Protein AF-A0A258AIJ5-F1 (afdb_monomer_lite)

Structure (mmCIF, N/CA/C/O backbone):
data_AF-A0A258AIJ5-F1
#
_entry.id   AF-A0A258AIJ5-F1
#
loop_
_atom_site.group_PDB
_atom_site.id
_atom_site.type_symbol
_atom_site.label_atom_id
_atom_site.label_alt_id
_atom_site.label_comp_id
_atom_site.label_asym_id
_atom_site.label_entity_id
_atom_site.label_seq_id
_atom_site.pdbx_PDB_ins_code
_atom_site.Cartn_x
_atom_site.Cartn_y
_atom_site.Cartn_z
_atom_site.occupancy
_atom_site.B_iso_or_equiv
_atom_site.auth_seq_id
_atom_site.auth_comp_id
_atom_site.auth_asym_id
_atom_site.auth_atom_id
_atom_site.pdbx_PDB_model_num
ATOM 1 N N . MET A 1 1 ? -6.447 20.912 21.311 1.00 70.38 1 MET A N 1
ATOM 2 C CA . MET A 1 1 ? -4.985 20.746 21.508 1.00 70.38 1 MET A CA 1
ATOM 3 C C . MET A 1 1 ? -4.518 19.282 21.491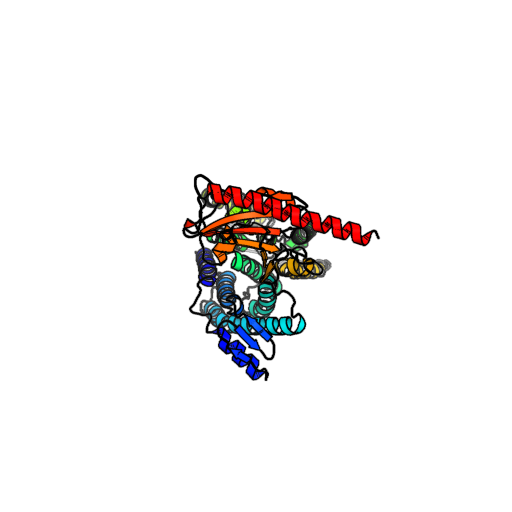 1.00 70.38 1 MET A C 1
ATOM 5 O O . MET A 1 1 ? -3.775 18.937 20.586 1.00 70.38 1 MET A O 1
ATOM 9 N N . ARG A 1 2 ? -4.960 18.394 22.406 1.00 75.81 2 ARG A N 1
ATOM 10 C CA . ARG A 1 2 ? -4.467 16.991 22.482 1.00 75.81 2 ARG A CA 1
ATOM 11 C C . ARG A 1 2 ? -4.627 16.176 21.191 1.00 75.81 2 ARG A C 1
ATOM 13 O O . ARG A 1 2 ? -3.703 15.473 20.807 1.00 75.81 2 ARG A O 1
ATOM 20 N N . THR A 1 3 ? -5.760 16.304 20.497 1.00 76.25 3 THR A N 1
ATOM 21 C CA . THR A 1 3 ? -5.981 15.642 19.196 1.00 76.25 3 THR A CA 1
ATOM 22 C C . THR A 1 3 ? -4.990 16.116 18.132 1.00 76.25 3 THR A C 1
ATOM 24 O O . THR A 1 3 ? -4.473 15.296 17.387 1.00 76.25 3 THR A O 1
ATOM 27 N N . GLY A 1 4 ? -4.679 17.417 18.101 1.00 76.25 4 GLY A N 1
ATOM 28 C CA . GLY A 1 4 ? -3.689 17.978 17.177 1.00 76.25 4 GLY A CA 1
ATOM 29 C C . GLY A 1 4 ? -2.274 17.479 17.469 1.00 76.25 4 GLY A C 1
ATOM 30 O O . GLY A 1 4 ? -1.567 17.090 16.549 1.00 76.25 4 GLY A O 1
ATOM 31 N N . LEU A 1 5 ? -1.891 17.390 18.750 1.00 79.44 5 LEU A N 1
ATOM 32 C CA . LEU A 1 5 ? -0.610 16.798 19.148 1.00 79.44 5 LEU A CA 1
ATOM 33 C C . LEU A 1 5 ? -0.526 15.319 18.747 1.00 79.44 5 LEU A C 1
ATOM 35 O O . LEU A 1 5 ? 0.474 14.898 18.180 1.00 79.44 5 LEU A O 1
ATOM 39 N N . ALA A 1 6 ? -1.582 14.541 19.000 1.00 79.31 6 ALA A N 1
ATOM 40 C CA . ALA A 1 6 ? -1.630 13.139 18.597 1.00 79.31 6 ALA A CA 1
ATOM 41 C C . ALA A 1 6 ? -1.503 12.984 17.074 1.00 79.31 6 ALA A C 1
ATOM 43 O O . ALA A 1 6 ? -0.745 12.138 16.614 1.00 79.31 6 ALA A O 1
ATOM 44 N N . ALA A 1 7 ? -2.180 13.836 16.298 1.00 78.56 7 ALA A N 1
ATOM 45 C CA . ALA A 1 7 ? -2.064 13.852 14.843 1.00 78.56 7 ALA A CA 1
ATOM 46 C C . ALA A 1 7 ? -0.638 14.171 14.372 1.00 78.56 7 ALA A C 1
ATOM 48 O O . ALA A 1 7 ? -0.116 13.478 13.502 1.00 78.56 7 ALA A O 1
ATOM 49 N N . ALA A 1 8 ? 0.015 15.163 14.985 1.00 81.88 8 ALA A N 1
ATOM 50 C CA . ALA A 1 8 ? 1.401 15.508 14.681 1.00 81.88 8 ALA A CA 1
ATOM 51 C C . ALA A 1 8 ? 2.367 14.358 15.013 1.00 81.88 8 ALA A C 1
ATOM 53 O O . ALA A 1 8 ? 3.262 14.067 14.224 1.00 81.88 8 ALA A O 1
ATOM 54 N N . VAL A 1 9 ? 2.159 13.662 16.137 1.00 84.62 9 VAL A N 1
ATOM 55 C CA . VAL A 1 9 ? 2.956 12.481 16.503 1.00 84.62 9 VAL A CA 1
ATOM 56 C C . VAL A 1 9 ? 2.736 11.340 15.514 1.00 84.62 9 VAL A C 1
ATOM 58 O O . VAL A 1 9 ? 3.710 10.722 15.104 1.00 84.62 9 VAL A O 1
ATOM 61 N N . VAL A 1 10 ? 1.495 11.076 15.094 1.00 81.19 10 VAL A N 1
ATOM 62 C CA . VAL A 1 10 ? 1.198 10.051 14.078 1.00 81.19 10 VAL A CA 1
ATOM 63 C C . VAL A 1 10 ? 1.893 10.397 12.760 1.00 81.19 10 VAL A C 1
ATOM 65 O O . VAL A 1 10 ? 2.607 9.558 12.221 1.00 81.19 10 VAL A O 1
ATOM 68 N N . ALA A 1 11 ? 1.759 11.634 12.277 1.00 81.88 11 ALA A N 1
ATOM 69 C CA . ALA A 1 11 ? 2.411 12.083 11.047 1.00 81.88 11 ALA A CA 1
ATOM 70 C C . ALA A 1 11 ? 3.943 11.991 11.138 1.00 81.88 11 ALA A C 1
ATOM 72 O O . ALA A 1 11 ? 4.588 11.450 10.240 1.00 81.88 11 ALA A O 1
ATOM 73 N N . GLY A 1 12 ? 4.525 12.448 12.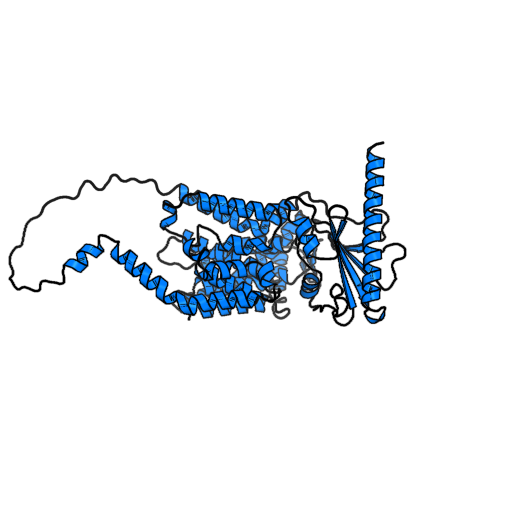249 1.00 83.00 12 GLY A N 1
ATOM 74 C CA . GLY A 1 12 ? 5.960 12.353 12.501 1.00 83.00 12 GLY A CA 1
ATOM 75 C C . GLY A 1 12 ? 6.447 10.907 12.581 1.00 83.00 12 GLY A C 1
ATOM 76 O O . GLY A 1 12 ? 7.449 10.570 11.965 1.00 83.00 12 GLY A O 1
ATOM 77 N N . ALA A 1 13 ? 5.721 10.030 13.275 1.00 83.19 13 ALA A N 1
ATOM 78 C CA . ALA A 1 13 ? 6.058 8.613 13.402 1.00 83.19 13 ALA A CA 1
ATOM 79 C C . ALA A 1 13 ? 5.975 7.877 12.056 1.00 83.19 13 ALA A C 1
ATOM 81 O O . ALA A 1 13 ? 6.846 7.068 11.750 1.00 83.19 13 ALA A O 1
ATOM 82 N N . VAL A 1 14 ? 4.970 8.185 11.231 1.00 78.06 14 VAL A N 1
ATOM 83 C CA . VAL A 1 14 ? 4.819 7.629 9.877 1.00 78.06 14 VAL A CA 1
ATOM 84 C C . VAL A 1 14 ? 5.963 8.085 8.960 1.00 78.06 14 VAL A C 1
ATOM 86 O O . VAL A 1 14 ? 6.507 7.268 8.220 1.00 78.06 14 VAL A O 1
ATOM 89 N N . HIS A 1 15 ? 6.400 9.344 9.057 1.00 79.88 15 HIS A N 1
ATOM 90 C CA . HIS A 1 15 ? 7.586 9.819 8.336 1.00 79.88 15 HIS A CA 1
ATOM 91 C C . HIS A 1 15 ? 8.891 9.212 8.872 1.00 79.88 15 HIS A C 1
ATOM 93 O O . HIS A 1 15 ? 9.742 8.800 8.087 1.00 79.88 15 HIS A O 1
ATOM 99 N N . LEU A 1 16 ? 9.053 9.097 10.192 1.00 81.06 16 LEU A N 1
ATOM 100 C CA . LEU A 1 16 ? 10.234 8.487 10.815 1.00 81.06 16 LEU A CA 1
ATOM 101 C C . LEU A 1 16 ? 10.335 6.990 10.544 1.00 81.06 16 LEU A C 1
ATOM 103 O O . LEU A 1 16 ? 11.439 6.475 10.422 1.00 81.06 16 LEU A O 1
ATOM 107 N N . ALA A 1 17 ? 9.210 6.298 10.369 1.00 73.75 17 ALA A N 1
ATOM 108 C CA . ALA A 1 17 ? 9.209 4.923 9.892 1.00 73.75 17 ALA A CA 1
ATOM 109 C C . ALA A 1 17 ? 9.946 4.786 8.545 1.00 73.75 17 ALA A C 1
ATOM 111 O O . ALA A 1 17 ? 10.399 3.692 8.215 1.00 73.75 17 ALA A O 1
ATOM 112 N N . GLN A 1 18 ? 10.109 5.881 7.785 1.00 72.12 18 GLN A N 1
ATOM 113 C CA . GLN A 1 18 ? 10.882 5.933 6.547 1.00 72.12 18 GLN A CA 1
ATOM 114 C C . GLN A 1 18 ? 12.380 6.193 6.673 1.00 72.12 18 GLN A C 1
ATOM 116 O O . GLN A 1 18 ? 13.096 5.906 5.709 1.00 72.12 18 GLN A O 1
ATOM 121 N N . SER A 1 19 ? 12.879 6.660 7.818 1.00 70.31 19 SER A N 1
ATOM 122 C CA . SER A 1 19 ? 14.313 6.909 7.980 1.00 70.31 19 SER A CA 1
ATOM 123 C C . SER A 1 19 ? 15.094 5.592 8.119 1.00 70.31 19 SER A C 1
ATOM 125 O O . SER A 1 19 ? 14.645 4.632 8.746 1.00 70.31 19 SER A O 1
ATOM 127 N N . ARG A 1 20 ? 16.228 5.512 7.412 1.00 59.94 20 ARG A N 1
ATOM 128 C CA . ARG A 1 20 ? 16.735 4.268 6.811 1.00 59.94 20 ARG A CA 1
ATOM 129 C C . ARG A 1 20 ? 17.603 3.394 7.734 1.00 59.94 20 ARG A C 1
ATOM 131 O O . ARG A 1 20 ? 17.556 2.180 7.583 1.00 59.94 20 ARG A O 1
ATOM 138 N N . ASP A 1 21 ? 18.319 3.958 8.714 1.00 63.62 21 ASP A N 1
ATOM 139 C CA . ASP A 1 21 ? 19.578 3.297 9.117 1.00 63.62 21 ASP A CA 1
ATOM 140 C C . ASP A 1 21 ? 19.757 2.945 10.603 1.00 63.62 21 ASP A C 1
ATOM 142 O O . ASP A 1 21 ? 20.417 1.963 10.912 1.00 63.62 21 ASP A O 1
ATOM 146 N N . VAL A 1 22 ? 19.169 3.666 11.562 1.00 62.38 22 VAL A N 1
ATOM 147 C CA . VAL A 1 22 ? 19.655 3.550 12.960 1.00 62.38 22 VAL A CA 1
ATOM 148 C C . VAL A 1 22 ? 19.101 2.335 13.726 1.00 62.38 22 VAL A C 1
ATOM 150 O O . VAL A 1 22 ? 19.689 1.905 14.712 1.00 62.38 22 VAL A O 1
ATOM 153 N N . VAL A 1 23 ? 17.966 1.763 13.307 1.00 64.44 23 VAL A N 1
ATOM 154 C CA . VAL A 1 23 ? 17.244 0.750 14.115 1.00 64.44 23 VAL A CA 1
ATOM 155 C C . VAL A 1 23 ? 17.152 -0.619 13.421 1.00 64.44 23 VAL A C 1
ATOM 157 O O . VAL A 1 23 ? 16.699 -1.591 14.028 1.00 64.44 23 VAL A O 1
ATOM 160 N N . VAL A 1 24 ? 17.619 -0.739 12.170 1.00 67.50 24 VAL A N 1
ATOM 161 C CA . VAL A 1 24 ? 17.608 -2.014 11.422 1.00 67.50 24 VAL A CA 1
ATOM 162 C C . VAL A 1 24 ? 18.420 -3.088 12.152 1.00 67.50 24 VAL A C 1
ATOM 164 O O . VAL A 1 24 ? 18.034 -4.260 12.168 1.00 67.50 24 VAL A O 1
ATOM 167 N N . ASP A 1 25 ? 19.462 -2.661 12.860 1.00 75.44 25 ASP A N 1
ATOM 168 C CA . ASP A 1 25 ? 20.383 -3.527 13.589 1.00 75.44 25 ASP A CA 1
ATOM 169 C C . ASP A 1 25 ? 19.830 -4.047 14.923 1.00 75.44 25 ASP A C 1
ATOM 171 O O . ASP A 1 25 ? 20.403 -4.962 15.511 1.00 75.44 25 ASP A O 1
ATOM 175 N N . PHE A 1 26 ? 18.704 -3.520 15.418 1.00 82.06 26 PHE A N 1
ATOM 176 C CA . PHE A 1 26 ? 18.185 -3.920 16.730 1.00 82.06 26 PHE A CA 1
ATOM 177 C C . PHE A 1 26 ? 17.389 -5.232 16.699 1.00 82.06 26 PHE A C 1
ATOM 179 O O . PHE A 1 26 ? 17.519 -6.076 17.586 1.00 82.06 26 PHE A O 1
ATOM 186 N N . THR A 1 27 ? 16.534 -5.432 15.694 1.00 85.81 27 THR A N 1
ATOM 187 C CA . THR A 1 27 ? 15.609 -6.582 15.675 1.00 85.81 27 THR A CA 1
ATOM 188 C C . THR A 1 27 ? 16.224 -7.845 15.097 1.00 85.81 27 THR A C 1
ATOM 190 O O . THR A 1 27 ? 15.813 -8.949 15.461 1.00 85.81 27 THR A O 1
ATOM 193 N N . ARG A 1 28 ? 17.240 -7.709 14.241 1.00 89.88 28 ARG A N 1
ATOM 194 C CA . ARG A 1 28 ? 17.923 -8.851 13.635 1.00 89.88 28 ARG A CA 1
ATOM 195 C C . ARG A 1 28 ? 18.594 -9.764 14.677 1.00 89.88 28 ARG A C 1
ATOM 197 O O . ARG A 1 28 ? 18.324 -10.968 14.631 1.00 89.88 28 ARG A O 1
ATOM 204 N N . PRO A 1 29 ? 19.373 -9.260 15.658 1.00 92.31 29 PRO A N 1
ATOM 205 C CA . PRO A 1 29 ? 19.933 -10.094 16.723 1.00 92.31 29 PRO A CA 1
ATOM 206 C C . PRO A 1 29 ? 18.866 -10.828 17.541 1.00 92.31 29 PRO A C 1
ATOM 208 O O . PRO A 1 29 ? 19.071 -11.983 17.908 1.00 92.31 29 PRO A O 1
ATOM 211 N N . LEU A 1 30 ? 17.711 -10.198 17.788 1.00 92.06 30 LEU A N 1
ATOM 212 C CA . LEU A 1 30 ? 16.603 -10.822 18.520 1.00 92.06 30 LEU A CA 1
ATOM 213 C C . LEU A 1 30 ? 16.005 -12.002 17.747 1.00 92.06 30 LEU A C 1
ATOM 215 O O . LEU A 1 30 ? 15.791 -13.070 18.325 1.00 92.06 30 LEU A O 1
ATOM 219 N N . VAL A 1 31 ? 15.772 -11.842 16.441 1.00 92.94 31 VAL A N 1
ATOM 220 C CA . VAL A 1 31 ? 15.271 -12.929 15.583 1.00 92.94 31 VAL A CA 1
ATOM 221 C C . VAL A 1 31 ? 16.291 -14.065 15.496 1.00 92.94 31 VAL A C 1
ATOM 223 O O . VAL A 1 31 ? 15.925 -15.221 15.698 1.00 92.94 31 VAL A O 1
ATOM 226 N N . LEU A 1 32 ? 17.569 -13.749 15.270 1.00 94.44 32 LEU A N 1
ATOM 227 C CA . LEU A 1 32 ? 18.661 -14.730 15.252 1.00 94.44 32 LEU A CA 1
ATOM 228 C C . LEU A 1 32 ? 18.763 -15.504 16.569 1.00 94.44 32 LEU A C 1
ATOM 230 O O . LEU A 1 32 ? 18.835 -16.733 16.558 1.00 94.44 32 LEU A O 1
ATOM 234 N N . GLY A 1 33 ? 18.745 -14.796 17.699 1.00 95.19 33 GLY A N 1
ATOM 235 C CA . GLY A 1 33 ? 18.779 -15.399 19.029 1.00 95.19 33 GLY A CA 1
ATOM 236 C C . GLY A 1 33 ? 17.584 -16.318 19.267 1.00 95.19 33 GLY A C 1
ATOM 237 O O . GLY A 1 33 ? 17.760 -17.435 19.746 1.00 95.19 33 GLY A O 1
ATOM 238 N N . THR A 1 34 ? 16.389 -15.895 18.850 1.00 94.81 34 THR A N 1
ATOM 239 C CA . THR A 1 34 ? 15.164 -16.696 18.979 1.00 94.81 34 THR A CA 1
ATOM 240 C C . THR A 1 34 ? 15.216 -17.956 18.109 1.00 94.81 34 THR A C 1
ATOM 242 O O . THR A 1 34 ? 14.905 -19.045 18.582 1.00 94.81 34 THR A O 1
ATOM 245 N N . LEU A 1 35 ? 15.668 -17.856 16.855 1.00 94.81 35 LEU A N 1
ATOM 246 C CA . LEU A 1 35 ? 15.826 -19.017 15.970 1.00 94.81 35 LEU A CA 1
ATOM 247 C C . LEU A 1 35 ? 16.831 -20.033 16.524 1.00 94.81 35 LEU A C 1
ATOM 249 O O . LEU A 1 35 ? 16.544 -21.233 16.529 1.00 94.81 35 LEU A O 1
ATOM 253 N N . ARG A 1 36 ? 17.974 -19.548 17.028 1.00 95.50 36 ARG A N 1
ATOM 254 C CA . ARG A 1 36 ? 19.002 -20.382 17.668 1.00 95.50 36 ARG A CA 1
ATOM 255 C C . ARG A 1 36 ? 18.486 -21.040 18.941 1.00 95.50 36 ARG A C 1
ATOM 257 O O . ARG A 1 36 ? 18.774 -22.210 19.164 1.00 95.50 36 ARG A O 1
ATOM 264 N N . TRP A 1 37 ? 17.687 -20.327 19.737 1.00 96.62 37 TRP A N 1
ATOM 265 C CA . TRP A 1 37 ? 17.011 -20.894 20.907 1.00 96.62 37 TRP A CA 1
ATOM 266 C C . TRP A 1 37 ? 16.125 -22.081 20.514 1.00 96.62 37 TRP A C 1
ATOM 268 O O . TRP A 1 37 ? 16.136 -23.109 21.183 1.00 96.62 37 TRP A O 1
ATOM 278 N N . PHE A 1 38 ? 15.395 -21.976 19.401 1.00 95.25 38 PHE A N 1
ATOM 279 C CA . PHE A 1 38 ? 14.591 -23.075 18.856 1.00 95.25 38 PHE A CA 1
ATOM 280 C C . PHE A 1 38 ? 15.413 -24.166 18.142 1.00 95.25 38 PHE A C 1
ATOM 282 O O . PHE A 1 38 ? 14.830 -25.049 17.517 1.00 95.25 38 PHE A O 1
ATOM 289 N N . GLY A 1 39 ? 16.748 -24.125 18.212 1.00 95.06 39 GLY A N 1
ATOM 290 C CA . GLY A 1 39 ? 17.631 -25.131 17.616 1.00 95.06 39 GLY A CA 1
ATOM 291 C C . GLY A 1 39 ? 17.822 -25.002 16.103 1.00 95.06 39 GLY A C 1
ATOM 292 O O . GLY A 1 39 ? 18.311 -25.935 15.474 1.00 95.06 39 GLY A O 1
ATOM 293 N N . ASN A 1 40 ? 17.447 -23.869 15.500 1.00 95.00 40 ASN A N 1
ATOM 294 C CA . ASN A 1 40 ? 17.654 -23.638 14.071 1.00 95.00 40 ASN A CA 1
ATOM 295 C C . ASN A 1 40 ? 19.048 -23.057 13.811 1.00 95.00 40 ASN A C 1
ATOM 297 O O . ASN A 1 40 ? 19.480 -22.113 14.479 1.00 95.00 40 ASN A O 1
ATOM 301 N N . GLU A 1 41 ? 19.722 -23.560 12.777 1.00 94.56 41 GLU A N 1
ATOM 302 C CA . GLU A 1 41 ? 20.959 -22.967 12.269 1.00 94.56 41 GLU A CA 1
ATOM 303 C C . GLU A 1 41 ? 20.647 -21.632 11.584 1.00 94.56 41 GLU A C 1
ATOM 305 O O . GLU A 1 41 ? 20.229 -21.593 10.427 1.00 94.56 41 GLU A O 1
ATOM 310 N N . ALA A 1 42 ? 20.821 -20.531 12.318 1.00 95.19 42 ALA A N 1
ATOM 311 C CA . ALA A 1 42 ? 20.595 -19.181 11.817 1.00 95.19 42 ALA A CA 1
ATOM 312 C C . ALA A 1 42 ? 21.895 -18.358 11.819 1.00 95.19 42 ALA A C 1
ATOM 314 O O . ALA A 1 42 ? 22.530 -18.153 12.867 1.00 95.19 42 ALA A O 1
ATOM 315 N N . VAL A 1 43 ? 22.285 -17.882 10.635 1.00 95.69 43 VAL A N 1
ATOM 316 C CA . VAL A 1 43 ? 23.525 -17.136 10.386 1.00 95.69 43 VAL A CA 1
ATOM 317 C C . VAL A 1 43 ? 23.195 -15.815 9.699 1.00 95.69 43 VAL A C 1
ATOM 319 O O . VAL A 1 43 ? 22.465 -15.784 8.708 1.00 95.69 43 VAL A O 1
ATOM 322 N N . ASP A 1 44 ? 23.748 -14.726 10.228 1.00 93.62 44 ASP A N 1
ATOM 323 C CA . ASP A 1 44 ? 23.710 -13.421 9.572 1.00 93.62 44 ASP A CA 1
ATOM 324 C C . ASP A 1 44 ? 24.706 -13.408 8.406 1.00 93.62 44 ASP A C 1
ATOM 326 O O . ASP A 1 44 ? 25.885 -13.712 8.591 1.00 93.62 44 ASP A O 1
ATOM 330 N N . CYS A 1 45 ? 24.229 -13.102 7.204 1.00 92.31 45 CYS A N 1
ATOM 331 C CA . CYS A 1 45 ? 25.028 -12.976 5.986 1.00 92.31 45 CYS A CA 1
ATOM 332 C C . CYS A 1 45 ? 24.982 -11.535 5.437 1.00 92.31 45 CYS A C 1
ATOM 334 O O . CYS A 1 45 ? 25.057 -11.338 4.223 1.00 92.31 45 CYS A O 1
ATOM 336 N N . GLY A 1 46 ? 24.819 -10.529 6.302 1.00 89.00 46 GLY A N 1
ATOM 337 C CA . GLY A 1 46 ? 24.797 -9.117 5.918 1.00 89.00 46 GLY A CA 1
ATOM 338 C C . GLY A 1 46 ? 23.422 -8.698 5.406 1.00 89.00 46 GLY A C 1
ATOM 339 O O . GLY A 1 46 ? 22.533 -8.387 6.192 1.00 89.00 46 GLY A O 1
ATOM 340 N N . GLU A 1 47 ? 23.215 -8.690 4.094 1.00 85.19 47 GLU A N 1
ATOM 341 C CA . GLU A 1 47 ? 21.907 -8.360 3.495 1.00 85.19 47 GLU A CA 1
ATOM 342 C C . GLU A 1 47 ? 20.924 -9.535 3.519 1.00 85.19 47 GLU A C 1
ATOM 344 O O . GLU A 1 47 ? 19.737 -9.378 3.238 1.00 85.19 47 GLU A O 1
ATOM 349 N N . ASN A 1 48 ? 21.405 -10.728 3.865 1.00 88.75 48 ASN A N 1
ATOM 350 C CA . ASN A 1 48 ? 20.607 -11.942 3.904 1.00 88.75 48 ASN A CA 1
ATOM 351 C C . ASN A 1 48 ? 20.706 -12.615 5.272 1.00 88.75 48 ASN A C 1
ATOM 353 O O . ASN A 1 48 ? 21.752 -12.622 5.914 1.00 88.75 48 ASN A O 1
ATOM 357 N N . LEU A 1 49 ? 19.617 -13.251 5.677 1.00 91.00 49 LEU A N 1
ATOM 358 C CA . LEU A 1 49 ? 19.540 -14.159 6.804 1.00 91.00 49 LEU A CA 1
ATOM 359 C C . LEU A 1 49 ? 19.504 -15.593 6.266 1.00 91.00 49 LEU A C 1
ATOM 361 O O . LEU A 1 49 ? 18.589 -15.957 5.522 1.00 91.00 49 LEU A O 1
ATOM 365 N N . ARG A 1 50 ? 20.485 -16.419 6.637 1.00 93.25 50 ARG A N 1
ATOM 366 C CA . ARG A 1 50 ? 20.467 -17.852 6.324 1.00 93.25 50 ARG A CA 1
ATOM 367 C C . ARG A 1 50 ? 19.838 -18.614 7.483 1.00 93.25 50 ARG A C 1
ATOM 369 O O . ARG A 1 50 ? 20.345 -18.526 8.597 1.00 93.25 50 ARG A O 1
ATOM 376 N N . VAL A 1 51 ? 18.769 -19.364 7.221 1.00 93.31 51 VAL A N 1
ATOM 377 C CA . VAL A 1 51 ? 18.083 -20.226 8.199 1.00 93.31 51 VAL A CA 1
ATOM 378 C C . VAL A 1 51 ? 18.011 -21.643 7.632 1.00 93.31 51 VAL A C 1
ATOM 380 O O . VAL A 1 51 ? 17.194 -21.939 6.757 1.00 93.31 51 VAL A O 1
ATOM 383 N N . GLY A 1 52 ? 18.921 -22.514 8.070 1.00 91.44 52 GLY A N 1
ATOM 384 C CA . GLY A 1 52 ? 19.148 -23.820 7.451 1.00 91.44 52 GLY A CA 1
ATOM 385 C C . GLY A 1 52 ? 19.485 -23.678 5.961 1.00 91.44 52 GLY A C 1
ATOM 386 O O . GLY A 1 52 ? 20.491 -23.073 5.592 1.00 91.44 52 GLY A O 1
ATOM 387 N N . LYS A 1 53 ? 18.618 -24.209 5.090 1.00 88.88 53 LYS A N 1
ATOM 388 C CA . LYS A 1 53 ? 18.764 -24.124 3.622 1.00 88.88 53 LYS A CA 1
ATOM 389 C C . LYS A 1 53 ? 18.162 -22.856 3.008 1.00 88.88 53 LYS A C 1
ATOM 391 O O . LYS A 1 53 ? 18.370 -22.603 1.825 1.00 88.88 53 LYS A O 1
ATOM 396 N N . LEU A 1 54 ? 17.401 -22.077 3.775 1.00 88.56 54 LEU A N 1
ATOM 397 C CA . LEU A 1 54 ? 16.735 -20.882 3.268 1.00 88.56 54 LEU A CA 1
ATOM 398 C C . LEU A 1 54 ? 17.663 -19.680 3.346 1.00 88.56 54 LEU A C 1
ATOM 400 O O . LEU A 1 54 ? 18.183 -19.356 4.412 1.00 88.56 54 LEU A O 1
ATOM 404 N N . LEU A 1 55 ? 17.811 -18.992 2.218 1.00 87.69 55 LEU A N 1
ATOM 405 C CA . LEU A 1 55 ? 18.395 -17.662 2.155 1.00 87.69 55 LEU A CA 1
ATOM 406 C C . LEU A 1 55 ? 17.256 -16.645 2.046 1.00 87.69 55 LEU A C 1
ATOM 408 O O . LEU A 1 55 ? 16.473 -16.666 1.089 1.00 87.69 55 LEU A O 1
ATOM 412 N N . VAL A 1 56 ? 17.127 -15.800 3.063 1.00 86.06 56 VAL A N 1
ATOM 413 C CA . VAL A 1 56 ? 16.037 -14.831 3.180 1.00 86.06 56 VAL A CA 1
ATOM 414 C C . VAL A 1 56 ? 16.628 -13.428 3.137 1.00 86.06 56 VAL A C 1
ATOM 416 O O . VAL A 1 56 ? 17.424 -13.102 4.016 1.00 86.06 56 VAL A O 1
ATOM 419 N N . PRO A 1 57 ? 16.269 -12.587 2.155 1.00 84.00 57 PRO A N 1
ATOM 420 C CA . PRO A 1 57 ? 16.735 -11.209 2.135 1.00 84.00 57 PRO A CA 1
ATOM 421 C C . PRO A 1 57 ? 16.203 -10.474 3.368 1.00 84.00 57 PRO A C 1
ATOM 423 O O . PRO A 1 57 ? 15.007 -10.510 3.666 1.00 84.00 57 PRO A O 1
ATOM 426 N N . TRP A 1 58 ? 17.095 -9.822 4.107 1.00 84.75 58 TRP A N 1
ATOM 427 C CA . TRP A 1 58 ? 16.732 -9.020 5.267 1.00 84.75 58 TRP A CA 1
ATOM 428 C C . TRP A 1 58 ? 16.447 -7.594 4.815 1.00 84.75 58 TRP A C 1
ATOM 430 O O . TRP A 1 58 ? 17.325 -6.733 4.797 1.00 84.75 58 TRP A O 1
ATOM 440 N N . THR A 1 59 ? 15.204 -7.351 4.421 1.00 78.31 59 THR A N 1
ATOM 441 C CA . THR A 1 59 ? 14.769 -6.028 3.978 1.00 78.31 59 THR A CA 1
ATOM 442 C C . THR A 1 59 ? 14.408 -5.134 5.166 1.00 78.31 59 THR A C 1
ATOM 444 O O . THR A 1 59 ? 14.246 -5.587 6.304 1.00 78.31 59 THR A O 1
ATOM 447 N N . ARG A 1 60 ? 14.222 -3.837 4.894 1.00 73.12 60 ARG A N 1
ATOM 448 C CA . ARG A 1 60 ? 13.698 -2.861 5.863 1.00 73.12 60 ARG A CA 1
ATOM 449 C C . ARG A 1 60 ? 12.380 -3.312 6.492 1.00 73.12 60 ARG A C 1
ATOM 451 O O . ARG A 1 60 ? 12.150 -3.069 7.676 1.00 73.12 60 ARG A O 1
ATOM 458 N N . ASP A 1 61 ? 11.542 -4.003 5.728 1.00 71.12 61 ASP A N 1
ATOM 459 C CA . ASP A 1 61 ? 10.269 -4.488 6.237 1.00 71.12 61 ASP A CA 1
ATOM 460 C C . ASP A 1 61 ? 10.462 -5.521 7.340 1.00 71.12 61 ASP A C 1
ATOM 462 O O . ASP A 1 61 ? 9.654 -5.513 8.257 1.00 71.12 61 ASP A O 1
ATOM 466 N N . CYS A 1 62 ? 11.550 -6.303 7.357 1.00 77.31 62 CYS A N 1
ATOM 467 C CA . CYS A 1 62 ? 11.875 -7.261 8.426 1.00 77.31 62 CYS A CA 1
ATOM 468 C C . CYS A 1 62 ? 12.366 -6.590 9.724 1.00 77.31 62 CYS A C 1
ATOM 470 O O . CYS A 1 62 ? 12.228 -7.160 10.810 1.00 77.31 62 CYS A O 1
ATOM 472 N N . ALA A 1 63 ? 12.879 -5.356 9.644 1.00 78.62 63 ALA A N 1
ATOM 473 C CA . ALA A 1 63 ? 13.433 -4.642 10.792 1.00 78.62 63 ALA A CA 1
ATOM 474 C C . ALA A 1 63 ? 12.385 -4.265 11.855 1.00 78.62 63 ALA A C 1
ATOM 476 O O . ALA A 1 63 ? 12.746 -3.995 12.996 1.00 78.62 63 ALA A O 1
ATOM 477 N N . GLY A 1 64 ? 11.092 -4.227 11.517 1.00 73.25 64 GLY A N 1
ATOM 478 C CA . GLY A 1 64 ? 10.015 -4.019 12.498 1.00 73.25 64 GLY A CA 1
ATOM 479 C C . GLY A 1 64 ? 9.863 -2.607 13.054 1.00 73.25 64 GLY A C 1
ATOM 480 O O . GLY A 1 64 ? 8.973 -2.369 13.865 1.00 73.25 64 GLY A O 1
ATOM 481 N N . ILE A 1 65 ? 10.683 -1.661 12.604 1.00 78.88 65 ILE A N 1
ATOM 482 C CA . ILE A 1 65 ? 10.658 -0.257 13.038 1.00 78.88 65 ILE A CA 1
ATOM 483 C C . ILE A 1 65 ? 9.306 0.384 12.732 1.00 78.88 65 ILE A C 1
ATOM 485 O O . ILE A 1 65 ? 8.723 1.057 13.582 1.00 78.88 65 ILE A O 1
ATOM 489 N N . ASN A 1 66 ? 8.770 0.102 11.541 1.00 77.44 66 ASN A N 1
ATOM 490 C CA . ASN A 1 66 ? 7.436 0.543 11.147 1.00 77.44 66 ASN A CA 1
ATOM 491 C C . ASN A 1 66 ? 6.404 0.099 12.192 1.00 77.44 66 ASN A C 1
ATOM 493 O O . ASN A 1 66 ? 5.571 0.894 12.605 1.00 77.44 66 ASN A O 1
ATOM 497 N N . LEU A 1 67 ? 6.506 -1.136 12.693 1.00 80.62 67 LEU A N 1
ATOM 498 C CA . LEU A 1 67 ? 5.582 -1.679 13.686 1.00 80.62 67 LEU A CA 1
ATOM 499 C C . LEU A 1 67 ? 5.645 -0.925 15.019 1.00 80.62 67 LEU A C 1
ATOM 501 O O . LEU A 1 67 ? 4.605 -0.643 15.612 1.00 80.62 67 LEU A O 1
ATOM 505 N N . LEU A 1 68 ? 6.852 -0.564 15.463 1.00 84.50 68 LEU A N 1
ATOM 506 C CA . LEU A 1 68 ? 7.065 0.240 16.667 1.00 84.50 68 LEU A CA 1
ATOM 507 C C . LEU A 1 68 ? 6.433 1.624 16.532 1.00 84.50 68 LEU A C 1
ATOM 509 O O . LEU A 1 68 ? 5.648 2.025 17.391 1.00 84.50 68 LEU A O 1
ATOM 513 N N . PHE A 1 69 ? 6.737 2.343 15.453 1.00 83.94 69 PHE A N 1
ATOM 514 C CA . PHE A 1 69 ? 6.184 3.677 15.234 1.00 83.94 69 PHE A CA 1
ATOM 515 C C . PHE A 1 69 ? 4.666 3.653 15.066 1.00 83.94 69 PHE A C 1
ATOM 517 O O . PHE A 1 69 ? 3.987 4.503 15.638 1.00 83.94 69 PHE A O 1
ATOM 524 N N . ILE A 1 70 ? 4.126 2.651 14.368 1.00 80.56 70 ILE A N 1
ATOM 525 C CA . ILE A 1 70 ? 2.681 2.437 14.233 1.00 80.56 70 ILE A CA 1
ATOM 526 C C . ILE A 1 70 ? 2.039 2.204 15.605 1.00 80.56 70 ILE A C 1
ATOM 528 O O . ILE A 1 70 ? 1.037 2.845 15.917 1.00 80.56 70 ILE A O 1
ATOM 532 N N . LEU A 1 71 ? 2.612 1.340 16.450 1.00 84.44 71 LEU A N 1
ATOM 533 C CA . LEU A 1 71 ? 2.083 1.071 17.792 1.00 84.44 71 LEU A CA 1
ATOM 534 C C . LEU A 1 71 ? 2.154 2.290 18.709 1.00 84.44 71 LEU A C 1
ATOM 536 O O . LEU A 1 71 ? 1.198 2.555 19.433 1.00 84.44 71 LEU A O 1
ATOM 540 N N . LEU A 1 72 ? 3.249 3.049 18.669 1.00 87.69 72 LEU A N 1
ATOM 541 C CA . LEU A 1 72 ? 3.384 4.283 19.444 1.00 87.69 72 LEU A CA 1
ATOM 542 C C . LEU A 1 72 ? 2.384 5.343 18.970 1.00 87.69 72 LEU A C 1
ATOM 544 O O . LEU A 1 72 ? 1.681 5.930 19.790 1.00 87.69 72 LEU A O 1
ATOM 548 N N . ALA A 1 73 ? 2.265 5.548 17.658 1.00 85.50 73 ALA A N 1
ATOM 549 C CA . ALA A 1 73 ? 1.294 6.458 17.059 1.00 85.50 73 ALA A CA 1
ATOM 550 C C . ALA A 1 73 ? -0.143 6.077 17.447 1.00 85.50 73 ALA A C 1
ATOM 552 O O . ALA A 1 73 ? -0.926 6.925 17.883 1.00 85.50 73 ALA A O 1
ATOM 553 N N . LEU A 1 74 ? -0.468 4.785 17.364 1.00 86.19 74 LEU A N 1
ATOM 554 C CA . LEU A 1 74 ? -1.764 4.245 17.753 1.00 86.19 74 LEU A CA 1
ATOM 555 C C . LEU A 1 74 ? -2.016 4.409 19.257 1.00 86.19 74 LEU A C 1
ATOM 557 O O . LEU A 1 74 ? -3.095 4.848 19.642 1.00 86.19 74 LEU A O 1
ATOM 561 N N . ALA A 1 75 ? -1.030 4.126 20.109 1.00 88.25 75 ALA A N 1
ATOM 562 C CA . ALA A 1 75 ? -1.147 4.287 21.556 1.00 88.25 75 ALA A CA 1
ATOM 563 C C . ALA A 1 75 ? -1.414 5.747 21.943 1.00 88.25 75 ALA A C 1
ATOM 565 O O . ALA A 1 75 ? -2.332 6.002 22.729 1.00 88.25 75 ALA A O 1
ATOM 566 N N . VAL A 1 76 ? -0.686 6.698 21.344 1.00 88.50 76 VAL A N 1
ATOM 567 C CA . VAL A 1 76 ? -0.916 8.141 21.528 1.00 88.50 76 VAL A CA 1
ATOM 568 C C . VAL A 1 76 ? -2.316 8.529 21.065 1.00 88.50 76 VAL A C 1
ATOM 570 O O . VAL A 1 76 ? -3.034 9.230 21.782 1.00 88.50 76 VAL A O 1
ATOM 573 N N . TRP A 1 77 ? -2.729 8.057 19.888 1.00 88.38 77 TRP A N 1
ATOM 574 C CA . TRP A 1 77 ? -4.039 8.361 19.322 1.00 88.38 77 TRP A CA 1
ATOM 575 C C . TRP A 1 77 ? -5.183 7.871 20.209 1.00 88.38 77 TRP A C 1
ATOM 577 O O . TRP A 1 77 ? -6.104 8.623 20.542 1.00 88.38 77 TRP A O 1
ATOM 587 N N . VAL A 1 78 ? -5.117 6.606 20.598 1.00 88.44 78 VAL A N 1
ATOM 588 C CA . VAL A 1 78 ? -6.169 5.890 21.315 1.00 88.44 78 VAL A CA 1
ATOM 589 C C . VAL A 1 78 ? -6.270 6.379 22.763 1.00 88.44 78 VAL A C 1
ATOM 591 O O . VAL A 1 78 ? -7.372 6.578 23.272 1.00 88.44 78 VAL A O 1
ATOM 594 N N . ASN A 1 79 ? -5.139 6.715 23.392 1.00 88.50 79 ASN A N 1
ATOM 595 C CA . ASN A 1 79 ? -5.091 7.220 24.767 1.00 88.50 79 ASN A CA 1
ATOM 596 C C . ASN A 1 79 ? -5.113 8.757 24.869 1.00 88.50 79 ASN A C 1
ATOM 598 O O . ASN A 1 79 ? -4.917 9.303 25.954 1.00 88.50 79 ASN A O 1
ATOM 602 N N . ARG A 1 80 ? -5.423 9.493 23.788 1.00 88.50 80 ARG A N 1
ATOM 603 C CA . ARG A 1 80 ? -5.439 10.976 23.780 1.00 88.50 80 ARG A CA 1
ATOM 604 C C . ARG A 1 80 ? -6.388 11.614 24.809 1.00 88.50 80 ARG A C 1
ATOM 606 O O . ARG A 1 80 ? -6.204 12.772 25.194 1.00 88.50 80 ARG A O 1
ATOM 613 N N . LYS A 1 81 ? -7.421 10.875 25.232 1.00 87.44 81 LYS A N 1
ATOM 614 C CA . LYS A 1 81 ? -8.417 11.295 26.234 1.00 87.44 81 LYS A CA 1
ATOM 615 C C . LYS A 1 81 ? -8.125 10.768 27.649 1.00 87.44 81 LYS A C 1
ATOM 617 O O . LYS A 1 81 ? -8.877 11.099 28.560 1.00 87.44 81 LYS A O 1
ATOM 622 N N . GLU A 1 82 ? -7.059 9.991 27.860 1.00 87.94 82 GLU A N 1
ATOM 623 C CA . GLU A 1 82 ? -6.689 9.508 29.198 1.00 87.94 82 GLU A CA 1
ATOM 624 C C . GLU A 1 82 ? -6.341 10.703 30.104 1.00 87.94 82 GLU A C 1
ATOM 626 O O . GLU A 1 82 ? -5.604 11.625 29.728 1.00 87.94 82 GLU A O 1
ATOM 631 N N . SER A 1 83 ? -6.936 10.728 31.294 1.00 87.75 83 SER A N 1
ATOM 632 C CA . SER A 1 83 ? -6.731 11.797 32.274 1.00 87.75 83 SER A CA 1
ATOM 633 C C . SER A 1 83 ? -5.546 11.493 33.186 1.00 87.75 83 SER A C 1
ATOM 635 O O . SER A 1 83 ? -4.897 12.414 33.683 1.00 87.75 83 SER A O 1
ATOM 637 N N . ARG A 1 84 ? -5.220 10.209 33.376 1.00 91.06 84 ARG A N 1
ATOM 638 C CA . ARG A 1 84 ? -4.139 9.754 34.254 1.00 91.06 84 ARG A CA 1
ATOM 639 C C . ARG A 1 84 ? -2.826 9.640 33.484 1.00 91.06 84 ARG A C 1
ATOM 641 O O . ARG A 1 84 ? -2.560 8.627 32.839 1.00 91.06 84 ARG A O 1
ATOM 648 N N . ALA A 1 85 ? -1.964 10.644 33.637 1.00 89.06 85 ALA A N 1
ATOM 649 C CA . ALA A 1 85 ? -0.664 10.710 32.963 1.00 89.06 85 ALA A CA 1
ATOM 650 C C . ALA A 1 85 ? 0.196 9.441 33.138 1.00 89.06 85 ALA A C 1
ATOM 652 O O . ALA A 1 85 ? 0.810 8.983 32.181 1.00 89.06 85 ALA A O 1
ATOM 653 N N . TRP A 1 86 ? 0.210 8.823 34.326 1.00 92.12 86 TRP A N 1
ATOM 654 C CA . TRP A 1 86 ? 1.017 7.618 34.562 1.00 92.12 86 TRP A CA 1
ATOM 655 C C . TRP A 1 86 ? 0.558 6.414 33.728 1.00 92.12 86 TRP A C 1
ATOM 657 O O . TRP A 1 86 ? 1.394 5.652 33.255 1.00 92.12 86 TRP A O 1
ATOM 667 N N . ARG A 1 87 ? -0.757 6.245 33.512 1.00 90.12 87 ARG A N 1
ATOM 668 C CA . ARG A 1 87 ? -1.295 5.149 32.688 1.00 90.12 87 ARG A CA 1
ATOM 669 C C . ARG A 1 87 ? -0.915 5.336 31.235 1.00 90.12 87 ARG A C 1
ATOM 671 O O . ARG A 1 87 ? -0.502 4.378 30.592 1.00 90.12 87 ARG A O 1
ATOM 678 N N . PHE A 1 88 ? -1.020 6.574 30.757 1.00 89.81 88 PHE A N 1
ATOM 679 C CA . PHE A 1 88 ? -0.580 6.952 29.423 1.00 89.81 88 PHE A CA 1
ATOM 680 C C . PHE A 1 88 ? 0.897 6.590 29.217 1.00 89.81 88 PHE A C 1
ATOM 682 O O . PHE A 1 88 ? 1.216 5.839 28.300 1.00 89.81 88 PHE A O 1
ATOM 689 N N . TRP A 1 89 ? 1.786 7.032 30.112 1.00 91.12 89 TRP A N 1
ATOM 690 C CA . TRP A 1 89 ? 3.216 6.729 30.006 1.00 91.12 89 TRP A CA 1
ATOM 691 C C . TRP A 1 89 ? 3.531 5.238 30.143 1.00 91.12 89 TRP A C 1
ATOM 693 O O . TRP A 1 89 ? 4.364 4.736 29.395 1.00 91.12 89 TRP A O 1
ATOM 703 N N . LEU A 1 90 ? 2.844 4.509 31.027 1.00 91.12 90 LEU A N 1
ATOM 704 C CA . LEU A 1 90 ? 3.015 3.059 31.141 1.00 91.12 90 LEU A CA 1
ATOM 705 C C . LEU A 1 90 ? 2.608 2.346 29.846 1.00 91.12 90 LEU A C 1
ATOM 707 O O . LEU A 1 90 ? 3.335 1.465 29.394 1.00 91.12 90 LEU A O 1
ATOM 711 N N . CYS A 1 91 ? 1.500 2.754 29.216 1.00 90.38 91 CYS A N 1
ATOM 712 C CA . CYS A 1 91 ? 1.105 2.226 27.909 1.00 90.38 91 CYS A CA 1
ATOM 713 C C . CYS A 1 91 ? 2.177 2.518 26.853 1.00 90.38 91 CYS A C 1
ATOM 715 O O . CYS A 1 91 ? 2.575 1.608 26.133 1.00 90.38 91 CYS A O 1
ATOM 717 N N . MET A 1 92 ? 2.693 3.751 26.801 1.00 90.00 92 MET A N 1
ATOM 718 C CA . MET A 1 92 ? 3.743 4.149 25.855 1.00 90.00 92 MET A CA 1
ATOM 719 C C . MET A 1 92 ? 5.033 3.338 26.029 1.00 90.00 92 MET A C 1
ATOM 721 O O . MET A 1 92 ? 5.558 2.808 25.053 1.00 90.00 92 MET A O 1
ATOM 725 N N . VAL A 1 93 ? 5.521 3.189 27.263 1.00 91.12 93 VAL A N 1
ATOM 726 C CA . VAL A 1 93 ? 6.720 2.387 27.560 1.00 91.12 93 VAL A CA 1
ATOM 727 C C . VAL A 1 93 ? 6.473 0.912 27.248 1.00 91.12 93 VAL A C 1
ATOM 729 O O . VAL A 1 93 ? 7.327 0.264 26.649 1.00 91.12 93 VAL A O 1
ATOM 732 N N . GLY A 1 94 ? 5.289 0.391 27.582 1.00 91.50 94 GLY A N 1
ATOM 733 C CA . GLY A 1 94 ? 4.890 -0.983 27.282 1.00 91.50 94 GLY A CA 1
ATOM 734 C C . GLY A 1 94 ? 4.792 -1.294 25.784 1.00 91.50 94 GLY A C 1
ATOM 735 O O . GLY A 1 94 ? 4.918 -2.457 25.403 1.00 91.50 94 GLY A O 1
ATOM 736 N N . MET A 1 95 ? 4.626 -0.284 24.920 1.00 92.00 95 MET A N 1
ATOM 737 C CA . MET A 1 95 ? 4.575 -0.492 23.469 1.00 92.00 95 MET A CA 1
ATOM 738 C C . MET A 1 95 ? 5.914 -0.854 22.845 1.00 92.00 95 MET A C 1
ATOM 740 O O . MET A 1 95 ? 5.925 -1.535 21.824 1.00 92.00 95 MET A O 1
ATOM 744 N N . VAL A 1 96 ? 7.035 -0.472 23.456 1.00 90.25 96 VAL A N 1
ATOM 745 C CA . VAL A 1 96 ? 8.365 -0.830 22.946 1.00 90.25 96 VAL A CA 1
ATOM 746 C C . VAL A 1 96 ? 8.595 -2.351 22.971 1.00 90.25 96 VAL A C 1
ATOM 748 O 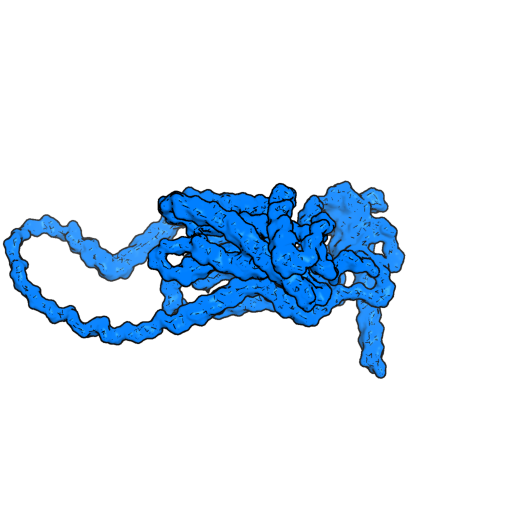O . VAL A 1 96 ? 8.829 -2.926 21.904 1.00 90.25 96 VAL A O 1
ATOM 751 N N . PRO A 1 97 ? 8.478 -3.053 24.121 1.00 92.44 97 PRO A N 1
ATOM 752 C CA . PRO A 1 97 ? 8.623 -4.506 24.147 1.00 92.44 97 PRO A CA 1
ATOM 753 C C . PRO A 1 97 ? 7.498 -5.219 23.387 1.00 92.44 97 PRO A C 1
ATOM 755 O O . PRO A 1 97 ? 7.758 -6.241 22.754 1.00 92.44 97 PRO A O 1
ATOM 758 N N . ALA A 1 98 ? 6.273 -4.678 23.386 1.00 91.88 98 ALA A N 1
ATOM 759 C CA . ALA A 1 98 ? 5.167 -5.229 22.601 1.00 91.88 98 ALA A CA 1
ATOM 760 C C . ALA A 1 98 ? 5.467 -5.209 21.094 1.00 91.88 98 ALA A C 1
ATOM 762 O O . ALA A 1 98 ? 5.294 -6.222 20.421 1.00 91.88 98 ALA A O 1
ATOM 763 N N . ALA A 1 99 ? 5.974 -4.090 20.570 1.00 90.44 99 ALA A N 1
ATOM 764 C CA . ALA A 1 99 ? 6.362 -3.963 19.171 1.00 90.44 99 ALA A CA 1
ATOM 765 C C . ALA A 1 99 ? 7.522 -4.892 18.804 1.00 90.44 99 ALA A C 1
ATOM 767 O O . ALA A 1 99 ? 7.481 -5.535 17.755 1.00 90.44 99 ALA A O 1
ATOM 768 N N . ALA A 1 100 ? 8.536 -4.992 19.669 1.00 90.06 100 ALA A N 1
ATOM 769 C CA . ALA A 1 100 ? 9.659 -5.899 19.459 1.00 90.06 100 ALA A CA 1
ATOM 770 C C . ALA A 1 100 ? 9.188 -7.361 19.392 1.00 90.06 100 ALA A C 1
ATOM 772 O O . ALA A 1 100 ? 9.538 -8.077 18.454 1.00 90.06 100 ALA A O 1
ATOM 773 N N . LEU A 1 101 ? 8.339 -7.784 20.334 1.00 93.06 101 LEU A N 1
ATOM 774 C CA . LEU A 1 101 ? 7.784 -9.136 20.361 1.00 93.06 101 LEU A CA 1
ATOM 775 C C . LEU A 1 101 ? 6.879 -9.407 19.151 1.00 93.06 101 LEU A C 1
ATOM 777 O O . LEU A 1 101 ? 7.054 -10.424 18.482 1.00 93.06 101 LEU A O 1
ATOM 781 N N . ALA A 1 102 ? 5.964 -8.489 18.827 1.00 92.38 102 ALA A N 1
ATOM 782 C CA . ALA A 1 102 ? 5.112 -8.586 17.642 1.00 92.38 102 ALA A CA 1
ATOM 783 C C . ALA A 1 102 ? 5.946 -8.711 16.359 1.00 92.38 102 ALA A C 1
ATOM 785 O O . ALA A 1 102 ? 5.628 -9.519 15.486 1.00 92.38 102 ALA A O 1
ATOM 786 N N . ASN A 1 103 ? 7.048 -7.960 16.262 1.00 91.50 103 ASN A N 1
ATOM 787 C CA . ASN A 1 103 ? 7.951 -8.045 15.126 1.00 91.50 103 ASN A CA 1
ATOM 788 C C . ASN A 1 103 ? 8.664 -9.398 15.040 1.00 91.50 103 ASN A C 1
ATOM 790 O O . ASN A 1 103 ? 8.708 -9.986 13.962 1.00 91.50 103 ASN A O 1
ATOM 794 N N . VAL A 1 104 ? 9.208 -9.898 16.152 1.00 92.50 104 VAL A N 1
ATOM 795 C CA . VAL A 1 104 ? 9.867 -11.213 16.181 1.00 92.50 104 VAL A CA 1
ATOM 796 C C . VAL A 1 104 ? 8.882 -12.295 15.742 1.00 92.50 104 VAL A C 1
ATOM 798 O O . VAL A 1 104 ? 9.188 -13.057 14.830 1.00 92.50 104 VAL A O 1
ATOM 801 N N . LEU A 1 105 ? 7.672 -12.316 16.307 1.00 94.50 105 LEU A N 1
ATOM 802 C CA . LEU A 1 105 ? 6.635 -13.288 15.948 1.00 94.50 105 LEU A CA 1
ATOM 803 C C . LEU A 1 105 ? 6.231 -13.187 14.470 1.00 94.50 105 LEU A C 1
ATOM 805 O O . LEU A 1 105 ? 6.104 -14.210 13.789 1.00 94.50 105 LEU A O 1
ATOM 809 N N . ARG A 1 106 ? 6.115 -11.963 13.944 1.00 93.12 106 ARG A N 1
ATOM 810 C CA . ARG A 1 106 ? 5.885 -11.710 12.518 1.00 93.12 106 ARG A CA 1
ATOM 811 C C . ARG A 1 106 ? 6.993 -12.296 11.648 1.00 93.12 106 ARG A C 1
ATOM 813 O O . ARG A 1 106 ? 6.681 -13.045 10.728 1.00 93.12 106 ARG A O 1
ATOM 820 N N . VAL A 1 107 ? 8.260 -11.994 11.934 1.00 91.81 107 VAL A N 1
ATOM 821 C CA . VAL A 1 107 ? 9.399 -12.490 11.142 1.00 91.81 107 VAL A CA 1
ATOM 822 C C . VAL A 1 107 ? 9.494 -14.012 11.215 1.00 91.81 107 VAL A C 1
ATOM 824 O O . VAL A 1 107 ? 9.658 -14.656 10.185 1.00 91.81 107 VAL A O 1
ATOM 827 N N . LEU A 1 108 ? 9.310 -14.614 12.392 1.00 93.69 108 LEU A N 1
ATOM 828 C CA . LEU A 1 108 ? 9.283 -16.074 12.531 1.00 93.69 108 LEU A CA 1
ATOM 829 C C . LEU A 1 108 ? 8.149 -16.709 11.715 1.00 93.69 108 LEU A C 1
ATOM 831 O O . LEU A 1 108 ? 8.350 -17.744 11.085 1.00 93.69 108 LEU A O 1
ATOM 835 N N . THR A 1 109 ? 6.979 -16.071 11.675 1.00 93.81 109 THR A N 1
ATOM 836 C CA . THR A 1 109 ? 5.846 -16.540 10.865 1.00 93.81 109 THR A CA 1
ATOM 837 C C . THR A 1 109 ? 6.124 -16.400 9.370 1.00 93.81 109 THR A C 1
ATOM 839 O O . THR A 1 109 ? 5.782 -17.301 8.614 1.00 93.81 109 THR A O 1
ATOM 842 N N . LEU A 1 110 ? 6.781 -15.318 8.938 1.00 89.62 110 LEU A N 1
ATOM 843 C CA . LEU A 1 110 ? 7.223 -15.143 7.549 1.00 89.62 110 LEU A CA 1
ATOM 844 C C . LEU A 1 110 ? 8.257 -16.202 7.152 1.00 89.62 110 LEU A C 1
ATOM 846 O O . LEU A 1 110 ? 8.150 -16.786 6.078 1.00 89.62 110 LEU A O 1
ATOM 850 N N . LEU A 1 111 ? 9.211 -16.513 8.035 1.00 90.69 111 LEU A N 1
ATOM 851 C CA . LEU A 1 111 ? 10.177 -17.590 7.818 1.00 90.69 111 LEU A CA 1
ATOM 852 C C . LEU A 1 111 ? 9.477 -18.945 7.699 1.00 90.69 111 LEU A C 1
ATOM 854 O O . LEU A 1 111 ? 9.733 -19.670 6.742 1.00 90.69 111 LEU A O 1
ATOM 858 N N . ALA A 1 112 ? 8.557 -19.265 8.612 1.00 91.31 112 ALA A N 1
ATOM 859 C CA . ALA A 1 112 ? 7.767 -20.491 8.546 1.00 91.31 112 ALA A CA 1
ATOM 860 C C . ALA A 1 112 ? 6.935 -20.556 7.255 1.00 91.31 112 ALA A C 1
ATOM 862 O O . ALA A 1 112 ? 6.984 -21.556 6.541 1.00 91.31 112 ALA A O 1
ATOM 863 N N . TYR A 1 113 ? 6.248 -19.470 6.893 1.00 89.25 113 TYR A N 1
ATOM 864 C CA . TYR A 1 113 ? 5.529 -19.360 5.626 1.00 89.25 113 TYR A CA 1
ATOM 865 C C . TYR A 1 113 ? 6.457 -19.637 4.439 1.00 89.25 113 TYR A C 1
ATOM 867 O O . TYR A 1 113 ? 6.144 -20.476 3.598 1.00 89.25 113 TYR A O 1
ATOM 875 N N . ARG A 1 114 ? 7.640 -19.015 4.411 1.00 86.19 114 ARG A N 1
ATOM 876 C CA . ARG A 1 114 ? 8.631 -19.203 3.349 1.00 86.19 114 ARG A CA 1
ATOM 877 C C . ARG A 1 114 ? 9.152 -20.636 3.297 1.00 86.19 114 ARG A C 1
ATOM 879 O O . ARG A 1 114 ? 9.342 -21.143 2.204 1.00 86.19 114 ARG A O 1
ATOM 886 N N . THR A 1 115 ? 9.322 -21.325 4.428 1.00 85.69 115 THR A N 1
ATOM 887 C CA . THR A 1 115 ? 9.737 -22.743 4.424 1.00 85.69 115 THR A CA 1
ATOM 888 C C . THR A 1 115 ? 8.734 -23.654 3.716 1.00 85.69 115 THR A C 1
ATOM 890 O O . THR A 1 115 ? 9.144 -24.609 3.063 1.00 85.69 115 THR A O 1
ATOM 893 N N . VAL A 1 116 ? 7.437 -23.348 3.822 1.00 86.06 116 VAL A N 1
ATOM 894 C CA . VAL A 1 116 ? 6.351 -24.164 3.262 1.00 86.06 116 VAL A CA 1
ATOM 895 C C . VAL A 1 116 ? 6.008 -23.741 1.836 1.00 86.06 116 VAL A C 1
ATOM 897 O O . VAL A 1 116 ? 5.699 -24.584 1.000 1.00 86.06 116 VAL A O 1
ATOM 900 N N . ALA A 1 117 ? 6.052 -22.438 1.556 1.00 80.31 117 ALA A N 1
ATOM 901 C CA . ALA A 1 117 ? 5.589 -21.868 0.298 1.00 80.31 117 ALA A CA 1
ATOM 902 C C . ALA A 1 117 ? 6.699 -21.658 -0.743 1.00 80.31 117 ALA A C 1
ATOM 904 O O . ALA A 1 117 ? 6.369 -21.302 -1.869 1.00 80.31 117 ALA A O 1
ATOM 905 N N . TYR A 1 118 ? 7.987 -21.845 -0.416 1.00 69.94 118 TYR A N 1
ATOM 906 C CA . TYR A 1 118 ? 9.099 -21.651 -1.363 1.00 69.94 118 TYR A CA 1
ATOM 907 C C . TYR A 1 118 ? 8.948 -22.530 -2.621 1.00 69.94 118 TYR A C 1
ATOM 909 O O . TYR A 1 118 ? 8.643 -23.715 -2.486 1.00 69.94 118 TYR A O 1
ATOM 917 N N . PRO A 1 119 ? 9.200 -22.008 -3.842 1.00 62.06 119 PRO A N 1
ATOM 918 C CA . PRO A 1 119 ? 9.734 -20.682 -4.202 1.00 62.06 119 PRO A CA 1
ATOM 919 C C . PRO A 1 119 ? 8.676 -19.570 -4.356 1.00 62.06 119 PRO A C 1
ATOM 921 O O . PRO A 1 119 ? 8.945 -18.547 -4.979 1.00 62.06 119 PRO A O 1
ATOM 924 N N . GLY A 1 120 ? 7.472 -19.763 -3.819 1.00 61.22 120 GLY A N 1
ATOM 925 C CA . GLY A 1 120 ? 6.339 -18.851 -3.940 1.00 61.22 120 GLY A CA 1
ATOM 926 C C . GLY A 1 120 ? 6.640 -17.404 -3.541 1.00 61.22 120 GLY A C 1
ATOM 927 O O . GLY A 1 120 ? 7.462 -17.119 -2.668 1.00 61.22 120 GLY A O 1
ATOM 928 N N . VAL A 1 121 ? 5.944 -16.483 -4.209 1.00 59.62 121 VAL A N 1
ATOM 929 C CA . VAL A 1 121 ? 6.168 -15.041 -4.090 1.00 59.62 121 VAL A CA 1
ATOM 930 C C . VAL A 1 121 ? 5.670 -14.531 -2.737 1.00 59.62 121 VAL A C 1
ATOM 932 O O . VAL A 1 121 ? 4.487 -14.597 -2.402 1.00 59.62 121 VAL A O 1
ATOM 935 N N . GLU A 1 122 ? 6.598 -13.986 -1.963 1.00 68.50 122 GLU A N 1
ATOM 936 C CA . GLU A 1 122 ? 6.326 -13.191 -0.774 1.00 68.50 122 GLU A CA 1
ATOM 937 C C . GLU A 1 122 ? 6.049 -11.747 -1.208 1.00 68.50 122 GLU A C 1
ATOM 939 O O . GLU A 1 122 ? 6.832 -11.163 -1.956 1.00 68.50 122 GLU A O 1
ATOM 944 N N . SER A 1 123 ? 4.924 -11.175 -0.778 1.00 70.88 123 SER A N 1
ATOM 945 C CA . SER A 1 123 ? 4.558 -9.797 -1.109 1.00 70.88 123 SER A CA 1
ATOM 946 C C . SER A 1 123 ? 4.669 -8.874 0.107 1.00 70.88 123 SER A C 1
ATOM 948 O O . SER A 1 123 ? 4.490 -9.334 1.243 1.00 70.88 123 SER A O 1
ATOM 950 N N . PRO A 1 124 ? 4.861 -7.560 -0.104 1.00 73.69 124 PRO A N 1
ATOM 951 C CA . PRO A 1 124 ? 4.761 -6.575 0.969 1.00 73.69 124 PRO A CA 1
ATOM 952 C C . PRO A 1 124 ? 3.428 -6.665 1.727 1.00 73.69 124 PRO A C 1
ATOM 954 O O . PRO A 1 124 ? 3.405 -6.615 2.954 1.00 73.69 124 PRO A O 1
ATOM 957 N N . GLN A 1 125 ? 2.302 -6.889 1.039 1.00 72.88 125 GLN A N 1
ATOM 958 C CA . GLN A 1 125 ? 0.992 -7.031 1.686 1.00 72.88 125 GLN A CA 1
ATOM 959 C C . GLN A 1 125 ? 0.946 -8.237 2.638 1.00 72.88 125 GLN A C 1
ATOM 961 O O . GLN A 1 125 ? 0.358 -8.129 3.711 1.00 72.88 125 GLN A O 1
ATOM 966 N N . THR A 1 126 ? 1.609 -9.354 2.311 1.00 81.00 126 THR A N 1
ATOM 967 C CA . THR A 1 126 ? 1.724 -10.509 3.218 1.00 81.00 126 THR A CA 1
ATOM 968 C C . THR A 1 126 ? 2.517 -10.151 4.480 1.00 81.00 126 THR A C 1
ATOM 970 O O . THR A 1 126 ? 2.125 -10.551 5.579 1.00 81.00 126 THR A O 1
ATOM 973 N N . HIS A 1 127 ? 3.574 -9.337 4.365 1.00 84.38 127 HIS A N 1
ATOM 974 C CA . HIS A 1 127 ? 4.305 -8.812 5.530 1.00 84.38 127 HIS A CA 1
ATOM 975 C C . HIS A 1 127 ? 3.409 -7.958 6.422 1.00 84.38 127 HIS A C 1
ATOM 977 O O . HIS A 1 127 ? 3.400 -8.143 7.643 1.00 84.38 127 HIS A O 1
ATOM 983 N N . TYR A 1 128 ? 2.652 -7.036 5.823 1.00 81.62 128 TYR A N 1
ATOM 984 C CA . TYR A 1 128 ? 1.716 -6.181 6.554 1.00 81.62 128 TYR A CA 1
ATOM 985 C C . TYR A 1 128 ? 0.568 -6.986 7.166 1.00 81.62 128 TYR A C 1
ATOM 987 O O . TYR A 1 128 ? 0.211 -6.728 8.312 1.00 81.62 128 TYR A O 1
ATOM 995 N N . PHE A 1 129 ? 0.047 -7.999 6.470 1.00 85.94 129 PHE A N 1
ATOM 996 C CA . PHE A 1 129 ? -0.999 -8.887 6.975 1.00 85.94 129 PHE A CA 1
ATOM 997 C C . PHE A 1 129 ? -0.542 -9.665 8.209 1.00 85.94 129 PHE A C 1
ATOM 999 O O . PHE A 1 129 ? -1.185 -9.617 9.258 1.00 85.94 129 PHE A O 1
ATOM 1006 N N . ILE A 1 130 ? 0.591 -10.365 8.097 1.00 89.25 130 ILE A N 1
ATOM 1007 C CA . ILE A 1 130 ? 1.144 -11.155 9.200 1.00 89.25 130 ILE A CA 1
ATOM 1008 C C . ILE A 1 130 ? 1.515 -10.220 10.353 1.00 89.25 130 ILE A C 1
ATOM 1010 O O . ILE A 1 130 ? 1.249 -10.533 11.512 1.00 89.25 130 ILE A O 1
ATOM 1014 N N . GLY A 1 131 ? 2.051 -9.033 10.055 1.00 88.75 131 GLY A N 1
ATOM 1015 C CA . GLY A 1 131 ? 2.280 -8.004 11.064 1.00 88.75 131 GLY A CA 1
ATOM 1016 C C . GLY A 1 131 ? 1.004 -7.557 11.764 1.00 88.75 131 GLY A C 1
ATOM 1017 O O . GLY A 1 131 ? 0.979 -7.510 12.989 1.00 88.75 131 GLY A O 1
ATOM 1018 N N . PHE A 1 132 ? -0.067 -7.302 11.015 1.00 87.19 132 PHE A N 1
ATOM 1019 C CA . PHE A 1 132 ? -1.367 -6.936 11.563 1.00 87.19 132 PHE A CA 1
ATOM 1020 C C . PHE A 1 132 ? -1.930 -8.028 12.477 1.00 87.19 132 PHE A C 1
ATOM 1022 O O . PHE A 1 132 ? -2.367 -7.709 13.581 1.00 87.19 132 PHE A O 1
ATOM 1029 N N . ILE A 1 133 ? -1.841 -9.308 12.092 1.00 89.81 133 ILE A N 1
ATOM 1030 C CA . ILE A 1 133 ? -2.238 -10.434 12.957 1.00 89.81 133 ILE A CA 1
ATOM 1031 C C . ILE A 1 133 ? -1.496 -10.377 14.294 1.00 89.81 133 ILE A C 1
ATOM 1033 O O . ILE A 1 133 ? -2.122 -10.451 15.353 1.00 89.81 133 ILE A O 1
ATOM 1037 N N . TRP A 1 134 ? -0.173 -10.205 14.260 1.00 91.75 134 TRP A N 1
ATOM 1038 C CA . TRP A 1 134 ? 0.640 -10.170 15.476 1.00 91.75 134 TRP A CA 1
ATOM 1039 C C . TRP A 1 134 ? 0.498 -8.880 16.282 1.00 91.75 134 TRP A C 1
ATOM 1041 O O . TRP A 1 134 ? 0.871 -8.871 17.451 1.00 91.75 134 TRP A O 1
ATOM 1051 N N . LEU A 1 135 ? -0.092 -7.821 15.722 1.00 88.75 135 LEU A N 1
ATOM 1052 C CA . LEU A 1 135 ? -0.481 -6.625 16.472 1.00 88.75 135 LEU A CA 1
ATOM 1053 C C . LEU A 1 135 ? -1.734 -6.840 17.324 1.00 88.75 135 LEU A C 1
ATOM 1055 O O . LEU A 1 135 ? -1.843 -6.232 18.391 1.00 88.75 135 LEU A O 1
ATOM 1059 N N . VAL A 1 136 ? -2.672 -7.691 16.890 1.00 89.19 136 VAL A N 1
ATOM 1060 C CA . VAL A 1 136 ? -3.978 -7.874 17.555 1.00 89.19 136 VAL A CA 1
ATOM 1061 C C . VAL A 1 136 ? -3.860 -8.167 19.060 1.00 89.19 136 VAL A C 1
ATOM 1063 O O . VAL A 1 136 ? -4.565 -7.508 19.831 1.00 89.19 136 VAL A O 1
ATOM 1066 N N . PRO A 1 137 ? -2.974 -9.068 19.537 1.00 89.75 137 PRO A N 1
ATOM 1067 C CA . PRO A 1 137 ? -2.843 -9.329 20.971 1.00 89.75 137 PRO A CA 1
ATOM 1068 C C . PRO A 1 137 ? -2.452 -8.080 21.772 1.00 89.75 137 PRO A C 1
ATOM 1070 O O . PRO A 1 137 ? -2.986 -7.841 22.855 1.00 89.75 137 PRO A O 1
ATOM 1073 N N . PHE A 1 138 ? -1.574 -7.241 21.220 1.00 90.12 138 PHE A N 1
ATOM 1074 C CA . PHE A 1 138 ? -1.071 -6.036 21.884 1.00 90.12 138 PHE A CA 1
ATOM 1075 C C . PHE A 1 138 ? -2.033 -4.851 21.785 1.00 90.12 138 PHE A C 1
ATOM 1077 O O . PHE A 1 138 ? -2.041 -3.992 22.667 1.00 90.12 138 PHE A O 1
ATOM 1084 N N . ILE A 1 139 ? -2.907 -4.831 20.776 1.00 87.94 139 ILE A N 1
ATOM 1085 C CA . ILE A 1 139 ? -3.979 -3.836 20.650 1.00 87.94 139 ILE A CA 1
ATOM 1086 C C . ILE A 1 139 ? -4.898 -3.856 21.880 1.00 87.94 139 ILE A C 1
ATOM 1088 O O . ILE A 1 139 ? -5.329 -2.802 22.357 1.00 87.94 139 ILE A O 1
ATOM 1092 N N . THR A 1 140 ? -5.144 -5.031 22.461 1.00 85.56 140 THR A N 1
ATOM 1093 C CA . THR A 1 140 ? -5.957 -5.139 23.682 1.00 85.56 140 THR A CA 1
ATOM 1094 C C . THR A 1 140 ? -5.340 -4.404 24.877 1.00 85.56 140 THR A C 1
ATOM 1096 O O . THR A 1 140 ? -6.076 -3.908 25.729 1.00 85.56 140 THR A O 1
ATOM 1099 N N . LEU A 1 141 ? -4.007 -4.277 24.920 1.00 87.62 141 LEU A N 1
ATOM 1100 C CA . LEU A 1 141 ? -3.273 -3.614 26.002 1.00 87.62 141 LEU A CA 1
ATOM 1101 C C . LEU A 1 141 ? -3.371 -2.086 25.932 1.00 87.62 141 LEU A C 1
ATOM 1103 O O . LEU A 1 141 ? -3.390 -1.437 26.973 1.00 87.62 141 LEU A O 1
ATOM 1107 N N . ILE A 1 142 ? -3.447 -1.518 24.724 1.00 89.69 142 ILE A N 1
ATOM 1108 C CA . ILE A 1 142 ? -3.565 -0.062 24.512 1.00 89.69 142 ILE A CA 1
ATOM 1109 C C . ILE A 1 142 ? -5.002 0.432 24.446 1.00 89.69 142 ILE A C 1
ATOM 1111 O O . ILE A 1 142 ? -5.227 1.642 24.497 1.00 89.69 142 ILE A O 1
ATOM 1115 N N . THR A 1 143 ? -5.959 -0.482 24.282 1.00 90.75 143 THR A N 1
ATOM 1116 C CA . THR A 1 143 ? -7.372 -0.132 24.176 1.00 90.75 143 THR A CA 1
ATOM 1117 C C . THR A 1 143 ? -7.819 0.523 25.487 1.00 90.75 143 THR A C 1
ATOM 1119 O O . THR A 1 143 ? -7.648 -0.082 26.553 1.00 90.75 143 THR A O 1
ATOM 1122 N N . PRO A 1 144 ? -8.398 1.738 25.465 1.00 86.62 144 PRO A N 1
ATOM 1123 C CA . PRO A 1 144 ? -8.716 2.464 26.677 1.00 86.62 144 PRO A CA 1
ATOM 1124 C C . PRO A 1 144 ? -9.823 1.723 27.412 1.00 86.62 144 PRO A C 1
ATOM 1126 O O . PRO A 1 144 ? -10.827 1.322 26.823 1.00 86.62 144 PRO A O 1
ATOM 1129 N N . ARG A 1 145 ? -9.659 1.570 28.724 1.00 85.62 145 ARG A N 1
ATOM 1130 C CA . ARG A 1 145 ? -10.728 1.081 29.598 1.00 85.62 145 ARG A CA 1
ATOM 1131 C C . ARG A 1 145 ? -11.601 2.259 30.000 1.00 85.62 145 ARG A C 1
ATOM 1133 O O . ARG A 1 145 ? -11.433 2.826 31.080 1.00 85.62 145 ARG A O 1
ATOM 1140 N N . ASP A 1 146 ? -12.478 2.662 29.093 1.00 85.00 146 ASP A N 1
ATOM 1141 C CA . ASP A 1 146 ? -13.539 3.613 29.398 1.00 85.00 146 ASP A CA 1
ATOM 1142 C C . ASP A 1 146 ? -14.775 2.887 29.975 1.00 85.00 146 ASP A C 1
ATOM 1144 O O . ASP A 1 146 ? -14.729 1.701 30.304 1.00 85.00 146 ASP A O 1
ATOM 1148 N N . LYS A 1 147 ? -15.876 3.616 30.188 1.00 87.19 147 LYS A N 1
ATOM 1149 C CA . LYS A 1 147 ? -17.133 3.032 30.690 1.00 87.19 147 LYS A CA 1
ATOM 1150 C C . LYS A 1 147 ? -17.886 2.224 29.617 1.00 87.19 147 LYS A C 1
ATOM 1152 O O . LYS A 1 147 ? -18.926 1.649 29.934 1.00 87.19 147 LYS A O 1
ATOM 1157 N N . ARG A 1 148 ? -17.420 2.211 28.361 1.00 87.12 148 ARG A N 1
ATOM 1158 C CA . ARG A 1 148 ? -18.088 1.534 27.243 1.00 87.12 148 ARG A CA 1
ATOM 1159 C C . ARG A 1 148 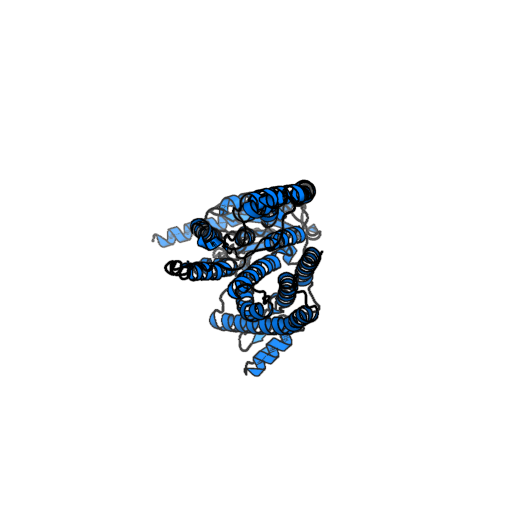? -17.698 0.048 27.213 1.00 87.12 148 ARG A C 1
ATOM 1161 O O . ARG A 1 148 ? -16.714 -0.361 27.833 1.00 87.12 148 ARG A O 1
ATOM 1168 N N . PRO A 1 149 ? -18.457 -0.802 26.499 1.00 88.75 149 PRO A N 1
ATOM 1169 C CA . PRO A 1 149 ? -18.088 -2.201 26.321 1.00 88.75 149 PRO A CA 1
ATOM 1170 C C . PRO A 1 149 ? -16.705 -2.345 25.670 1.00 88.75 149 PRO A C 1
ATOM 1172 O O . PRO A 1 149 ? -16.430 -1.714 24.649 1.00 88.75 149 PRO A O 1
ATOM 1175 N N . LEU A 1 150 ? -15.870 -3.247 26.200 1.00 88.69 150 LEU A N 1
ATOM 1176 C CA . LEU A 1 150 ? -14.517 -3.507 25.684 1.00 88.69 150 LEU A CA 1
ATOM 1177 C C . LEU A 1 150 ? -14.509 -3.820 24.178 1.00 88.69 150 LEU A C 1
ATOM 1179 O O . LEU A 1 150 ? -13.619 -3.375 23.463 1.00 88.69 150 LEU A O 1
ATOM 1183 N N . ALA A 1 151 ? -15.518 -4.547 23.689 1.00 89.50 151 ALA A N 1
ATOM 1184 C CA . ALA A 1 151 ? -15.653 -4.877 22.272 1.00 89.50 151 ALA A CA 1
ATOM 1185 C C . ALA A 1 151 ? -15.701 -3.623 21.381 1.00 89.50 151 ALA A C 1
ATOM 1187 O O . ALA A 1 151 ? -15.072 -3.606 20.328 1.00 89.50 151 ALA A O 1
ATOM 1188 N N . SER A 1 152 ? -16.385 -2.561 21.821 1.00 90.31 152 SER A N 1
ATOM 1189 C CA . SER A 1 152 ? -16.460 -1.302 21.076 1.00 90.31 152 SER A CA 1
ATOM 1190 C C . SER A 1 152 ? -15.096 -0.616 21.011 1.00 90.31 152 SER A C 1
ATOM 1192 O O . SER A 1 152 ? -14.642 -0.253 19.930 1.00 90.31 152 SER A O 1
ATOM 1194 N N . GLY A 1 153 ? -14.395 -0.518 22.146 1.00 91.31 153 GLY A N 1
ATOM 1195 C CA . GLY A 1 153 ? -13.036 0.034 22.183 1.00 91.31 153 GLY A CA 1
ATOM 1196 C C . GLY A 1 153 ? -12.051 -0.769 21.325 1.00 91.31 153 GLY A C 1
ATOM 1197 O O . GLY A 1 153 ? -11.225 -0.188 20.619 1.00 91.31 153 GLY A O 1
ATOM 1198 N N . LEU A 1 154 ? -12.171 -2.102 21.323 1.00 92.38 154 LEU A N 1
ATOM 1199 C CA . LEU A 1 154 ? -11.351 -2.977 20.484 1.00 92.38 154 LEU A CA 1
ATOM 1200 C C . LEU A 1 154 ? -11.635 -2.772 18.997 1.00 92.38 154 LEU A C 1
ATOM 1202 O O . LEU A 1 154 ? -10.692 -2.724 18.214 1.00 92.38 154 LEU A O 1
ATOM 1206 N N . MET A 1 155 ? -12.901 -2.628 18.595 1.00 92.94 155 MET A N 1
ATOM 1207 C CA . MET A 1 155 ? -13.255 -2.324 17.204 1.00 92.94 155 MET A CA 1
ATOM 1208 C C . MET A 1 155 ? -12.649 -0.996 16.743 1.00 92.94 155 MET A C 1
ATOM 1210 O O . MET A 1 155 ? -12.031 -0.961 15.682 1.00 92.94 155 MET A O 1
ATOM 1214 N N . GLU A 1 156 ? -12.779 0.071 17.540 1.00 93.38 156 GLU A N 1
ATOM 1215 C CA . GLU A 1 156 ? -12.190 1.385 17.229 1.00 93.38 156 GLU A CA 1
ATOM 1216 C C . GLU A 1 156 ? -10.665 1.295 17.106 1.00 93.38 156 GLU A C 1
ATOM 1218 O O . GLU A 1 156 ? -10.073 1.829 16.167 1.00 93.38 156 GLU A O 1
ATOM 1223 N N . THR A 1 157 ? -10.024 0.574 18.029 1.00 93.31 157 THR A N 1
ATOM 1224 C CA . THR A 1 157 ? -8.563 0.443 18.054 1.00 93.31 157 THR A CA 1
ATOM 1225 C C . THR A 1 157 ? -8.047 -0.414 16.897 1.00 93.31 157 THR A C 1
ATOM 1227 O O . THR A 1 157 ? -7.069 -0.039 16.255 1.00 93.31 157 THR A O 1
ATOM 1230 N N . LEU A 1 158 ? -8.718 -1.527 16.574 1.00 93.38 158 LEU A N 1
ATOM 1231 C CA . LEU A 1 158 ? -8.384 -2.376 15.423 1.00 93.38 158 LEU A CA 1
ATOM 1232 C C . LEU A 1 158 ? -8.616 -1.655 14.095 1.00 93.38 158 LEU A C 1
ATOM 1234 O O . LEU A 1 158 ? -7.810 -1.796 13.178 1.00 93.38 158 LEU A O 1
ATOM 1238 N N . HIS A 1 159 ? -9.678 -0.853 13.998 1.00 94.38 159 HIS A N 1
ATOM 1239 C CA . HIS A 1 159 ? -9.917 -0.007 12.836 1.00 94.38 159 HIS A CA 1
ATOM 1240 C C . HIS A 1 159 ? -8.782 0.997 12.626 1.00 94.38 159 HIS A C 1
ATOM 1242 O O . HIS A 1 159 ? -8.210 1.066 11.540 1.00 94.38 159 HIS A O 1
ATOM 1248 N N . ALA A 1 160 ? -8.423 1.735 13.680 1.00 92.81 160 ALA A N 1
ATOM 1249 C CA . ALA A 1 160 ? -7.326 2.692 13.630 1.00 92.81 160 ALA A CA 1
ATOM 1250 C C . ALA A 1 160 ? -5.992 2.002 13.297 1.00 92.81 160 ALA A C 1
ATOM 1252 O O . ALA A 1 160 ? -5.230 2.523 12.487 1.00 92.81 160 ALA A O 1
ATOM 1253 N N . ALA A 1 161 ? -5.737 0.808 13.840 1.00 91.56 161 ALA A N 1
ATOM 1254 C CA . ALA A 1 161 ? -4.561 0.012 13.495 1.00 91.56 161 ALA A CA 1
ATOM 1255 C C . ALA A 1 161 ? -4.530 -0.368 12.007 1.00 91.56 161 ALA A C 1
ATOM 1257 O O . ALA A 1 161 ? -3.492 -0.216 11.368 1.00 91.56 161 ALA A O 1
ATOM 1258 N N . ALA A 1 162 ? -5.657 -0.819 11.444 1.00 91.75 162 ALA A N 1
ATOM 1259 C CA . ALA A 1 162 ? -5.759 -1.170 10.028 1.00 91.75 162 ALA A CA 1
ATOM 1260 C C . ALA A 1 162 ? -5.532 0.052 9.123 1.00 91.75 162 ALA A C 1
ATOM 1262 O O . ALA A 1 162 ? -4.773 -0.027 8.160 1.00 91.75 162 ALA A O 1
ATOM 1263 N N . VAL A 1 163 ? -6.123 1.201 9.468 1.00 92.44 163 VAL A N 1
ATOM 1264 C CA . VAL A 1 163 ? -5.915 2.466 8.748 1.00 92.44 163 VAL A CA 1
ATOM 1265 C C . VAL A 1 163 ? -4.446 2.883 8.783 1.00 92.44 163 VAL A C 1
ATOM 1267 O O . VAL A 1 163 ? -3.861 3.147 7.738 1.00 92.44 163 VAL A O 1
ATOM 1270 N N . VAL A 1 164 ? -3.815 2.892 9.960 1.00 87.94 164 VAL A N 1
ATOM 1271 C CA . VAL A 1 164 ? -2.400 3.273 10.093 1.00 87.94 164 VAL A CA 1
ATOM 1272 C C . VAL A 1 164 ? -1.477 2.283 9.369 1.00 87.94 164 VAL A C 1
ATOM 1274 O O . VAL A 1 164 ? -0.496 2.703 8.756 1.00 87.94 164 VAL A O 1
ATOM 1277 N N . ALA A 1 165 ? -1.804 0.988 9.364 1.00 85.94 165 ALA A N 1
ATOM 1278 C CA . ALA A 1 165 ? -1.062 -0.012 8.599 1.00 85.94 165 ALA A CA 1
ATOM 1279 C C . ALA A 1 165 ? -1.123 0.245 7.081 1.00 85.94 165 ALA A C 1
ATOM 1281 O O . ALA A 1 165 ? -0.114 0.055 6.407 1.00 85.94 165 ALA A O 1
ATOM 1282 N N . LEU A 1 166 ? -2.255 0.731 6.552 1.00 87.00 166 LEU A N 1
ATOM 1283 C CA . LEU A 1 166 ? -2.364 1.153 5.148 1.00 87.00 166 LEU A CA 1
ATOM 1284 C C . LEU A 1 166 ? -1.669 2.490 4.855 1.00 87.00 166 LEU A C 1
ATOM 1286 O O . LEU A 1 166 ? -1.218 2.705 3.734 1.00 87.00 166 LEU A O 1
ATOM 1290 N N . LEU A 1 167 ? -1.550 3.383 5.841 1.00 86.88 167 LEU A N 1
ATOM 1291 C CA . LEU A 1 167 ? -0.826 4.651 5.684 1.00 86.88 167 LEU A CA 1
ATOM 1292 C C . LEU A 1 167 ? 0.687 4.457 5.550 1.00 86.88 167 LEU A C 1
ATOM 1294 O O . LEU A 1 167 ? 1.340 5.211 4.832 1.00 86.88 167 LEU A O 1
ATOM 1298 N N . ALA A 1 168 ? 1.251 3.456 6.228 1.00 82.25 168 ALA A N 1
ATOM 1299 C CA . ALA A 1 168 ? 2.693 3.215 6.256 1.00 82.25 168 ALA A CA 1
ATOM 1300 C C . ALA A 1 168 ? 3.349 3.094 4.859 1.00 82.25 168 ALA A C 1
ATOM 1302 O O . ALA A 1 168 ? 4.324 3.812 4.614 1.00 82.25 168 ALA A O 1
ATOM 1303 N N . PRO A 1 169 ? 2.847 2.269 3.914 1.00 76.94 169 PRO A N 1
ATOM 1304 C CA . PRO A 1 169 ? 3.410 2.211 2.561 1.00 76.94 169 PRO A CA 1
ATOM 1305 C C . PRO A 1 169 ? 3.179 3.500 1.753 1.00 76.94 169 PRO A C 1
ATOM 1307 O O . PRO A 1 169 ? 3.989 3.834 0.885 1.00 76.94 169 PRO A O 1
ATOM 1310 N N . LEU A 1 170 ? 2.121 4.258 2.067 1.00 82.50 170 LEU A N 1
ATOM 1311 C CA . LEU A 1 170 ? 1.772 5.514 1.394 1.00 82.50 170 LEU A CA 1
ATOM 1312 C C . LEU A 1 170 ? 2.617 6.705 1.866 1.00 82.50 170 LEU A C 1
ATOM 1314 O O . LEU A 1 170 ? 2.639 7.738 1.199 1.00 82.50 170 LEU A O 1
ATOM 1318 N N . ALA A 1 171 ? 3.361 6.566 2.965 1.00 79.75 171 ALA A N 1
ATOM 1319 C CA . ALA A 1 171 ? 4.179 7.630 3.543 1.00 79.75 171 ALA A CA 1
ATOM 1320 C C . ALA A 1 171 ? 5.262 8.191 2.596 1.00 79.75 171 ALA A C 1
ATOM 1322 O O . ALA A 1 171 ? 5.727 9.309 2.799 1.00 79.75 171 ALA A O 1
ATOM 1323 N N . GLY A 1 172 ? 5.653 7.426 1.567 1.00 75.44 172 GLY A N 1
ATOM 1324 C CA . GLY A 1 172 ? 6.662 7.828 0.574 1.00 75.44 172 GLY A CA 1
ATOM 1325 C C . GLY A 1 172 ? 6.083 8.531 -0.655 1.00 75.44 172 GLY A C 1
ATOM 1326 O O . GLY A 1 172 ? 6.831 9.004 -1.513 1.00 75.44 172 GLY A O 1
ATOM 1327 N N . THR A 1 173 ? 4.755 8.594 -0.762 1.00 76.62 173 THR A N 1
ATOM 1328 C CA . THR A 1 173 ? 4.080 9.219 -1.903 1.00 76.62 173 THR A CA 1
ATOM 1329 C C . THR A 1 173 ? 4.163 10.749 -1.825 1.00 76.62 173 THR A C 1
ATOM 1331 O O . THR A 1 173 ? 4.288 11.317 -0.732 1.00 76.62 173 THR A O 1
ATOM 1334 N N . PRO A 1 174 ? 4.118 11.464 -2.967 1.00 77.31 174 PRO A N 1
ATOM 1335 C CA . PRO A 1 174 ? 3.916 12.910 -2.958 1.00 77.31 174 PRO A CA 1
ATOM 1336 C C . PRO A 1 174 ? 2.700 13.274 -2.100 1.00 77.31 174 PRO A C 1
ATOM 1338 O O . PRO A 1 174 ? 1.685 12.585 -2.139 1.00 77.31 174 PRO A O 1
ATOM 1341 N N . ASN A 1 175 ? 2.804 14.343 -1.309 1.00 86.25 175 ASN A N 1
ATOM 1342 C CA . ASN A 1 175 ? 1.736 14.796 -0.410 1.00 86.25 175 ASN A CA 1
ATOM 1343 C C . ASN A 1 175 ? 1.284 13.754 0.642 1.00 86.25 175 ASN A C 1
ATOM 1345 O O . ASN A 1 175 ? 0.192 13.874 1.198 1.00 86.25 175 ASN A O 1
ATOM 1349 N N . ALA A 1 176 ? 2.131 12.781 1.000 1.00 86.56 176 ALA A N 1
ATOM 1350 C CA . ALA A 1 176 ? 1.841 11.803 2.054 1.00 86.56 176 ALA A CA 1
ATOM 1351 C C . ALA A 1 176 ? 1.412 12.429 3.396 1.00 86.56 176 ALA A C 1
ATOM 1353 O O . ALA A 1 176 ? 0.579 11.865 4.112 1.00 86.56 176 ALA A O 1
ATOM 1354 N N . LEU A 1 177 ? 1.940 13.614 3.728 1.00 87.81 177 LEU A N 1
ATOM 1355 C CA . LEU A 1 177 ? 1.522 14.374 4.906 1.00 87.81 177 LEU A CA 1
ATOM 1356 C C . LEU A 1 177 ? 0.033 14.739 4.840 1.00 87.81 177 LEU A C 1
ATOM 1358 O O . LEU A 1 177 ? -0.685 14.541 5.817 1.00 87.81 177 LEU A O 1
ATOM 1362 N N . LEU A 1 178 ? -0.440 15.232 3.692 1.00 91.00 178 LEU A N 1
ATOM 1363 C CA . LEU A 1 178 ? -1.845 15.579 3.489 1.00 91.00 178 LEU A CA 1
ATOM 1364 C C . LEU A 1 178 ? -2.737 14.343 3.645 1.00 91.00 178 LEU A C 1
ATOM 1366 O O . LEU A 1 178 ? -3.719 14.388 4.385 1.00 91.00 178 LEU A O 1
ATOM 1370 N N . LEU A 1 179 ? -2.357 13.236 3.007 1.00 92.25 179 LEU A N 1
ATOM 1371 C CA . LEU A 1 179 ? -3.066 11.959 3.102 1.00 92.25 179 LEU A CA 1
ATOM 1372 C C . LEU A 1 179 ? -3.162 11.479 4.557 1.00 92.25 179 LEU A C 1
ATOM 1374 O O . LEU A 1 179 ? -4.237 11.107 5.031 1.00 92.25 179 LEU A O 1
ATOM 1378 N N . THR A 1 180 ? -2.049 11.550 5.291 1.00 90.00 180 THR A N 1
ATOM 1379 C CA . THR A 1 180 ? -1.979 11.157 6.704 1.00 90.00 180 THR A CA 1
ATOM 1380 C C . THR A 1 180 ? -2.853 12.053 7.576 1.00 90.00 180 THR A C 1
ATOM 1382 O O . THR A 1 180 ? -3.624 11.552 8.393 1.00 90.00 180 THR A O 1
ATOM 1385 N N . LEU A 1 181 ? -2.791 13.374 7.389 1.00 88.25 181 LEU A N 1
ATOM 1386 C CA . LEU A 1 181 ? -3.628 14.322 8.126 1.00 88.25 181 LEU A CA 1
ATOM 1387 C C . LEU A 1 181 ? -5.116 14.091 7.844 1.00 88.25 181 LEU A C 1
ATOM 1389 O O . LEU A 1 181 ? -5.906 14.032 8.785 1.00 88.25 181 LEU A O 1
ATOM 1393 N N . ALA A 1 182 ? -5.496 13.899 6.580 1.00 92.44 182 ALA A N 1
ATOM 1394 C CA . ALA A 1 182 ? -6.872 13.616 6.188 1.00 92.44 182 ALA A CA 1
ATOM 1395 C C . ALA A 1 182 ? -7.392 12.313 6.821 1.00 92.44 182 ALA A C 1
ATOM 1397 O O . ALA A 1 182 ? -8.483 12.300 7.396 1.00 92.44 182 ALA A O 1
ATOM 1398 N N . ALA A 1 183 ? -6.585 11.248 6.807 1.00 93.69 183 ALA A N 1
ATOM 1399 C CA . ALA A 1 183 ? -6.926 9.980 7.447 1.00 93.69 183 ALA A CA 1
ATOM 1400 C C . ALA A 1 183 ? -7.054 10.108 8.972 1.00 93.69 183 ALA A C 1
ATOM 1402 O O . ALA A 1 183 ? -7.987 9.562 9.558 1.00 93.69 183 ALA A O 1
ATOM 1403 N N . VAL A 1 184 ? -6.171 10.866 9.628 1.00 89.00 184 VAL A N 1
ATOM 1404 C CA . VAL A 1 184 ? -6.249 11.112 11.076 1.00 89.00 184 VAL A CA 1
ATOM 1405 C C . VAL A 1 184 ? -7.489 11.934 11.442 1.00 89.00 184 VAL A C 1
ATOM 1407 O O . VAL A 1 184 ? -8.157 11.632 12.434 1.00 89.00 184 VAL A O 1
ATOM 1410 N N . VAL A 1 185 ? -7.837 12.947 10.643 1.00 89.44 185 VAL A N 1
ATOM 1411 C CA . VAL A 1 185 ? -9.071 13.724 10.837 1.00 89.44 185 VAL A CA 1
ATOM 1412 C C . VAL A 1 185 ? -10.301 12.831 10.665 1.00 89.44 185 VAL A C 1
ATOM 1414 O O . VAL A 1 185 ? -11.200 12.886 11.503 1.00 89.44 185 VAL A O 1
ATOM 1417 N N . ALA A 1 186 ? -10.323 11.960 9.655 1.00 92.62 186 ALA A N 1
ATOM 1418 C CA . ALA A 1 186 ? -11.404 10.996 9.460 1.00 92.62 186 ALA A CA 1
ATOM 1419 C C . ALA A 1 186 ? -11.502 9.982 10.616 1.00 92.62 186 ALA A C 1
ATOM 1421 O O . ALA A 1 186 ? -12.588 9.745 11.149 1.00 92.62 186 ALA A O 1
ATOM 1422 N N . LEU A 1 187 ? -10.369 9.458 11.097 1.00 92.19 187 LEU A N 1
ATOM 1423 C CA . LEU A 1 187 ? -10.314 8.601 12.286 1.00 92.19 187 LEU A CA 1
ATOM 1424 C C . LEU A 1 187 ? -10.841 9.303 13.543 1.00 92.19 187 LEU A C 1
ATOM 1426 O O . LEU A 1 187 ? -11.352 8.639 14.444 1.00 92.19 187 LEU A O 1
ATOM 1430 N N . ALA A 1 188 ? -10.733 10.634 13.639 1.00 89.38 188 ALA A N 1
ATOM 1431 C CA . ALA A 1 188 ? -11.257 11.389 14.780 1.00 89.38 188 ALA A CA 1
ATOM 1432 C C . ALA A 1 188 ? -12.786 11.316 14.879 1.00 89.38 188 ALA A C 1
ATOM 1434 O O . ALA A 1 188 ? -13.329 11.524 15.963 1.00 89.38 188 ALA A O 1
ATOM 1435 N N . GLN A 1 189 ? -13.442 11.025 13.756 1.00 92.75 189 GLN A N 1
ATOM 1436 C CA . GLN A 1 189 ? -14.892 10.938 13.596 1.00 92.75 189 GLN A CA 1
ATOM 1437 C C . GLN A 1 189 ? -15.390 9.487 13.623 1.00 92.75 189 GLN A C 1
ATOM 1439 O O . GLN A 1 189 ? -16.592 9.245 13.537 1.00 92.75 189 GLN A O 1
ATOM 1444 N N . CYS A 1 190 ? -14.472 8.524 13.747 1.00 92.12 190 CYS A N 1
ATOM 1445 C CA . CYS A 1 190 ? -14.774 7.104 13.820 1.00 92.12 190 CYS A CA 1
ATOM 1446 C C . CYS A 1 190 ? -15.004 6.682 15.277 1.00 92.12 190 CYS A C 1
ATOM 1448 O O . CYS A 1 190 ? -14.061 6.564 16.061 1.00 92.12 190 CYS A O 1
ATOM 1450 N N . HIS A 1 191 ? -16.260 6.421 15.623 1.00 91.69 191 HIS A N 1
ATOM 1451 C CA . HIS A 1 191 ? -16.693 5.921 16.922 1.00 91.69 191 HIS A CA 1
ATOM 1452 C C . HIS A 1 191 ? -17.774 4.855 16.749 1.00 91.69 191 HIS A C 1
ATOM 1454 O O . HIS A 1 191 ? -18.692 5.025 15.947 1.00 91.69 191 HIS A O 1
ATOM 1460 N N . VAL A 1 192 ? -17.690 3.756 17.505 1.00 90.06 192 VAL A N 1
ATOM 1461 C CA . VAL A 1 192 ? -18.720 2.707 17.449 1.00 90.06 192 VAL A CA 1
ATOM 1462 C C . VAL A 1 192 ? -20.066 3.320 17.805 1.00 90.06 192 VAL A C 1
ATOM 1464 O O . VAL A 1 192 ? -20.239 3.889 18.881 1.00 90.06 192 VAL A O 1
ATOM 1467 N N . ARG A 1 193 ? -21.011 3.213 16.874 1.00 83.12 193 ARG A N 1
ATOM 1468 C CA . ARG A 1 193 ? -22.328 3.833 16.998 1.00 83.12 193 ARG A CA 1
ATOM 1469 C C . ARG A 1 193 ? -23.243 2.982 17.874 1.00 83.12 193 ARG A C 1
ATOM 1471 O O . ARG A 1 193 ? -23.547 1.840 17.532 1.00 83.12 193 ARG A O 1
ATOM 1478 N N . ASP A 1 194 ? -23.744 3.551 18.964 1.00 75.25 194 ASP A N 1
ATOM 1479 C CA . ASP A 1 194 ? -24.708 2.858 19.828 1.00 75.25 194 ASP A CA 1
ATOM 1480 C C . ASP A 1 194 ? -26.082 2.688 19.144 1.00 75.25 194 ASP A C 1
ATOM 1482 O O . ASP A 1 194 ? -26.754 1.671 19.341 1.00 75.25 194 ASP A O 1
ATOM 1486 N N . ASP A 1 195 ? -26.425 3.590 18.215 1.00 68.75 195 ASP A N 1
ATOM 1487 C CA . ASP A 1 195 ? -27.683 3.597 17.445 1.00 68.75 195 ASP A CA 1
ATOM 1488 C C . ASP A 1 195 ? -27.795 2.494 16.381 1.00 68.75 195 ASP A C 1
ATOM 1490 O O . ASP A 1 195 ? -28.805 2.389 15.677 1.00 68.75 195 ASP A O 1
ATOM 1494 N N . LEU A 1 196 ? -26.775 1.640 16.243 1.00 62.38 196 LEU A N 1
ATOM 1495 C CA . LEU A 1 196 ? -26.765 0.538 15.273 1.00 62.38 196 LEU A CA 1
ATOM 1496 C C . LEU A 1 196 ? -27.931 -0.440 15.448 1.00 62.38 196 LEU A C 1
ATOM 1498 O O . LEU A 1 196 ? -28.237 -1.185 14.524 1.00 62.38 196 LEU A O 1
ATOM 1502 N N . VAL A 1 197 ? -28.609 -0.423 16.599 1.00 57.78 197 VAL A N 1
ATOM 1503 C CA . VAL A 1 197 ? -29.805 -1.240 16.852 1.00 57.78 197 VAL A CA 1
ATOM 1504 C C . VAL A 1 197 ? -30.964 -0.878 15.907 1.00 57.78 197 VAL A C 1
ATOM 1506 O O . VAL A 1 197 ? -31.771 -1.750 15.597 1.00 57.78 197 VAL A O 1
ATOM 1509 N N . ARG A 1 198 ? -31.033 0.364 15.399 1.00 62.91 198 ARG A N 1
ATOM 1510 C CA . ARG A 1 198 ? -32.067 0.806 14.436 1.00 62.91 198 ARG A CA 1
ATOM 1511 C C . ARG A 1 198 ? -31.560 0.986 13.008 1.00 62.91 198 ARG A C 1
ATOM 1513 O O . ARG A 1 198 ? -32.363 1.201 12.102 1.00 62.91 198 ARG A O 1
ATOM 1520 N N . ALA A 1 199 ? -30.248 0.941 12.790 1.00 62.88 199 ALA A N 1
ATOM 1521 C CA . ALA A 1 199 ? -29.695 1.123 11.458 1.00 62.88 199 ALA A CA 1
ATOM 1522 C C . ALA A 1 199 ? -30.073 -0.072 10.568 1.00 62.88 199 ALA A C 1
ATOM 1524 O O . ALA A 1 199 ? -29.810 -1.224 10.914 1.00 62.88 199 ALA A O 1
ATOM 1525 N N . SER A 1 200 ? -30.677 0.207 9.408 1.00 75.12 200 SER A N 1
ATOM 1526 C CA . SER A 1 200 ? -30.869 -0.786 8.345 1.00 75.12 200 SER A CA 1
ATOM 1527 C C . SER A 1 200 ? -29.547 -1.516 8.090 1.00 75.12 200 SER A C 1
ATOM 1529 O O . SER A 1 200 ? -28.503 -0.876 8.047 1.00 75.12 200 SER A O 1
ATOM 1531 N N . GLY A 1 201 ? -29.557 -2.841 7.914 1.00 86.50 201 GLY A N 1
ATOM 1532 C CA . GLY A 1 201 ? -28.344 -3.609 7.586 1.00 86.50 201 GLY A CA 1
ATOM 1533 C C . GLY A 1 201 ? -27.756 -3.274 6.207 1.00 86.50 201 GLY A C 1
ATOM 1534 O O . GLY A 1 201 ? -26.639 -3.686 5.892 1.00 86.50 201 GLY A O 1
ATOM 1535 N N . TRP A 1 202 ? -28.487 -2.506 5.392 1.00 90.50 202 TRP A N 1
ATOM 1536 C CA . TRP A 1 202 ? -28.120 -2.155 4.023 1.00 90.50 202 TRP A CA 1
ATOM 1537 C C . TRP A 1 202 ? -26.784 -1.409 3.880 1.00 90.50 202 TRP A C 1
ATOM 1539 O O . TRP A 1 202 ? -25.984 -1.840 3.055 1.00 90.50 202 TRP A O 1
ATOM 1549 N N . PRO A 1 203 ? -26.457 -0.357 4.660 1.00 91.56 203 PRO A N 1
ATOM 1550 C CA . PRO A 1 203 ? -25.181 0.338 4.524 1.00 91.56 203 PRO A CA 1
ATOM 1551 C C . PRO A 1 203 ? -23.993 -0.573 4.833 1.00 91.56 203 PRO A C 1
ATOM 1553 O O . PRO A 1 203 ? -22.973 -0.481 4.160 1.00 91.56 203 PRO A O 1
ATOM 1556 N N . LEU A 1 204 ? -24.124 -1.484 5.809 1.00 91.25 204 LEU A N 1
ATOM 1557 C CA . LEU A 1 204 ? -23.082 -2.472 6.094 1.00 91.25 204 LEU A CA 1
ATOM 1558 C C . LEU A 1 204 ? -22.921 -3.441 4.920 1.00 91.25 204 LEU A C 1
ATOM 1560 O O . LEU A 1 204 ? -21.799 -3.676 4.490 1.00 91.25 204 LEU A O 1
ATOM 1564 N N . ALA A 1 205 ? -24.022 -3.962 4.374 1.00 92.88 205 ALA A N 1
ATOM 1565 C CA . ALA A 1 205 ? -23.976 -4.839 3.206 1.00 92.88 205 ALA A CA 1
ATOM 1566 C C . ALA A 1 205 ? -23.354 -4.140 1.983 1.00 92.88 205 ALA A C 1
ATOM 1568 O O . ALA A 1 205 ? -22.481 -4.712 1.335 1.00 92.88 205 ALA A O 1
ATOM 1569 N N . ALA A 1 206 ? -23.739 -2.889 1.713 1.00 94.81 206 ALA A N 1
ATOM 1570 C CA . ALA A 1 206 ? -23.171 -2.071 0.645 1.00 94.81 206 ALA A CA 1
ATOM 1571 C C . ALA A 1 206 ? -21.673 -1.809 0.861 1.00 94.81 206 ALA A C 1
ATOM 1573 O O . ALA A 1 206 ? -20.893 -1.897 -0.083 1.00 94.81 206 ALA A O 1
ATOM 1574 N N . TRP A 1 207 ? -21.253 -1.553 2.103 1.00 95.88 207 TRP A N 1
ATOM 1575 C CA . TRP A 1 207 ? -19.844 -1.389 2.454 1.00 95.88 207 TRP A CA 1
ATOM 1576 C C . TRP A 1 207 ? -19.046 -2.681 2.230 1.00 95.88 207 TRP A C 1
ATOM 1578 O O . TRP A 1 207 ? -18.006 -2.643 1.577 1.00 95.88 207 TRP A O 1
ATOM 1588 N N . VAL A 1 208 ? -19.544 -3.837 2.680 1.00 95.38 208 VAL A N 1
ATOM 1589 C CA . VAL A 1 208 ? -18.901 -5.141 2.424 1.00 95.38 208 VAL A CA 1
ATOM 1590 C C . VAL A 1 208 ? -18.804 -5.418 0.919 1.00 95.38 208 VAL A C 1
ATOM 1592 O O . VAL A 1 208 ? -17.739 -5.793 0.431 1.00 95.38 208 VAL A O 1
ATOM 1595 N N . ALA A 1 209 ? -19.889 -5.187 0.173 1.00 95.56 209 ALA A N 1
ATOM 1596 C CA . ALA A 1 209 ? -19.923 -5.371 -1.276 1.00 95.56 209 ALA A CA 1
ATOM 1597 C C . ALA A 1 209 ? -18.932 -4.446 -2.001 1.00 95.56 209 ALA A C 1
ATOM 1599 O O . ALA A 1 209 ? -18.244 -4.894 -2.915 1.00 95.56 209 ALA A O 1
ATOM 1600 N N . ALA A 1 210 ? -18.800 -3.190 -1.563 1.00 95.38 210 ALA A N 1
ATOM 1601 C CA . ALA A 1 210 ? -17.802 -2.266 -2.093 1.00 95.38 210 ALA A CA 1
ATOM 1602 C C . ALA A 1 210 ? -16.372 -2.771 -1.842 1.00 95.38 210 ALA A C 1
ATOM 1604 O O . ALA A 1 210 ? -15.560 -2.750 -2.760 1.00 95.38 210 ALA A O 1
ATOM 1605 N N . GLY A 1 211 ? -16.078 -3.300 -0.649 1.00 94.38 211 GLY A N 1
ATOM 1606 C CA . GLY A 1 211 ? -14.773 -3.894 -0.333 1.00 94.38 211 GLY A CA 1
ATOM 1607 C C . GLY A 1 211 ? -14.447 -5.103 -1.213 1.00 94.38 211 GLY A C 1
ATOM 1608 O O . GLY A 1 211 ? -13.338 -5.219 -1.732 1.00 94.38 211 GLY A O 1
ATOM 1609 N N . ALA A 1 212 ? -15.430 -5.974 -1.449 1.00 92.31 212 ALA A N 1
ATOM 1610 C CA . ALA A 1 212 ? -15.289 -7.083 -2.391 1.00 92.31 212 ALA A CA 1
ATOM 1611 C C . ALA A 1 212 ? -15.082 -6.590 -3.836 1.00 92.31 212 ALA A C 1
ATOM 1613 O O . ALA A 1 212 ? -14.244 -7.132 -4.550 1.00 92.31 212 ALA A O 1
ATOM 1614 N N . GLY A 1 213 ? -15.788 -5.537 -4.256 1.00 90.94 213 GLY A N 1
ATOM 1615 C CA . GLY A 1 213 ? -15.589 -4.900 -5.559 1.00 90.94 213 GLY A CA 1
ATOM 1616 C C . GLY A 1 213 ? -14.176 -4.339 -5.727 1.00 90.94 213 GLY A C 1
ATOM 1617 O O . GLY A 1 213 ? -13.528 -4.622 -6.731 1.00 90.94 213 GLY A O 1
ATOM 1618 N N . ILE A 1 214 ? -13.664 -3.624 -4.717 1.00 90.31 214 ILE A N 1
ATOM 1619 C CA . ILE A 1 214 ? -12.287 -3.105 -4.693 1.00 90.31 214 ILE A CA 1
ATOM 1620 C C . ILE A 1 214 ? -11.281 -4.247 -4.843 1.00 90.31 214 ILE A C 1
ATOM 1622 O O . ILE A 1 214 ? -10.360 -4.138 -5.654 1.00 90.31 214 ILE A O 1
ATOM 1626 N N . ALA A 1 215 ? -11.483 -5.351 -4.112 1.00 87.75 215 ALA A N 1
ATOM 1627 C CA . ALA A 1 215 ? -10.660 -6.545 -4.256 1.00 87.75 215 ALA A CA 1
ATOM 1628 C C . ALA A 1 215 ? -10.675 -7.046 -5.703 1.00 87.75 215 ALA A C 1
ATOM 1630 O O . ALA A 1 215 ? -9.617 -7.125 -6.316 1.00 87.75 215 ALA A O 1
ATOM 1631 N N . VAL A 1 216 ? -11.855 -7.331 -6.262 1.00 85.31 216 VAL A N 1
ATOM 1632 C CA . VAL A 1 216 ? -12.008 -7.924 -7.604 1.00 85.31 216 VAL A CA 1
ATOM 1633 C C . VAL A 1 216 ? -11.395 -7.054 -8.707 1.00 85.31 216 VAL A C 1
ATOM 1635 O O . VAL A 1 216 ? -10.793 -7.588 -9.639 1.00 85.31 216 VAL A O 1
ATOM 1638 N N . VAL A 1 217 ? -11.519 -5.728 -8.611 1.00 82.38 217 VAL A N 1
ATOM 1639 C CA . VAL A 1 217 ? -10.896 -4.804 -9.576 1.00 82.38 217 VAL A CA 1
ATOM 1640 C C . VAL A 1 217 ? -9.391 -4.639 -9.304 1.00 82.38 217 VAL A C 1
ATOM 1642 O O . VAL A 1 217 ? -8.626 -4.324 -10.210 1.00 82.38 217 VAL A O 1
ATOM 1645 N N . GLY A 1 218 ? -8.932 -4.912 -8.081 1.00 78.12 218 GLY A N 1
ATOM 1646 C CA . GLY A 1 218 ? -7.530 -4.775 -7.687 1.00 78.12 218 GLY A CA 1
ATOM 1647 C C . GLY A 1 218 ? -7.105 -3.321 -7.479 1.00 78.12 218 GLY A C 1
ATOM 1648 O O . GLY A 1 218 ? -5.947 -2.988 -7.713 1.00 78.12 218 GLY A O 1
ATOM 1649 N N . MET A 1 219 ? -8.029 -2.447 -7.065 1.00 82.12 219 MET A N 1
ATOM 1650 C CA . MET A 1 219 ? -7.749 -1.016 -6.913 1.00 82.12 219 MET A CA 1
ATOM 1651 C C . MET A 1 219 ? -7.304 -0.660 -5.497 1.00 82.12 219 MET A C 1
ATOM 1653 O O . MET A 1 219 ? -8.107 -0.245 -4.657 1.00 82.12 219 MET A O 1
ATOM 1657 N N . GLU A 1 220 ? -6.006 -0.772 -5.226 1.00 82.38 220 GLU A N 1
ATOM 1658 C CA . GLU A 1 220 ? -5.490 -0.552 -3.871 1.00 82.38 220 GLU A CA 1
ATOM 1659 C C . GLU A 1 220 ? -5.735 0.874 -3.332 1.00 82.38 220 GLU A C 1
ATOM 1661 O O . GLU A 1 220 ? -5.889 1.063 -2.123 1.00 82.38 220 GLU A O 1
ATOM 1666 N N . SER A 1 221 ? -5.883 1.868 -4.220 1.00 85.88 221 SER A N 1
ATOM 1667 C CA . SER A 1 221 ? -6.161 3.271 -3.871 1.00 85.88 221 SER A CA 1
ATOM 1668 C C . SER A 1 221 ? -7.461 3.484 -3.091 1.00 85.88 221 SER A C 1
ATOM 1670 O O . SER A 1 221 ? -7.596 4.489 -2.388 1.00 85.88 221 SER A O 1
ATOM 1672 N N . PHE A 1 222 ? -8.417 2.557 -3.201 1.00 91.94 222 PHE A N 1
ATOM 1673 C CA . PHE A 1 222 ? -9.716 2.666 -2.542 1.00 91.94 222 PHE A CA 1
ATOM 1674 C C . PHE A 1 222 ? -9.758 2.047 -1.145 1.00 91.94 222 PHE A C 1
ATOM 1676 O O . PHE A 1 222 ? -10.710 2.312 -0.412 1.00 91.94 222 PHE A O 1
ATOM 1683 N N . TRP A 1 223 ? -8.755 1.265 -0.730 1.00 93.94 223 TRP A N 1
ATOM 1684 C CA . TRP A 1 223 ? -8.807 0.581 0.567 1.00 93.94 223 TRP A CA 1
ATOM 1685 C C . TRP A 1 223 ? -8.887 1.541 1.752 1.00 93.94 223 TRP A C 1
ATOM 1687 O O . TRP A 1 223 ? -9.677 1.323 2.671 1.00 93.94 223 TRP A O 1
ATOM 1697 N N . LEU A 1 224 ? -8.097 2.615 1.719 1.00 94.12 224 LEU A N 1
ATOM 1698 C CA . LEU A 1 224 ? -8.066 3.610 2.785 1.00 94.12 224 LEU A CA 1
ATOM 1699 C C . LEU A 1 224 ? -9.394 4.384 2.918 1.00 94.12 224 LEU A C 1
ATOM 1701 O O . LEU A 1 224 ? -9.974 4.339 4.008 1.00 94.12 224 LEU A O 1
ATOM 1705 N N . PRO A 1 225 ? -9.932 5.037 1.864 1.00 96.25 225 PRO A N 1
ATOM 1706 C CA . PRO A 1 225 ? -11.233 5.698 1.963 1.00 96.25 225 PRO A CA 1
ATOM 1707 C C . PRO A 1 225 ? -12.350 4.705 2.296 1.00 96.25 225 PRO A C 1
ATOM 1709 O O . PRO A 1 225 ? -13.213 5.019 3.111 1.00 96.25 225 PRO A O 1
ATOM 1712 N N . TRP A 1 226 ? -12.324 3.488 1.743 1.00 97.38 226 TRP A N 1
ATOM 1713 C CA . TRP A 1 226 ? -13.309 2.458 2.071 1.00 97.38 226 TRP A CA 1
ATOM 1714 C C . TRP A 1 226 ? -13.312 2.113 3.563 1.00 97.38 226 TRP A C 1
ATOM 1716 O O . TRP A 1 226 ? -14.381 2.105 4.174 1.00 97.38 226 TRP A O 1
ATOM 1726 N N . LEU A 1 227 ? -12.145 1.894 4.178 1.00 96.25 227 LEU A N 1
ATOM 1727 C CA . LEU A 1 227 ? -12.058 1.654 5.620 1.00 96.25 227 LEU A CA 1
ATOM 1728 C C . LEU A 1 227 ? -12.663 2.823 6.410 1.00 96.25 227 LEU A C 1
ATOM 1730 O O . LEU A 1 227 ? -13.496 2.593 7.288 1.00 96.25 227 LEU A O 1
ATOM 1734 N N . LEU A 1 228 ? -12.284 4.061 6.085 1.00 96.44 228 LEU A N 1
ATOM 1735 C CA . LEU A 1 228 ? -12.751 5.272 6.778 1.00 96.44 228 LEU A CA 1
ATOM 1736 C C . LEU A 1 228 ? -14.257 5.537 6.602 1.00 96.44 228 LEU A C 1
ATOM 1738 O O . LEU A 1 228 ? -14.864 6.239 7.409 1.00 96.44 228 LEU A O 1
ATOM 1742 N N . LEU A 1 229 ? -14.873 4.944 5.578 1.00 96.69 229 LEU A N 1
ATOM 1743 C CA . LEU A 1 229 ? -16.312 4.984 5.317 1.00 96.69 229 LEU A CA 1
ATOM 1744 C C . LEU A 1 229 ? -17.099 3.864 6.022 1.00 96.69 229 LEU A C 1
ATOM 1746 O O . LEU A 1 229 ? -18.276 3.658 5.717 1.00 96.69 229 LEU A O 1
ATOM 1750 N N . CYS A 1 230 ? -16.490 3.133 6.963 1.00 95.75 230 CYS A N 1
ATOM 1751 C CA . CYS A 1 230 ? -17.158 2.047 7.678 1.00 95.75 230 CYS A CA 1
ATOM 1752 C C . CYS A 1 230 ? -18.421 2.540 8.420 1.00 95.75 230 CYS A C 1
ATOM 1754 O O . CYS A 1 230 ? -18.310 3.288 9.399 1.00 95.75 230 CYS A O 1
ATOM 1756 N N . PRO A 1 231 ? -19.632 2.074 8.050 1.00 93.19 231 PRO A N 1
ATOM 1757 C CA . PRO A 1 231 ? -20.893 2.603 8.584 1.00 93.19 231 PRO A CA 1
ATOM 1758 C C . PRO A 1 231 ? -21.123 2.280 10.068 1.00 93.19 231 PRO A C 1
ATOM 1760 O O . PRO A 1 231 ? -22.005 2.867 10.699 1.00 93.19 231 PRO A O 1
ATOM 1763 N N . LEU A 1 232 ? -20.341 1.350 10.631 1.00 92.06 232 LEU A N 1
ATOM 1764 C CA . LEU A 1 232 ? -20.361 1.025 12.059 1.00 92.06 232 LEU A CA 1
ATOM 1765 C C . LEU A 1 232 ? -19.638 2.071 12.915 1.00 92.06 232 LEU A C 1
ATOM 1767 O O . LEU A 1 232 ? -19.889 2.144 14.118 1.00 92.06 232 LEU A O 1
ATOM 1771 N N . LEU A 1 233 ? -18.736 2.839 12.300 1.00 93.44 233 LEU A N 1
ATOM 1772 C CA . LEU A 1 233 ? -17.825 3.752 12.984 1.00 93.44 233 LEU A CA 1
ATOM 1773 C C . LEU A 1 233 ? -18.061 5.209 12.589 1.00 93.44 233 LEU A C 1
ATOM 1775 O O . LEU A 1 233 ? -17.932 6.093 13.425 1.00 93.44 233 LEU A O 1
ATOM 1779 N N . VAL A 1 234 ? -18.416 5.486 11.335 1.00 93.31 234 VAL A N 1
ATOM 1780 C CA . VAL A 1 234 ? -18.579 6.862 10.857 1.00 93.31 234 VAL A CA 1
ATOM 1781 C C . VAL A 1 234 ? -20.052 7.257 10.751 1.00 93.31 234 VAL A C 1
ATOM 1783 O O . VAL A 1 234 ? -20.924 6.459 10.390 1.00 93.31 234 VAL A O 1
ATOM 1786 N N . GLN A 1 235 ? -20.354 8.517 11.060 1.00 91.44 235 GLN A N 1
ATOM 1787 C CA . GLN A 1 235 ? -21.682 9.085 10.839 1.00 91.44 235 GLN A CA 1
ATOM 1788 C C . GLN A 1 235 ? -21.827 9.553 9.387 1.00 91.44 235 GLN A C 1
ATOM 1790 O O . GLN A 1 235 ? -21.042 10.372 8.911 1.00 91.44 235 GLN A O 1
ATOM 1795 N N . ALA A 1 236 ? -22.885 9.109 8.701 1.00 92.25 236 ALA A N 1
ATOM 1796 C CA . ALA A 1 236 ? -23.160 9.507 7.317 1.00 92.25 236 ALA A CA 1
ATOM 1797 C C . ALA A 1 236 ? -23.267 11.035 7.152 1.00 92.25 236 ALA A C 1
ATOM 1799 O O . ALA A 1 236 ? -22.760 11.586 6.181 1.00 92.25 236 ALA A O 1
ATOM 1800 N N . ARG A 1 237 ? -23.853 11.737 8.136 1.00 92.31 237 ARG A N 1
ATOM 1801 C CA . ARG A 1 237 ? -23.951 13.207 8.137 1.00 92.31 237 ARG A CA 1
ATOM 1802 C C . ARG A 1 237 ? -22.579 13.879 8.039 1.00 92.31 237 ARG A C 1
ATOM 1804 O O . ARG A 1 237 ? -22.454 14.876 7.340 1.00 92.31 237 ARG A O 1
ATOM 1811 N N . TRP A 1 238 ? -21.564 13.335 8.715 1.00 92.94 238 TRP A N 1
ATOM 1812 C CA . TRP A 1 238 ? -20.204 13.854 8.610 1.00 92.94 238 TRP A CA 1
ATOM 1813 C C . TRP A 1 238 ? -19.606 13.552 7.236 1.00 92.94 238 TRP A C 1
ATOM 1815 O O . TRP A 1 238 ? -19.101 14.467 6.596 1.00 92.94 238 TRP A O 1
ATOM 1825 N N . VAL A 1 239 ? -19.732 12.315 6.744 1.00 94.06 239 VAL A N 1
ATOM 1826 C CA . VAL A 1 239 ? -19.209 11.909 5.424 1.00 94.06 239 VAL A CA 1
ATOM 1827 C C . VAL A 1 239 ? -19.734 12.809 4.302 1.00 94.06 239 VAL A C 1
ATOM 1829 O O . VAL A 1 239 ? -18.959 13.245 3.458 1.00 94.06 239 VAL A O 1
ATOM 1832 N N . PHE A 1 240 ? -21.034 13.116 4.311 1.00 94.12 240 PHE A N 1
ATOM 1833 C CA . PHE A 1 240 ? -21.673 13.962 3.296 1.00 94.12 240 PHE A CA 1
ATOM 1834 C C . PHE A 1 240 ? -21.565 15.469 3.576 1.00 94.12 240 PHE A C 1
ATOM 1836 O O . PHE A 1 240 ? -22.082 16.276 2.807 1.00 94.12 240 PHE A O 1
ATOM 1843 N N . SER A 1 241 ? -20.898 15.873 4.659 1.00 91.81 241 SER A N 1
ATOM 1844 C CA . SER A 1 241 ? -20.530 17.274 4.860 1.00 91.81 241 SER A CA 1
ATOM 1845 C C . SER A 1 241 ? -19.351 17.647 3.958 1.00 91.81 241 SER A C 1
ATOM 1847 O O . SER A 1 241 ? -18.519 16.799 3.645 1.00 91.81 241 SER A O 1
ATOM 1849 N N . VAL A 1 242 ? -19.233 18.924 3.582 1.00 91.12 242 VAL A N 1
ATOM 1850 C CA . VAL A 1 242 ? -18.088 19.442 2.808 1.00 91.12 242 VAL A CA 1
ATOM 1851 C C . VAL A 1 242 ? -16.729 19.018 3.396 1.00 91.12 242 VAL A C 1
ATOM 1853 O O . VAL A 1 242 ? -15.919 18.467 2.648 1.00 91.12 242 VAL A O 1
ATOM 1856 N N . PRO A 1 243 ? -16.450 19.189 4.707 1.00 90.81 243 PRO A N 1
ATOM 1857 C CA . PRO A 1 243 ? -15.159 18.791 5.258 1.00 90.81 243 PRO A CA 1
ATOM 1858 C C . PRO A 1 243 ? -14.971 17.273 5.302 1.00 90.81 243 PRO A C 1
ATOM 1860 O O . PRO A 1 243 ? -13.867 16.802 5.049 1.00 90.81 243 PRO A O 1
ATOM 1863 N N . GLY A 1 244 ? -16.026 16.497 5.570 1.00 93.44 244 GLY A N 1
ATOM 1864 C CA . GLY A 1 244 ? -15.932 15.036 5.536 1.00 93.44 244 GLY A CA 1
ATOM 1865 C C . GLY A 1 244 ? -15.642 14.509 4.135 1.00 93.44 244 GLY A C 1
ATOM 1866 O O . GLY A 1 244 ? -14.715 13.719 3.962 1.00 93.44 244 GLY A O 1
ATOM 1867 N N . ALA A 1 245 ? -16.349 15.015 3.124 1.00 94.69 245 ALA A N 1
ATOM 1868 C CA . ALA A 1 245 ? -16.121 14.664 1.728 1.00 94.69 245 ALA A CA 1
ATOM 1869 C C . ALA A 1 245 ? -14.702 15.040 1.272 1.00 94.69 245 ALA A C 1
ATOM 1871 O O . ALA A 1 245 ? -14.027 14.220 0.650 1.00 94.69 245 ALA A O 1
ATOM 1872 N N . ALA A 1 246 ? -14.217 16.232 1.640 1.00 93.81 246 ALA A N 1
ATOM 1873 C CA . ALA A 1 246 ? -12.848 16.659 1.354 1.00 93.81 246 ALA A CA 1
ATOM 1874 C C . ALA A 1 246 ? -11.807 15.754 2.037 1.00 93.81 246 ALA A C 1
ATOM 1876 O O . ALA A 1 246 ? -10.856 15.325 1.388 1.00 93.81 246 ALA A O 1
ATOM 1877 N N . CYS A 1 247 ? -11.999 15.402 3.314 1.00 93.25 247 CYS A N 1
ATOM 1878 C CA . CYS A 1 247 ? -11.108 14.479 4.020 1.00 93.25 247 CYS A CA 1
ATOM 1879 C C . CYS A 1 247 ? -11.073 13.098 3.356 1.00 93.25 247 CYS A C 1
ATOM 1881 O O . CYS A 1 247 ? -9.989 12.579 3.107 1.00 93.25 247 CYS A O 1
ATOM 1883 N N . ILE A 1 248 ? -12.231 12.516 3.032 1.00 95.81 248 ILE A N 1
ATOM 1884 C CA . ILE A 1 248 ? -12.295 11.203 2.378 1.00 95.81 248 ILE A CA 1
ATOM 1885 C C . ILE A 1 248 ? -11.658 11.256 0.983 1.00 95.81 248 ILE A C 1
ATOM 1887 O O . ILE A 1 248 ? -10.857 10.380 0.656 1.00 95.81 248 ILE A O 1
ATOM 1891 N N . ALA A 1 249 ? -11.916 12.300 0.191 1.00 94.25 249 ALA A N 1
ATOM 1892 C CA . ALA A 1 249 ? -11.272 12.485 -1.110 1.00 94.25 249 ALA A CA 1
ATOM 1893 C C . ALA A 1 249 ? -9.741 12.576 -0.980 1.00 94.25 249 ALA A C 1
ATOM 1895 O O . ALA A 1 249 ? -9.023 11.877 -1.690 1.00 94.25 249 ALA A O 1
ATOM 1896 N N . CYS A 1 250 ? -9.238 13.346 -0.011 1.00 94.12 250 CYS A N 1
ATOM 1897 C CA . CYS A 1 250 ? -7.809 13.450 0.295 1.00 94.12 250 CYS A CA 1
ATOM 1898 C C . CYS A 1 250 ? -7.206 12.182 0.927 1.00 94.12 250 CYS A C 1
ATOM 1900 O O . CYS A 1 250 ? -6.008 12.152 1.179 1.00 94.12 250 CYS A O 1
ATOM 1902 N N . THR A 1 251 ? -7.987 11.130 1.189 1.00 94.00 251 THR A N 1
ATOM 1903 C CA . THR A 1 251 ? -7.436 9.809 1.548 1.00 94.00 251 THR A CA 1
ATOM 1904 C C . THR A 1 251 ? -7.257 8.890 0.340 1.00 94.00 251 THR A C 1
ATOM 1906 O O . THR A 1 251 ? -6.649 7.829 0.457 1.00 94.00 251 THR A O 1
ATOM 1909 N N . HIS A 1 252 ? -7.745 9.292 -0.834 1.00 92.94 252 HIS A N 1
ATOM 1910 C CA . HIS A 1 252 ? -7.561 8.551 -2.072 1.00 92.94 252 HIS A CA 1
ATOM 1911 C C . HIS A 1 252 ? -6.213 8.911 -2.714 1.00 92.94 252 HIS A C 1
ATOM 1913 O O . HIS A 1 252 ? -5.958 10.079 -3.018 1.00 92.94 252 HIS A O 1
ATOM 1919 N N . SER A 1 253 ? -5.359 7.917 -2.983 1.00 85.06 253 SER A N 1
ATOM 1920 C CA . SER A 1 253 ? -3.993 8.157 -3.485 1.00 85.06 253 SER A CA 1
ATOM 1921 C C . SER A 1 253 ? -3.967 8.968 -4.785 1.00 85.06 253 SER A C 1
ATOM 1923 O O . SER A 1 253 ? -3.225 9.941 -4.875 1.00 85.06 253 SER A O 1
ATOM 1925 N N . LEU A 1 254 ? -4.846 8.660 -5.750 1.00 83.25 254 LEU A N 1
ATOM 1926 C CA . LEU A 1 254 ? -4.909 9.408 -7.016 1.00 83.25 254 LEU A CA 1
ATOM 1927 C C . LEU A 1 254 ? -5.241 10.891 -6.840 1.00 83.25 254 LEU A C 1
ATOM 1929 O O . LEU A 1 254 ? -4.787 11.689 -7.650 1.00 83.25 254 LEU A O 1
ATOM 1933 N N . VAL A 1 255 ? -6.023 11.257 -5.817 1.00 87.31 255 VAL A N 1
ATOM 1934 C CA . VAL A 1 255 ? -6.367 12.659 -5.535 1.00 87.31 255 VAL A CA 1
ATOM 1935 C C . VAL A 1 255 ? -5.158 13.359 -4.934 1.00 87.31 255 VAL A C 1
ATOM 1937 O O . VAL A 1 255 ? -4.779 14.430 -5.388 1.00 87.31 255 VAL A O 1
ATOM 1940 N N . VAL A 1 256 ? -4.519 12.731 -3.947 1.00 86.88 256 VAL A N 1
ATOM 1941 C CA . VAL A 1 256 ? -3.353 13.276 -3.236 1.00 86.88 256 VAL A CA 1
ATOM 1942 C C . VAL A 1 256 ? -2.149 13.472 -4.154 1.00 86.88 256 VAL A C 1
ATOM 1944 O O . VAL A 1 256 ? -1.405 14.436 -3.979 1.00 86.88 256 VAL A O 1
ATOM 1947 N N . MET A 1 257 ? -1.975 12.612 -5.157 1.00 79.50 257 MET A N 1
ATOM 1948 C CA . MET A 1 257 ? -0.900 12.749 -6.144 1.00 79.50 257 MET A CA 1
ATOM 1949 C C . MET A 1 257 ? -1.080 13.958 -7.072 1.00 79.50 257 MET A C 1
ATOM 1951 O O . MET A 1 257 ? -0.141 14.330 -7.768 1.00 79.50 257 MET A O 1
ATOM 1955 N N . GLN A 1 258 ? -2.250 14.604 -7.080 1.00 83.31 258 GLN A N 1
ATOM 1956 C CA . GLN A 1 258 ? -2.471 15.787 -7.903 1.00 83.31 258 GLN A CA 1
ATOM 1957 C C . GLN A 1 258 ? -1.881 17.045 -7.252 1.00 83.31 258 GLN A C 1
ATOM 1959 O O . GLN A 1 258 ? -2.010 17.231 -6.035 1.00 83.31 258 GLN A O 1
ATOM 1964 N N . PRO A 1 259 ? -1.319 17.977 -8.044 1.00 81.56 259 PRO A N 1
ATOM 1965 C CA . PRO A 1 259 ? -0.756 19.224 -7.522 1.00 81.56 259 PRO A CA 1
ATOM 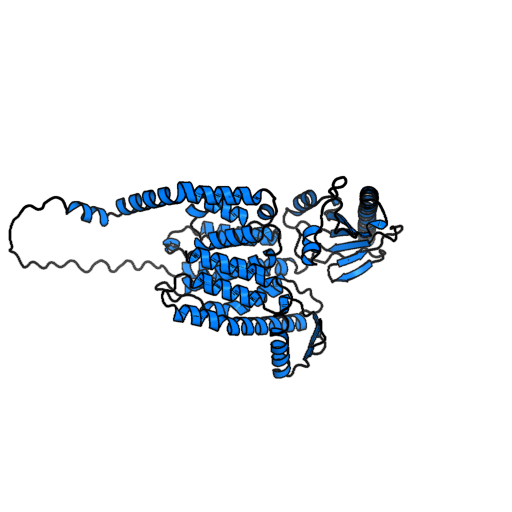1966 C C . PRO A 1 259 ? -1.815 20.116 -6.854 1.00 81.56 259 PRO A C 1
ATOM 1968 O O . PRO A 1 259 ? -1.514 20.854 -5.920 1.00 81.56 259 PRO A O 1
ATOM 1971 N N . TRP A 1 260 ? -3.079 20.012 -7.277 1.00 88.62 260 TRP A N 1
ATOM 1972 C CA . TRP A 1 260 ? -4.203 20.774 -6.726 1.00 88.62 260 TRP A CA 1
ATOM 1973 C C . TRP A 1 260 ? -4.791 20.186 -5.432 1.00 88.62 260 TRP A C 1
ATOM 1975 O O . TRP A 1 260 ? -5.695 20.782 -4.845 1.00 88.62 260 TRP A O 1
ATOM 1985 N N . SER A 1 261 ? -4.303 19.039 -4.953 1.00 89.31 261 SER A N 1
ATOM 1986 C CA . SER A 1 261 ? -4.840 18.363 -3.760 1.00 89.31 261 SER A CA 1
ATOM 1987 C C . SER A 1 261 ? -4.816 19.237 -2.499 1.00 89.31 261 SER A C 1
ATOM 1989 O O . SER A 1 261 ? -5.772 19.240 -1.720 1.00 89.31 261 SER A O 1
ATOM 1991 N N . TRP A 1 262 ? -3.781 20.065 -2.334 1.00 89.12 262 TRP A N 1
ATOM 1992 C CA . TRP A 1 262 ? -3.690 21.035 -1.240 1.00 89.12 262 TRP A CA 1
ATOM 1993 C C . TRP A 1 262 ? -4.794 22.094 -1.276 1.00 89.12 262 TRP A C 1
ATOM 1995 O O . TRP A 1 262 ? -5.225 22.546 -0.216 1.00 89.12 262 TRP A O 1
ATOM 2005 N N . ALA A 1 263 ? -5.303 22.458 -2.458 1.00 89.00 263 ALA A N 1
ATOM 2006 C CA . ALA A 1 263 ? -6.428 23.383 -2.568 1.00 89.00 263 ALA A CA 1
ATOM 2007 C C . ALA A 1 263 ? -7.715 22.756 -2.010 1.00 89.00 263 ALA A C 1
ATOM 2009 O O . ALA A 1 263 ? -8.434 23.408 -1.257 1.00 89.00 263 ALA A O 1
ATOM 2010 N N . VAL A 1 264 ? -7.969 21.470 -2.290 1.00 88.31 264 VAL A N 1
ATOM 2011 C CA . VAL A 1 264 ? -9.111 20.733 -1.711 1.00 88.31 264 VAL A CA 1
ATOM 2012 C C . VAL A 1 264 ? -9.005 20.677 -0.189 1.00 88.31 264 VAL A C 1
ATOM 2014 O O . VAL A 1 264 ? -9.982 20.936 0.518 1.00 88.31 264 VAL A O 1
ATOM 2017 N N . ALA A 1 265 ? -7.804 20.410 0.326 1.00 86.69 265 ALA A N 1
ATOM 2018 C CA . ALA A 1 265 ? -7.536 20.413 1.759 1.00 86.69 265 ALA A CA 1
ATOM 2019 C C . ALA A 1 265 ? -7.775 21.791 2.398 1.00 86.69 265 ALA A C 1
ATOM 2021 O O . ALA A 1 265 ? -8.428 21.886 3.439 1.00 86.69 265 ALA A O 1
ATOM 2022 N N . ALA A 1 266 ? -7.288 22.858 1.758 1.00 84.94 266 ALA A N 1
ATOM 2023 C CA . ALA A 1 266 ? -7.456 24.231 2.218 1.00 84.94 266 ALA A CA 1
ATOM 2024 C C . ALA A 1 266 ? -8.932 24.652 2.237 1.00 84.94 266 ALA A C 1
ATOM 2026 O O . ALA A 1 266 ? -9.375 25.251 3.214 1.00 84.94 266 ALA A O 1
ATOM 2027 N N . VAL A 1 267 ? -9.713 24.282 1.215 1.00 86.38 267 VAL A N 1
ATOM 2028 C CA . VAL A 1 267 ? -11.166 24.524 1.171 1.00 86.38 267 VAL A CA 1
ATOM 2029 C C . VAL A 1 267 ? -11.878 23.793 2.310 1.00 86.38 267 VAL A C 1
ATOM 2031 O O . VAL A 1 267 ? -12.696 24.396 3.005 1.00 86.38 267 VAL A O 1
ATOM 2034 N N . GLY A 1 268 ? -11.541 22.522 2.552 1.00 82.62 268 GLY A N 1
ATOM 2035 C CA . GLY A 1 268 ? -12.095 21.757 3.672 1.00 82.62 268 GLY A CA 1
ATOM 2036 C C . GLY A 1 268 ? -11.778 22.391 5.031 1.00 82.62 268 GLY A C 1
ATOM 2037 O O . GLY A 1 268 ? -12.670 22.540 5.867 1.00 82.62 268 GLY A O 1
ATOM 2038 N N . ALA A 1 269 ? -10.531 22.825 5.238 1.00 79.88 269 ALA A N 1
ATOM 2039 C CA . ALA A 1 269 ? -10.105 23.500 6.463 1.00 79.88 269 ALA A CA 1
ATOM 2040 C C . ALA A 1 269 ? -10.784 24.868 6.647 1.00 79.88 269 ALA A C 1
ATOM 2042 O O . ALA A 1 269 ? -11.283 25.164 7.734 1.00 79.88 269 ALA A O 1
ATOM 2043 N N . ALA A 1 270 ? -10.860 25.675 5.584 1.00 81.56 270 ALA A N 1
ATOM 2044 C CA . ALA A 1 270 ? -11.551 26.960 5.592 1.00 81.56 270 ALA A CA 1
ATOM 2045 C C . ALA A 1 270 ? -13.038 26.785 5.927 1.00 81.56 270 ALA A C 1
ATOM 2047 O O . ALA A 1 270 ? -13.571 27.530 6.745 1.00 81.56 270 ALA A O 1
ATOM 2048 N N . TRP A 1 271 ? -13.700 25.762 5.377 1.00 84.75 271 TRP A N 1
ATOM 2049 C CA . TRP A 1 271 ? -15.096 25.474 5.700 1.00 84.75 271 TRP A CA 1
ATOM 2050 C C . TRP A 1 271 ? -15.301 25.207 7.193 1.00 84.75 271 TRP A C 1
ATOM 2052 O O . TRP A 1 271 ? -16.209 25.768 7.801 1.00 84.75 271 TRP A O 1
ATOM 2062 N N . VAL A 1 272 ? -14.453 24.370 7.798 1.00 79.44 272 VAL A N 1
ATOM 2063 C CA . VAL A 1 272 ? -14.519 24.103 9.244 1.00 79.44 272 VAL A CA 1
ATOM 2064 C C . VAL A 1 272 ? -14.305 25.387 10.039 1.00 79.44 272 VAL A C 1
ATOM 2066 O O . VAL A 1 272 ? -15.052 25.637 10.981 1.00 79.44 272 VAL A O 1
ATOM 2069 N N . TYR A 1 273 ? -13.332 26.208 9.644 1.00 76.94 273 TYR A N 1
ATOM 2070 C CA . TYR A 1 273 ? -13.022 27.463 10.326 1.00 76.94 273 TYR A CA 1
ATOM 2071 C C . TYR A 1 273 ? -14.181 28.472 10.273 1.00 76.94 273 TYR A C 1
ATOM 2073 O O . TYR A 1 273 ? -14.513 29.068 11.291 1.00 76.94 273 TYR A O 1
ATOM 2081 N N . PHE A 1 274 ? -14.827 28.642 9.114 1.00 81.44 274 PHE A N 1
ATOM 2082 C CA . PHE A 1 274 ? -15.883 29.646 8.938 1.00 81.44 274 PHE A CA 1
ATOM 2083 C C . PHE A 1 274 ? -17.289 29.161 9.317 1.00 81.44 274 PHE A C 1
ATOM 2085 O O . PHE A 1 274 ? -18.116 29.968 9.733 1.00 81.44 274 PHE A O 1
ATOM 2092 N N . TYR A 1 275 ? -17.580 27.864 9.177 1.00 79.12 275 TYR A N 1
ATOM 2093 C CA . TYR A 1 275 ? -18.942 27.326 9.305 1.00 79.12 275 TYR A CA 1
ATOM 2094 C C . TYR A 1 275 ? -19.088 26.215 10.356 1.00 79.12 275 TYR A C 1
ATOM 2096 O O . TYR A 1 275 ? -20.212 25.798 10.645 1.00 79.12 275 TYR A O 1
ATOM 2104 N N . GLY A 1 276 ? -17.990 25.716 10.933 1.00 67.56 276 GLY A N 1
ATOM 2105 C CA . GLY A 1 276 ? -18.006 24.571 11.850 1.00 67.56 276 GLY A CA 1
ATOM 2106 C C . GLY A 1 276 ? -18.650 24.856 13.209 1.00 67.56 276 GLY A C 1
ATOM 2107 O O . GLY A 1 276 ? -19.418 24.032 13.699 1.00 67.56 276 GLY A O 1
ATOM 2108 N N . GLU A 1 277 ? -18.399 26.024 13.805 1.00 60.91 277 GLU A N 1
ATOM 2109 C CA . GLU A 1 277 ? -18.878 26.333 15.166 1.00 60.91 277 GLU A CA 1
ATOM 2110 C C . GLU A 1 277 ? -20.369 26.723 15.219 1.00 60.91 277 GLU A C 1
ATOM 2112 O O . GLU A 1 277 ? -21.061 26.422 16.194 1.00 60.91 277 GLU A O 1
ATOM 2117 N N . GLY A 1 278 ? -20.905 27.325 14.150 1.00 58.94 278 GLY A N 1
ATOM 2118 C CA . GLY A 1 278 ? -22.307 27.765 14.096 1.00 58.94 278 GLY A CA 1
ATOM 2119 C C . GLY A 1 278 ? -23.321 26.654 13.791 1.00 58.94 278 GLY A C 1
ATOM 2120 O O . GLY A 1 278 ? -24.491 26.763 14.150 1.00 58.94 278 GLY A O 1
ATOM 2121 N N . ALA A 1 279 ? -22.901 25.570 13.132 1.00 55.28 279 ALA A N 1
ATOM 2122 C CA . ALA A 1 279 ? -23.810 24.497 12.716 1.00 55.28 279 ALA A CA 1
ATOM 2123 C C . ALA A 1 279 ? -24.078 23.456 13.816 1.00 55.28 279 ALA A C 1
ATOM 2125 O O . ALA A 1 279 ? -25.104 22.773 13.778 1.00 55.28 279 ALA A O 1
ATOM 2126 N N . GLN A 1 280 ? -23.151 23.311 14.765 1.00 56.03 280 GLN A N 1
ATOM 2127 C CA . GLN A 1 280 ? -23.225 22.307 15.827 1.00 56.03 280 GLN A CA 1
ATOM 2128 C C . GLN A 1 280 ? -24.066 22.814 17.006 1.00 56.03 280 GLN A C 1
ATOM 2130 O O . GLN A 1 280 ? -24.987 22.131 17.437 1.00 56.03 280 GLN A O 1
ATOM 2135 N N . THR A 1 281 ? -23.865 24.075 17.395 1.00 56.72 281 THR A N 1
ATOM 2136 C CA . THR A 1 281 ? -24.690 24.784 18.388 1.00 56.72 281 THR A CA 1
ATOM 2137 C C . THR A 1 281 ? -26.168 24.835 17.986 1.00 56.72 281 THR A C 1
ATOM 2139 O O . THR A 1 281 ? -27.033 24.427 18.751 1.00 56.72 281 THR A O 1
ATOM 2142 N N . ALA A 1 282 ? -26.476 25.197 16.736 1.00 57.62 282 ALA A N 1
ATOM 2143 C CA . ALA A 1 282 ? -27.861 25.259 16.256 1.00 57.62 282 ALA A CA 1
ATOM 2144 C C . ALA A 1 282 ? -28.562 23.887 16.118 1.00 57.62 282 ALA A C 1
ATOM 2146 O O . ALA A 1 282 ? -29.793 23.832 16.027 1.00 57.62 282 ALA A O 1
ATOM 2147 N N . ALA A 1 283 ? -27.804 22.788 16.031 1.00 59.91 283 ALA A N 1
ATOM 2148 C CA . ALA A 1 283 ? -28.354 21.435 15.961 1.00 59.91 283 ALA A CA 1
ATOM 2149 C C . ALA A 1 283 ? -28.620 20.872 17.363 1.00 59.91 283 ALA A C 1
ATOM 2151 O O . ALA A 1 283 ? -29.722 20.376 17.600 1.00 59.91 283 ALA A O 1
ATOM 2152 N N . ASP A 1 284 ? -27.664 21.035 18.279 1.00 60.25 284 ASP A N 1
ATOM 2153 C CA . ASP A 1 284 ? -27.795 20.610 19.675 1.00 60.25 284 ASP A CA 1
ATOM 2154 C C . ASP A 1 284 ? -28.938 21.374 20.375 1.00 60.25 284 ASP A C 1
ATOM 2156 O O . ASP A 1 284 ? -29.743 20.767 21.082 1.00 60.25 284 ASP A O 1
ATOM 2160 N N . ASP A 1 285 ? -29.114 22.670 20.079 1.00 60.97 285 ASP A N 1
ATOM 2161 C CA . ASP A 1 285 ? -30.230 23.475 20.602 1.00 60.97 285 ASP A CA 1
ATOM 2162 C C . ASP A 1 285 ? -31.607 22.986 20.108 1.00 60.97 285 ASP A C 1
ATOM 2164 O O . ASP A 1 285 ? -32.602 23.048 20.836 1.00 60.97 285 ASP A O 1
ATOM 2168 N N . LYS A 1 286 ? -31.695 22.467 18.875 1.00 64.31 286 LYS A N 1
ATOM 2169 C CA . LYS A 1 286 ? -32.946 21.905 18.332 1.00 64.31 286 LYS A CA 1
ATOM 2170 C C . LYS A 1 286 ? -33.256 20.526 18.902 1.00 64.31 286 LYS A C 1
ATOM 2172 O O . LYS A 1 286 ? -34.429 20.215 19.110 1.00 64.31 286 LYS A O 1
ATOM 2177 N N . GLU A 1 287 ? -32.233 19.712 19.139 1.00 62.00 287 GLU A N 1
ATOM 2178 C CA . GLU A 1 287 ? -32.385 18.367 19.693 1.00 62.00 287 GLU A CA 1
ATOM 2179 C C . GLU A 1 287 ? -32.764 18.432 21.180 1.00 62.00 287 GLU A C 1
ATOM 2181 O O . GLU A 1 287 ? -33.765 17.828 21.577 1.00 62.00 287 GLU A O 1
ATOM 2186 N N . ALA A 1 288 ? -32.106 19.302 21.958 1.00 60.19 288 ALA A N 1
ATOM 2187 C CA . ALA A 1 288 ? -32.464 19.592 23.349 1.00 60.19 288 ALA A CA 1
ATOM 2188 C C . ALA A 1 288 ? -33.886 20.169 23.503 1.00 60.19 288 ALA A C 1
ATOM 2190 O O . ALA A 1 288 ? -34.560 19.901 24.499 1.00 60.19 288 ALA A O 1
ATOM 2191 N N . ALA A 1 289 ? -34.376 20.921 22.510 1.00 58.44 289 ALA A N 1
ATOM 2192 C CA . ALA A 1 289 ? -35.754 21.420 22.479 1.00 58.44 289 ALA A CA 1
ATOM 2193 C C . ALA A 1 289 ? -36.798 20.349 22.092 1.00 58.44 289 ALA A C 1
ATOM 2195 O O . ALA A 1 289 ? -38.000 20.564 22.287 1.00 58.44 289 ALA A O 1
ATOM 2196 N N . SER A 1 290 ? -36.362 19.215 21.531 1.00 58.44 290 SER A N 1
ATOM 2197 C CA . SER A 1 290 ? -37.234 18.140 21.040 1.00 58.44 290 SER A CA 1
ATOM 2198 C C . SER A 1 290 ? -37.421 16.982 22.026 1.00 58.44 290 SER A C 1
ATOM 2200 O O . SER A 1 290 ? -38.391 16.233 21.889 1.00 58.44 290 SER A O 1
ATOM 2202 N N . GLU A 1 291 ? -36.569 16.862 23.052 1.00 65.19 291 GLU A N 1
ATOM 2203 C CA . GLU A 1 291 ? -36.756 15.879 24.121 1.00 65.19 291 GLU A CA 1
ATOM 2204 C C . GLU A 1 291 ? -37.914 16.287 25.060 1.00 65.19 291 GLU A C 1
ATOM 2206 O O . GLU A 1 291 ? -37.861 17.334 25.717 1.00 65.19 291 GLU A O 1
ATOM 2211 N N . PRO A 1 292 ? -38.983 15.473 25.168 1.00 63.81 292 PRO A N 1
ATOM 2212 C CA . PRO A 1 292 ? -40.167 15.813 25.957 1.00 63.81 292 PRO A CA 1
ATOM 2213 C C . PRO A 1 292 ? -39.891 15.920 27.466 1.00 63.81 292 PRO A C 1
ATOM 2215 O O . PRO A 1 292 ? -40.613 16.641 28.155 1.00 63.81 292 PRO A O 1
ATOM 2218 N N . GLU A 1 293 ? -38.832 15.281 27.975 1.00 59.50 293 GLU A N 1
ATOM 2219 C CA . GLU A 1 293 ? -38.411 15.388 29.380 1.00 59.50 293 GLU A CA 1
ATOM 2220 C C . GLU A 1 293 ? -37.918 16.803 29.728 1.00 59.50 293 GLU A C 1
ATOM 2222 O O . GLU A 1 293 ? -38.281 17.354 30.774 1.00 59.50 293 GLU A O 1
ATOM 2227 N N . ASN A 1 294 ? -37.211 17.463 28.804 1.00 49.94 294 ASN A N 1
ATOM 2228 C CA . ASN A 1 294 ? -36.673 18.809 29.015 1.00 49.94 294 ASN A CA 1
ATOM 2229 C C . ASN A 1 294 ? -37.733 19.915 28.830 1.00 49.94 294 ASN A C 1
ATOM 2231 O O . ASN A 1 294 ? -37.593 21.035 29.329 1.00 49.94 294 ASN A O 1
ATOM 2235 N N . ARG A 1 295 ? -38.867 19.581 28.195 1.00 50.22 295 ARG A N 1
ATOM 2236 C CA . ARG A 1 295 ? -40.040 20.464 28.074 1.00 50.22 295 ARG A CA 1
ATOM 2237 C C . ARG A 1 295 ? -40.753 20.709 29.409 1.00 50.22 295 ARG A C 1
ATOM 2239 O O . ARG A 1 295 ? -41.460 21.709 29.534 1.00 50.22 295 ARG A O 1
ATOM 2246 N N . SER A 1 296 ? -40.575 19.829 30.399 1.00 50.59 296 SER A N 1
ATOM 2247 C CA . SER A 1 296 ? -41.174 19.995 31.732 1.00 50.59 296 SER A CA 1
ATOM 2248 C C . SER A 1 296 ? -40.340 20.883 32.668 1.00 50.59 296 SER A C 1
ATOM 2250 O O . SER A 1 296 ? -40.909 21.592 33.496 1.00 50.59 296 SER A O 1
ATOM 2252 N N . SER A 1 297 ? -39.015 20.930 32.481 1.00 47.72 297 SER A N 1
ATOM 2253 C CA . SER A 1 297 ? -38.100 21.709 33.330 1.00 47.72 297 SER A CA 1
ATOM 2254 C C . SER A 1 297 ? -38.156 23.219 33.048 1.00 47.72 297 SER A C 1
ATOM 2256 O O . SER A 1 297 ? -38.167 24.035 33.969 1.00 47.72 297 SER A O 1
ATOM 2258 N N . TYR A 1 298 ? -38.342 23.622 31.787 1.00 47.09 298 TYR A N 1
ATOM 2259 C CA . TYR A 1 298 ? -38.465 25.045 31.431 1.00 47.09 298 TYR A CA 1
ATOM 2260 C C . TYR A 1 298 ? -39.814 25.686 31.790 1.00 47.09 298 TYR A C 1
ATOM 2262 O O . TYR A 1 298 ? -39.960 26.904 31.685 1.00 47.09 298 TYR A O 1
ATOM 2270 N N . ARG A 1 299 ? -40.800 24.905 32.252 1.00 44.47 299 ARG A N 1
ATOM 2271 C CA . ARG A 1 299 ? -42.105 25.433 32.686 1.00 44.47 299 ARG A CA 1
ATOM 2272 C C . ARG A 1 299 ? -42.162 25.821 34.167 1.00 44.47 299 ARG A C 1
ATOM 2274 O O . ARG A 1 299 ? -43.175 26.372 34.584 1.00 44.47 299 ARG A O 1
ATOM 2281 N N . TYR A 1 300 ? -41.103 25.577 34.946 1.00 43.31 300 TYR A N 1
ATOM 2282 C CA . TYR A 1 300 ? -41.127 25.752 36.406 1.00 43.31 300 TYR A CA 1
ATOM 2283 C C . TYR A 1 300 ? -40.439 27.014 36.955 1.00 43.31 300 TYR A C 1
ATOM 2285 O O . TYR A 1 300 ? -40.460 27.226 38.164 1.00 43.31 300 TYR A O 1
ATOM 2293 N N . TYR A 1 301 ? -39.891 27.898 36.111 1.00 42.22 301 TYR A N 1
ATOM 2294 C CA . TYR A 1 301 ? -39.175 29.101 36.582 1.00 42.22 301 TYR A CA 1
ATOM 2295 C C . TYR A 1 301 ? -39.949 30.424 36.501 1.00 42.22 301 TYR A C 1
ATOM 2297 O O . TYR A 1 301 ? -39.404 31.472 36.838 1.00 42.22 301 TYR A O 1
ATOM 2305 N N . THR A 1 302 ? -41.234 30.409 36.149 1.00 45.22 302 THR A N 1
ATOM 2306 C CA . THR A 1 302 ? -42.078 31.617 36.165 1.00 45.22 302 THR A CA 1
ATOM 2307 C C . THR A 1 302 ? -43.277 31.456 37.086 1.00 45.22 302 THR A C 1
ATOM 2309 O O . THR A 1 302 ? -44.403 31.494 36.614 1.00 45.22 302 THR A O 1
ATOM 2312 N N . THR A 1 303 ? -43.039 31.279 38.389 1.00 42.25 303 THR A N 1
ATOM 2313 C CA . THR A 1 303 ? -43.972 31.685 39.462 1.00 42.25 303 THR A CA 1
ATOM 2314 C C . THR A 1 303 ? -43.285 31.534 40.821 1.00 42.25 303 THR A C 1
ATOM 2316 O O . THR A 1 303 ? -43.478 30.550 41.526 1.00 42.25 303 THR A O 1
ATOM 2319 N N . TYR A 1 304 ? -42.484 32.526 41.218 1.00 39.53 304 TYR A N 1
ATOM 2320 C CA . TYR A 1 304 ? -42.222 32.769 42.640 1.00 39.53 304 TYR A CA 1
ATOM 2321 C C . TYR A 1 304 ? -43.375 33.622 43.178 1.00 39.53 304 TYR A C 1
ATOM 2323 O O . TYR A 1 304 ? -43.313 34.847 43.207 1.00 39.53 304 TYR A O 1
ATOM 2331 N N . GLY A 1 305 ? -44.464 32.944 43.535 1.00 39.56 305 GLY A N 1
ATOM 2332 C CA . GLY A 1 305 ? -45.575 33.481 44.310 1.00 39.56 305 GLY A CA 1
ATOM 2333 C C . GLY A 1 305 ? -45.680 32.682 45.603 1.00 39.56 305 GLY A C 1
ATOM 2334 O O . GLY A 1 305 ? -46.035 31.511 45.589 1.00 39.56 305 GLY A O 1
ATOM 2335 N N . SER A 1 306 ? -45.300 33.326 46.697 1.00 50.09 306 SER A N 1
ATOM 2336 C CA . SER A 1 306 ? -45.409 32.909 48.096 1.00 50.09 306 SER A CA 1
ATOM 2337 C C . SER A 1 306 ? -46.679 32.123 48.464 1.00 50.09 306 SER A C 1
ATOM 2339 O O . SER A 1 306 ? -47.771 32.655 48.279 1.00 50.09 306 SER A O 1
ATOM 2341 N N . ALA A 1 307 ? -46.534 30.954 49.105 1.00 41.50 307 ALA A N 1
ATOM 2342 C CA . ALA A 1 307 ? -47.456 30.422 50.126 1.00 41.50 307 ALA A CA 1
ATOM 2343 C C . ALA A 1 307 ? -46.907 29.123 50.774 1.00 41.50 307 ALA A C 1
ATOM 2345 O O . ALA A 1 307 ? -46.040 28.482 50.182 1.00 41.50 307 ALA A O 1
ATOM 2346 N N . PRO A 1 308 ? -47.341 28.774 52.005 1.00 52.22 308 PRO A N 1
ATOM 2347 C CA . PRO A 1 308 ? -46.491 28.133 53.005 1.00 52.22 308 PRO A CA 1
ATOM 2348 C C . PRO A 1 308 ? -46.713 26.622 53.188 1.00 52.22 308 PRO A C 1
ATOM 2350 O O . PRO A 1 308 ? -47.599 26.005 52.609 1.00 52.22 308 PRO A O 1
ATOM 2353 N N . ALA A 1 309 ? -45.844 26.072 54.037 1.00 49.41 309 ALA A N 1
ATOM 2354 C CA . ALA A 1 309 ? -45.739 24.696 54.492 1.00 49.41 309 ALA A CA 1
ATOM 2355 C C . ALA A 1 309 ? -47.062 24.022 54.895 1.00 49.41 309 ALA A C 1
ATOM 2357 O O . ALA A 1 309 ? -47.859 24.581 55.646 1.00 49.41 309 ALA A O 1
ATOM 2358 N N . GLY A 1 310 ? -47.191 22.755 54.496 1.00 50.38 310 GLY A N 1
ATOM 2359 C CA . GLY A 1 310 ? -48.108 21.792 55.099 1.00 50.38 310 GLY A CA 1
ATOM 2360 C C . GLY A 1 310 ? -48.649 20.779 54.095 1.00 50.38 310 GLY A C 1
ATOM 2361 O O . GLY A 1 310 ? -49.553 21.118 53.345 1.00 50.38 310 GLY A O 1
ATOM 2362 N N . ALA A 1 311 ? -48.098 19.558 54.096 1.00 40.84 311 ALA A N 1
ATOM 2363 C CA . ALA A 1 311 ? -48.823 18.284 53.946 1.00 40.84 311 ALA A CA 1
ATOM 2364 C C . ALA A 1 311 ? -47.847 17.142 53.617 1.00 40.84 311 ALA A C 1
ATOM 2366 O O . ALA A 1 311 ? -47.437 16.946 52.473 1.00 40.84 311 ALA A O 1
ATOM 2367 N N . GLU A 1 312 ? -47.498 16.373 54.647 1.00 49.00 312 GLU A N 1
ATOM 2368 C CA . GLU A 1 312 ? -47.117 14.971 54.501 1.00 49.00 312 GLU A CA 1
ATOM 2369 C C . GLU A 1 312 ? -48.322 14.124 54.054 1.00 49.00 312 GLU A C 1
ATOM 2371 O O . GLU A 1 312 ? -49.470 14.445 54.355 1.00 49.00 312 GLU A O 1
ATOM 2376 N N . ALA A 1 313 ? -47.988 12.980 53.450 1.00 47.84 313 ALA A N 1
ATOM 2377 C CA . ALA A 1 313 ? -48.789 11.763 53.305 1.00 47.84 313 ALA A CA 1
ATOM 2378 C C . ALA A 1 313 ? -49.853 11.709 52.191 1.00 47.84 313 ALA A C 1
ATOM 2380 O O . ALA A 1 313 ? -51.002 12.094 52.371 1.00 47.84 313 ALA A O 1
ATOM 2381 N N . ALA A 1 314 ? -49.500 11.024 51.096 1.00 43.16 314 ALA A N 1
ATOM 2382 C CA . ALA A 1 314 ? -50.325 9.944 50.545 1.00 43.16 314 ALA A CA 1
ATOM 2383 C C . ALA A 1 314 ? -49.491 9.063 49.601 1.00 43.16 314 ALA A C 1
ATOM 2385 O O . ALA A 1 314 ? -49.059 9.482 48.529 1.00 43.16 314 ALA A O 1
ATOM 2386 N N . ALA A 1 315 ? -49.273 7.825 50.034 1.00 49.53 315 ALA A N 1
ATOM 2387 C CA . ALA A 1 315 ? -48.794 6.728 49.215 1.00 49.53 315 ALA A CA 1
ATOM 2388 C C . ALA A 1 315 ? -49.866 6.292 48.197 1.00 49.53 315 ALA A C 1
ATOM 2390 O O . ALA A 1 315 ? -51.053 6.254 48.512 1.00 49.53 315 ALA A O 1
ATOM 2391 N N . GLY A 1 316 ? -49.420 5.895 47.007 1.00 40.19 316 GLY A N 1
ATOM 2392 C CA . GLY A 1 316 ? -50.203 5.187 45.992 1.00 40.19 316 GLY A CA 1
ATOM 2393 C C . GLY A 1 316 ? -49.254 4.740 44.880 1.00 40.19 316 GLY A C 1
ATOM 2394 O O . GLY A 1 316 ? -48.933 5.507 43.985 1.00 40.19 316 GLY A O 1
ATOM 2395 N N . THR A 1 317 ? -48.552 3.621 45.048 1.00 50.69 317 THR A N 1
ATOM 2396 C CA . THR A 1 317 ? -48.954 2.305 44.518 1.00 50.69 317 THR A CA 1
ATOM 2397 C C . THR A 1 317 ? -49.277 2.332 43.019 1.00 50.69 317 THR A C 1
ATOM 2399 O O . THR A 1 317 ? -50.416 2.118 42.626 1.00 50.69 317 THR A O 1
ATOM 2402 N N . GLN A 1 318 ? -48.263 2.548 42.176 1.00 46.16 318 GLN A N 1
ATOM 2403 C CA . GLN A 1 318 ? -48.253 2.117 40.771 1.00 46.16 318 GLN A CA 1
ATOM 2404 C C . GLN A 1 318 ? -46.828 1.706 40.377 1.00 46.16 318 GLN A C 1
ATOM 2406 O O . GLN A 1 318 ? -46.074 2.468 39.782 1.00 46.16 318 GLN A O 1
ATOM 2411 N N . ALA A 1 319 ? -46.434 0.494 40.761 1.00 49.84 319 ALA A N 1
ATOM 2412 C CA . ALA A 1 319 ? -45.176 -0.110 40.338 1.00 49.84 319 ALA A CA 1
ATOM 2413 C C . ALA A 1 319 ? -45.358 -1.628 40.217 1.00 49.84 319 ALA A C 1
ATOM 2415 O O . ALA A 1 319 ? -45.025 -2.360 41.144 1.00 49.84 319 ALA A O 1
ATOM 2416 N N . SER A 1 320 ? -45.909 -2.114 39.098 1.00 49.53 320 SER A N 1
ATOM 2417 C CA . SER A 1 320 ? -45.798 -3.549 38.771 1.00 49.53 320 SER A CA 1
ATOM 2418 C C . SER A 1 320 ? -45.922 -3.965 37.303 1.00 49.53 320 SER A C 1
ATOM 2420 O O . SER A 1 320 ? -45.696 -5.139 37.047 1.00 49.53 320 SER A O 1
ATOM 2422 N N . ASP A 1 321 ? -46.186 -3.082 36.330 1.00 46.31 321 ASP A N 1
ATOM 2423 C CA . ASP A 1 321 ? -46.500 -3.548 34.957 1.00 46.31 321 ASP A CA 1
ATOM 2424 C C . ASP A 1 321 ? -45.461 -3.176 33.875 1.00 46.31 321 ASP A C 1
ATOM 2426 O O . ASP A 1 321 ? -45.681 -3.391 32.686 1.00 46.31 321 ASP A O 1
ATOM 2430 N N . ALA A 1 322 ? -44.268 -2.701 34.251 1.00 51.06 322 ALA A N 1
ATOM 2431 C CA . ALA A 1 322 ? -43.189 -2.375 33.301 1.00 51.06 322 ALA A CA 1
ATOM 2432 C C . ALA A 1 322 ? -42.197 -3.535 33.034 1.00 51.06 322 ALA A C 1
ATOM 2434 O O . ALA A 1 322 ? -41.069 -3.306 32.599 1.00 51.06 322 ALA A O 1
ATOM 2435 N N . ALA A 1 323 ? -42.587 -4.786 33.298 1.00 50.97 323 ALA A N 1
ATOM 2436 C CA . ALA A 1 323 ? -41.715 -5.963 33.207 1.00 50.97 323 ALA A CA 1
ATOM 2437 C C . ALA A 1 323 ? -42.188 -6.984 32.153 1.00 50.97 323 ALA A C 1
ATOM 2439 O O . ALA A 1 323 ? -42.323 -8.166 32.445 1.00 50.97 323 ALA A O 1
ATOM 2440 N N . ALA A 1 324 ? -42.437 -6.555 30.912 1.00 48.12 324 ALA A N 1
ATOM 2441 C CA . ALA A 1 324 ? -42.689 -7.485 29.799 1.00 48.12 324 ALA A CA 1
ATOM 2442 C C . ALA A 1 324 ? -42.260 -6.926 28.431 1.00 48.12 324 ALA A C 1
ATOM 2444 O O . ALA A 1 324 ? -42.920 -7.127 27.420 1.00 48.12 324 ALA A O 1
ATOM 2445 N N . GLY A 1 325 ? -41.122 -6.235 28.386 1.00 47.84 325 GLY A N 1
ATOM 2446 C CA . GLY A 1 325 ? -40.425 -5.890 27.148 1.00 47.84 325 GLY A CA 1
ATOM 2447 C C . GLY A 1 325 ? -39.109 -6.648 27.061 1.00 47.84 325 GLY A C 1
ATOM 2448 O O . GLY A 1 325 ? -38.048 -6.034 27.062 1.00 47.84 325 GLY A O 1
ATOM 2449 N N . CYS A 1 326 ? -39.147 -7.985 27.044 1.00 47.38 326 CYS A N 1
ATOM 2450 C CA . CYS A 1 326 ? -37.971 -8.807 26.744 1.00 47.38 326 CYS A CA 1
ATOM 2451 C C . CYS A 1 326 ? -37.660 -8.692 25.239 1.00 47.38 326 CYS A C 1
ATOM 2453 O O . CYS A 1 326 ? -37.752 -9.658 24.479 1.00 47.38 326 CYS A O 1
ATOM 2455 N N . GLU A 1 327 ? -37.358 -7.472 24.788 1.00 48.94 327 GLU A N 1
ATOM 2456 C CA . GLU A 1 327 ? -36.789 -7.224 23.474 1.00 48.94 327 GLU A CA 1
ATOM 2457 C C . GLU A 1 327 ? -35.514 -8.051 23.395 1.00 48.94 327 GLU A C 1
ATOM 2459 O O . GLU A 1 327 ? -34.637 -7.920 24.240 1.00 48.94 327 GLU A O 1
ATOM 2464 N N . ARG A 1 328 ? -35.422 -8.951 22.415 1.00 50.25 328 ARG A N 1
ATOM 2465 C CA . ARG A 1 328 ? -34.196 -9.685 22.090 1.00 50.25 328 ARG A CA 1
ATOM 2466 C C . ARG A 1 328 ? -33.235 -8.728 21.367 1.00 50.25 328 ARG A C 1
ATOM 2468 O O . ARG A 1 328 ? -33.419 -8.556 20.164 1.00 50.25 328 ARG A O 1
ATOM 2475 N N . PRO A 1 329 ? -32.146 -8.195 21.966 1.00 48.75 329 PRO A N 1
ATOM 2476 C CA . PRO A 1 329 ? -31.291 -7.240 21.275 1.00 48.75 329 PRO A CA 1
ATOM 2477 C C . PRO A 1 329 ? -29.829 -7.707 21.354 1.00 48.75 329 PRO A C 1
ATOM 2479 O O . PRO A 1 329 ? -28.959 -6.995 21.850 1.00 48.75 329 PRO A O 1
ATOM 2482 N N . ARG A 1 330 ? -29.534 -8.960 20.965 1.00 55.84 330 ARG A N 1
ATOM 2483 C CA . ARG A 1 330 ? -28.158 -9.496 21.092 1.00 55.84 330 ARG A CA 1
ATOM 2484 C C . ARG A 1 330 ? -27.603 -10.276 19.904 1.00 55.84 330 ARG A C 1
ATOM 2486 O O . ARG A 1 330 ? -26.415 -10.137 19.635 1.00 55.84 330 ARG A O 1
ATOM 2493 N N . ARG A 1 331 ? -28.399 -11.046 19.151 1.00 54.59 331 ARG A N 1
ATOM 2494 C CA . ARG A 1 331 ? -27.835 -11.899 18.078 1.00 54.59 331 ARG A CA 1
ATOM 2495 C C . ARG A 1 331 ? -27.310 -11.119 16.865 1.00 54.59 331 ARG A C 1
ATOM 2497 O O . ARG A 1 331 ? -26.294 -11.512 16.304 1.00 54.59 331 ARG A O 1
ATOM 2504 N N . MET A 1 332 ? -27.923 -9.989 16.507 1.00 54.75 332 MET A N 1
ATOM 2505 C CA . MET A 1 332 ? -27.510 -9.204 15.332 1.00 54.75 332 MET A CA 1
ATOM 2506 C C . MET A 1 332 ? -26.169 -8.469 15.530 1.00 54.75 332 MET A C 1
ATOM 2508 O O . MET A 1 332 ? -25.463 -8.201 14.561 1.00 54.75 332 MET A O 1
ATOM 2512 N N . ARG A 1 333 ? -25.754 -8.225 16.785 1.00 70.56 333 ARG A N 1
ATOM 2513 C CA . ARG A 1 333 ? -24.475 -7.565 17.102 1.00 70.56 333 ARG A CA 1
ATOM 2514 C C . ARG A 1 333 ? -23.254 -8.417 16.739 1.00 70.56 333 ARG A C 1
ATOM 2516 O O . ARG A 1 333 ? -22.268 -7.868 16.265 1.00 70.56 333 ARG A O 1
ATOM 2523 N N . TRP A 1 334 ? -23.316 -9.740 16.911 1.00 80.50 334 TRP A N 1
ATOM 2524 C CA . TRP A 1 334 ? -22.145 -10.596 16.688 1.00 80.50 334 TRP A CA 1
ATOM 2525 C C . TRP A 1 334 ? -21.842 -10.812 15.201 1.00 80.50 334 TRP A C 1
ATOM 2527 O O . TRP A 1 334 ? -20.685 -10.764 14.803 1.00 80.50 334 TRP A O 1
ATOM 2537 N N . ALA A 1 335 ? -22.876 -10.959 14.365 1.00 82.38 335 ALA A N 1
ATOM 2538 C CA . ALA A 1 335 ? -22.703 -11.084 12.917 1.00 82.38 335 ALA A CA 1
ATOM 2539 C C . ALA A 1 335 ? -22.084 -9.816 12.302 1.00 82.38 335 ALA A C 1
ATOM 2541 O O . ALA A 1 335 ? -21.154 -9.914 11.507 1.00 82.38 335 ALA A O 1
ATOM 2542 N N . GLY A 1 336 ? -22.543 -8.627 12.717 1.00 84.25 336 GLY A N 1
ATOM 2543 C CA . GLY A 1 336 ? -21.966 -7.357 12.265 1.00 84.25 336 GLY A CA 1
ATOM 2544 C C . GLY A 1 336 ? -20.506 -7.179 12.696 1.00 84.25 336 GLY A C 1
ATOM 2545 O O . GLY A 1 336 ? -19.679 -6.754 11.895 1.00 84.25 336 GLY A O 1
ATOM 2546 N N . GLN A 1 337 ? -20.169 -7.569 13.929 1.00 85.88 337 GLN A N 1
ATOM 2547 C CA . GLN A 1 337 ? -18.787 -7.557 14.424 1.00 85.88 337 GLN A CA 1
ATOM 2548 C C . GLN A 1 337 ? -17.894 -8.547 13.672 1.00 85.88 337 GLN A C 1
ATOM 2550 O O . GLN A 1 337 ? -16.799 -8.183 13.253 1.00 85.88 337 GLN A O 1
ATOM 2555 N N . ALA A 1 338 ? -18.364 -9.776 13.452 1.00 88.12 338 ALA A N 1
ATOM 2556 C CA . ALA A 1 338 ? -17.628 -10.781 12.694 1.00 88.12 338 ALA A CA 1
ATOM 2557 C C . ALA A 1 338 ? -17.378 -10.326 11.248 1.00 88.12 338 ALA A C 1
ATOM 2559 O O . ALA A 1 338 ? -16.248 -10.410 10.770 1.00 88.12 338 ALA A O 1
ATOM 2560 N N . ALA A 1 339 ? -18.401 -9.777 10.581 1.00 88.75 339 ALA A N 1
ATOM 2561 C CA . ALA A 1 339 ? -18.269 -9.213 9.240 1.00 88.75 339 ALA A CA 1
ATOM 2562 C C . ALA A 1 339 ? -17.254 -8.064 9.211 1.00 88.75 339 ALA A C 1
ATOM 2564 O O . ALA A 1 339 ? -16.389 -8.037 8.341 1.00 88.75 339 ALA A O 1
ATOM 2565 N N . PHE A 1 340 ? -17.308 -7.158 10.190 1.00 91.06 340 PHE A N 1
ATOM 2566 C CA . PHE A 1 340 ? -16.339 -6.076 10.335 1.00 91.06 340 PHE A CA 1
ATOM 2567 C C . PHE A 1 340 ? -14.904 -6.599 10.475 1.00 91.06 340 PHE A C 1
ATOM 2569 O O . PHE A 1 340 ? -14.033 -6.179 9.715 1.00 91.06 340 PHE A O 1
ATOM 2576 N N . TYR A 1 341 ? -14.654 -7.546 11.385 1.00 91.19 341 TYR A N 1
ATOM 2577 C CA . TYR A 1 341 ? -13.313 -8.101 11.588 1.00 91.19 341 TYR A CA 1
ATOM 2578 C C . TYR A 1 341 ? -12.797 -8.855 10.362 1.00 91.19 341 TYR A C 1
ATOM 2580 O O . TYR A 1 341 ? -11.635 -8.689 10.001 1.00 91.19 341 TYR A O 1
ATOM 2588 N N . ALA A 1 342 ? -13.654 -9.624 9.686 1.00 90.38 342 ALA A N 1
ATOM 2589 C CA . ALA A 1 342 ? -13.297 -10.260 8.422 1.00 90.38 342 ALA A CA 1
ATOM 2590 C C . ALA A 1 342 ? -12.919 -9.206 7.368 1.00 90.38 342 ALA A C 1
ATOM 2592 O O . ALA A 1 342 ? -11.885 -9.316 6.711 1.00 90.38 342 ALA A O 1
ATOM 2593 N N . CYS A 1 343 ? -13.701 -8.131 7.266 1.00 93.00 343 CYS A N 1
ATOM 2594 C CA . CYS A 1 343 ? -13.467 -7.059 6.306 1.00 93.00 343 CYS A CA 1
ATOM 2595 C C . CYS A 1 343 ? -12.185 -6.260 6.580 1.00 93.00 343 CYS A C 1
ATOM 2597 O O . CYS A 1 343 ? -11.528 -5.853 5.625 1.00 93.00 343 CYS A O 1
ATOM 2599 N N . LEU A 1 344 ? -11.757 -6.101 7.839 1.00 90.56 344 LEU A N 1
ATOM 2600 C CA . LEU A 1 344 ? -10.465 -5.470 8.155 1.00 90.56 344 LEU A CA 1
ATOM 2601 C C . LEU A 1 344 ? -9.271 -6.204 7.529 1.00 90.56 344 LEU A C 1
ATOM 2603 O O . LEU A 1 344 ? -8.230 -5.590 7.313 1.00 90.56 344 LEU A O 1
ATOM 2607 N N . THR A 1 345 ? -9.408 -7.498 7.230 1.00 89.69 345 THR A N 1
ATOM 2608 C CA . THR A 1 345 ? -8.336 -8.285 6.604 1.00 89.69 345 THR A CA 1
ATOM 2609 C C . THR A 1 345 ? -8.302 -8.168 5.080 1.00 89.69 345 THR A C 1
ATOM 2611 O O . THR A 1 345 ? -7.266 -8.454 4.480 1.00 89.69 345 THR A O 1
ATOM 2614 N N . LEU A 1 346 ? -9.390 -7.710 4.443 1.00 90.38 346 LEU A N 1
ATOM 2615 C CA . LEU A 1 346 ? -9.503 -7.652 2.981 1.00 90.38 346 LEU A CA 1
ATOM 2616 C C . LEU A 1 346 ? -8.401 -6.824 2.306 1.00 90.38 346 LEU A C 1
ATOM 2618 O O . LEU A 1 346 ? -7.815 -7.357 1.366 1.00 90.38 346 LEU A O 1
ATOM 2622 N N . PRO A 1 347 ? -8.028 -5.615 2.779 1.00 87.69 347 PRO A N 1
ATOM 2623 C CA . PRO A 1 347 ? -6.948 -4.842 2.160 1.00 87.69 347 PRO A CA 1
ATOM 2624 C C . PRO A 1 347 ? -5.614 -5.590 2.081 1.00 87.69 347 PRO A C 1
ATOM 2626 O O . PRO A 1 347 ? -4.810 -5.356 1.185 1.00 87.69 347 PRO A O 1
ATOM 2629 N N . PHE A 1 348 ? -5.383 -6.513 3.014 1.00 85.50 348 PHE A N 1
ATOM 2630 C CA . PHE A 1 348 ? -4.129 -7.247 3.132 1.00 85.50 348 PHE A CA 1
ATOM 2631 C C . PHE A 1 348 ? -4.172 -8.618 2.439 1.00 85.50 348 PHE A C 1
ATOM 2633 O O . PHE A 1 348 ? -3.136 -9.143 2.033 1.00 85.50 348 PHE A O 1
ATOM 2640 N N . LEU A 1 349 ? -5.367 -9.203 2.303 1.00 85.06 349 LEU A N 1
ATOM 2641 C CA . LEU A 1 349 ? -5.569 -10.538 1.739 1.00 85.06 349 LEU A CA 1
ATOM 2642 C C . LEU A 1 349 ? -6.038 -10.532 0.289 1.00 85.06 349 LEU A C 1
ATOM 2644 O O . LEU A 1 349 ? -5.731 -11.481 -0.428 1.00 85.06 349 LEU A O 1
ATOM 2648 N N . ALA A 1 350 ? -6.761 -9.502 -0.152 1.00 85.44 350 ALA A N 1
ATOM 2649 C CA . ALA A 1 350 ? -7.401 -9.467 -1.465 1.00 85.44 350 ALA A CA 1
ATOM 2650 C C . ALA A 1 350 ? -6.412 -9.758 -2.597 1.00 85.44 350 ALA A C 1
ATOM 2652 O O . ALA A 1 350 ? -6.661 -10.633 -3.423 1.00 85.44 350 ALA A O 1
ATOM 2653 N N . SER A 1 351 ? -5.255 -9.092 -2.587 1.00 72.31 351 SER A N 1
ATOM 2654 C CA . SER A 1 351 ? -4.228 -9.297 -3.610 1.00 72.31 351 SER A CA 1
ATOM 2655 C C . SER A 1 351 ? -3.605 -10.691 -3.547 1.00 72.31 351 SER A C 1
ATOM 2657 O O . SER A 1 351 ? -3.324 -11.275 -4.586 1.00 72.31 351 SER A O 1
ATOM 2659 N N . THR A 1 352 ? -3.434 -11.270 -2.354 1.00 75.06 352 THR A N 1
ATOM 2660 C CA . THR A 1 352 ? -2.951 -12.653 -2.218 1.00 75.06 352 THR A CA 1
ATOM 2661 C C . THR A 1 352 ? -3.974 -13.646 -2.745 1.00 75.06 352 THR A C 1
ATOM 2663 O O . THR A 1 352 ? -3.611 -14.510 -3.531 1.00 75.06 352 THR A O 1
ATOM 2666 N N . LEU A 1 353 ? -5.242 -13.510 -2.358 1.00 79.88 353 LEU A N 1
ATOM 2667 C CA . LEU A 1 353 ? -6.305 -14.432 -2.751 1.00 79.88 353 LEU A CA 1
ATOM 2668 C C . LEU A 1 353 ? -6.569 -14.399 -4.258 1.00 79.88 353 LEU A C 1
ATOM 2670 O O . LEU A 1 353 ? -6.778 -15.448 -4.857 1.00 79.88 353 LEU A O 1
ATOM 2674 N N . LEU A 1 354 ? -6.521 -13.216 -4.872 1.00 76.75 354 LEU A N 1
ATOM 2675 C CA . LEU A 1 354 ? -6.749 -13.056 -6.309 1.00 76.75 354 LEU A CA 1
ATOM 2676 C C . LEU A 1 354 ? -5.529 -13.410 -7.160 1.00 76.75 354 LEU A C 1
ATOM 2678 O O . LEU A 1 354 ? -5.693 -13.748 -8.327 1.00 76.75 354 LEU A O 1
ATOM 2682 N N . ALA A 1 355 ? -4.324 -13.366 -6.586 1.00 70.81 355 ALA A N 1
ATOM 2683 C CA . ALA A 1 355 ? -3.118 -13.837 -7.258 1.00 70.81 355 ALA A CA 1
ATOM 2684 C C . ALA A 1 355 ? -3.024 -15.373 -7.297 1.00 70.81 355 ALA A C 1
ATOM 2686 O O . ALA A 1 355 ? -2.266 -15.913 -8.103 1.00 70.81 355 ALA A O 1
ATOM 2687 N N . ILE A 1 356 ? -3.776 -16.101 -6.457 1.00 75.12 356 ILE A N 1
ATOM 2688 C CA . ILE A 1 356 ? -3.791 -17.570 -6.494 1.00 75.12 356 ILE A CA 1
ATOM 2689 C C . ILE A 1 356 ? -4.303 -18.024 -7.865 1.00 75.12 356 ILE A C 1
ATOM 2691 O O . ILE A 1 356 ? -5.447 -17.778 -8.235 1.00 75.12 356 ILE A O 1
ATOM 2695 N N . GLY A 1 357 ? -3.442 -18.712 -8.615 1.00 70.56 357 GLY A N 1
ATOM 2696 C CA . GLY A 1 357 ? -3.757 -19.234 -9.946 1.00 70.56 357 GLY A CA 1
ATOM 2697 C C . GLY A 1 357 ? -3.511 -18.257 -11.099 1.00 70.56 357 GLY A C 1
ATOM 2698 O O . GLY A 1 357 ? -3.630 -18.671 -12.253 1.00 70.56 357 GLY A O 1
ATOM 2699 N N . GLN A 1 358 ? -3.120 -17.006 -10.831 1.00 72.62 358 GLN A N 1
ATOM 2700 C CA . GLN A 1 358 ? -2.632 -16.118 -11.885 1.00 72.62 358 GLN A CA 1
ATOM 2701 C C . GLN A 1 358 ? -1.232 -16.560 -12.310 1.00 72.62 358 GLN A C 1
ATOM 2703 O O . GLN A 1 358 ? -0.333 -16.709 -11.483 1.00 72.62 358 GLN A O 1
ATOM 2708 N N . LYS A 1 359 ? -1.047 -16.789 -13.612 1.00 74.19 359 LYS A N 1
ATOM 2709 C CA . LYS A 1 359 ? 0.286 -17.007 -14.175 1.00 74.19 359 LYS A CA 1
ATOM 2710 C C . LYS A 1 359 ? 0.985 -15.656 -14.259 1.00 74.19 359 LYS A C 1
ATOM 2712 O O . LYS A 1 359 ? 0.431 -14.724 -14.839 1.00 74.19 359 LYS A O 1
ATOM 2717 N N . SER A 1 360 ? 2.179 -15.555 -13.686 1.00 78.94 360 SER A N 1
ATOM 2718 C CA . SER A 1 360 ? 3.069 -14.432 -13.964 1.00 78.94 360 SER A CA 1
ATOM 2719 C C . SER A 1 360 ? 3.339 -14.382 -15.463 1.00 78.94 360 SER A C 1
ATOM 2721 O O . SER A 1 360 ? 3.505 -15.421 -16.106 1.00 78.94 360 SER A O 1
ATOM 2723 N N . TRP A 1 361 ? 3.354 -13.177 -16.024 1.00 88.44 361 TRP A N 1
ATOM 2724 C CA . TRP A 1 361 ? 3.816 -12.999 -17.391 1.00 88.44 361 TRP A CA 1
ATOM 2725 C C . TRP A 1 361 ? 5.296 -13.388 -17.473 1.00 88.44 361 TRP A C 1
ATOM 2727 O O . TRP A 1 361 ? 6.089 -13.003 -16.613 1.00 88.44 361 TRP A O 1
ATOM 2737 N N . GLU A 1 362 ? 5.648 -14.138 -18.511 1.00 90.62 362 GLU A N 1
ATOM 2738 C CA . GLU A 1 362 ? 7.019 -14.517 -18.836 1.00 90.62 362 GLU A CA 1
ATOM 2739 C C . GLU A 1 362 ? 7.338 -14.041 -20.260 1.00 90.62 362 GLU A C 1
ATOM 2741 O O . GLU A 1 362 ? 6.452 -14.088 -21.123 1.00 90.62 362 GLU A O 1
ATOM 2746 N N . PRO A 1 363 ? 8.581 -13.600 -20.529 1.00 92.00 363 PRO A N 1
ATOM 2747 C CA . PRO A 1 363 ? 9.005 -13.254 -21.877 1.00 92.00 363 PRO A CA 1
ATOM 2748 C C . PRO A 1 363 ? 8.820 -14.428 -22.857 1.00 92.00 363 PRO A C 1
ATOM 2750 O O . PRO A 1 363 ? 9.075 -15.577 -22.484 1.00 92.00 363 PRO A O 1
ATOM 2753 N N . PRO A 1 364 ? 8.425 -14.153 -24.112 1.00 90.44 364 PRO A N 1
ATOM 2754 C CA . PRO A 1 364 ? 8.341 -15.144 -25.176 1.00 90.44 364 PRO A CA 1
ATOM 2755 C C . PRO A 1 364 ? 9.564 -16.052 -25.330 1.00 90.44 364 PRO A C 1
ATOM 2757 O O . PRO A 1 364 ? 10.710 -15.601 -25.219 1.00 90.44 364 PRO A O 1
ATOM 2760 N N . VAL A 1 365 ? 9.334 -17.328 -25.663 1.00 86.38 365 VAL A N 1
ATOM 2761 C CA . VAL A 1 365 ? 10.418 -18.293 -25.906 1.00 86.38 365 VAL A CA 1
ATOM 2762 C C . VAL A 1 365 ? 11.173 -17.871 -27.167 1.00 86.38 365 VAL A C 1
ATOM 2764 O O . VAL A 1 365 ? 10.631 -17.893 -28.267 1.00 86.38 365 VAL A O 1
ATOM 2767 N N . GLY A 1 366 ? 12.437 -17.482 -27.002 1.00 87.25 366 GLY A N 1
ATOM 2768 C CA . GLY A 1 366 ? 13.292 -16.983 -28.085 1.00 87.25 366 GLY A CA 1
ATOM 2769 C C . GLY A 1 366 ? 13.775 -15.549 -27.873 1.00 87.25 366 GLY A C 1
ATOM 2770 O O . GLY A 1 366 ? 14.776 -15.160 -28.475 1.00 87.25 366 GLY A O 1
ATOM 2771 N N . MET A 1 367 ? 13.144 -14.790 -26.972 1.00 91.75 367 MET A N 1
ATOM 2772 C CA . MET A 1 367 ? 13.712 -13.525 -26.516 1.00 91.75 367 MET A CA 1
ATOM 2773 C C . MET A 1 367 ? 14.904 -13.772 -25.592 1.00 91.75 367 MET A C 1
ATOM 2775 O O . MET A 1 367 ? 14.882 -14.648 -24.724 1.00 91.75 367 MET A O 1
ATOM 2779 N N . VAL A 1 368 ? 15.950 -12.959 -25.746 1.00 94.88 368 VAL A N 1
ATOM 2780 C CA . VAL A 1 368 ? 17.071 -12.953 -24.805 1.00 94.88 368 VAL A CA 1
ATOM 2781 C C . VAL A 1 368 ? 16.610 -12.217 -23.554 1.00 94.88 368 VAL A C 1
ATOM 2783 O O . VAL A 1 368 ? 16.566 -10.988 -23.533 1.00 94.88 368 VAL A O 1
ATOM 2786 N N . ALA A 1 369 ? 16.243 -12.972 -22.522 1.00 95.56 369 ALA A N 1
ATOM 2787 C CA . ALA A 1 369 ? 15.767 -12.427 -21.261 1.00 95.56 369 ALA A CA 1
ATOM 2788 C C . ALA A 1 369 ? 16.597 -12.926 -20.074 1.00 95.56 369 ALA A C 1
ATOM 2790 O O . ALA A 1 369 ? 16.940 -14.107 -19.977 1.00 95.56 369 ALA A O 1
ATOM 2791 N N . ARG A 1 370 ? 16.889 -12.021 -19.140 1.00 94.19 370 ARG A N 1
ATOM 2792 C CA . ARG A 1 370 ? 17.516 -12.310 -17.850 1.00 94.19 370 ARG A CA 1
ATOM 2793 C C . ARG A 1 370 ? 16.527 -11.979 -16.738 1.00 94.19 370 ARG A C 1
ATOM 2795 O O . ARG A 1 370 ? 16.121 -10.833 -16.580 1.00 94.19 370 ARG A O 1
ATOM 2802 N N . CYS A 1 371 ? 16.153 -12.979 -15.946 1.00 90.56 371 CYS A N 1
ATOM 2803 C CA . CYS A 1 371 ? 15.331 -12.772 -14.756 1.00 90.56 371 CYS A CA 1
ATOM 2804 C C . CYS A 1 371 ? 16.127 -11.959 -13.720 1.00 90.56 371 CYS A C 1
ATOM 2806 O O . CYS A 1 371 ? 17.139 -12.440 -13.209 1.00 90.56 371 CYS A O 1
ATOM 2808 N N . ILE A 1 372 ? 15.677 -10.739 -13.414 1.00 85.31 372 ILE A N 1
ATOM 2809 C CA . ILE A 1 372 ? 16.232 -9.914 -12.327 1.00 85.31 372 ILE A CA 1
ATOM 2810 C C . ILE A 1 372 ? 15.539 -10.282 -11.011 1.00 85.31 372 ILE A C 1
ATOM 2812 O O . ILE A 1 372 ? 16.179 -10.407 -9.968 1.00 85.31 372 ILE A O 1
ATOM 2816 N N . SER A 1 373 ? 14.218 -10.464 -11.057 1.00 79.06 373 SER A N 1
ATOM 2817 C CA . SER A 1 373 ? 13.393 -10.883 -9.922 1.00 79.06 373 SER A CA 1
ATOM 2818 C C . SER A 1 373 ? 12.176 -11.672 -10.426 1.00 79.06 373 SER A C 1
ATOM 2820 O O . SER A 1 373 ? 11.914 -11.646 -11.626 1.00 79.06 373 SER A O 1
ATOM 2822 N N . PRO A 1 374 ? 11.396 -12.346 -9.555 1.00 77.69 374 PRO A N 1
ATOM 2823 C CA . PRO A 1 374 ? 10.279 -13.197 -9.987 1.00 77.69 374 PRO A CA 1
ATOM 2824 C C . PRO A 1 374 ? 9.248 -12.528 -10.912 1.00 77.69 374 PRO A C 1
ATOM 2826 O O . PRO A 1 374 ? 8.557 -13.222 -11.642 1.00 77.69 374 PRO A O 1
ATOM 2829 N N . ASN A 1 375 ? 9.152 -11.194 -10.881 1.00 82.50 375 ASN A N 1
ATOM 2830 C CA . ASN A 1 375 ? 8.207 -10.405 -11.675 1.00 82.50 375 ASN A CA 1
ATOM 2831 C C . ASN A 1 375 ? 8.915 -9.369 -12.569 1.00 82.50 375 ASN A C 1
ATOM 2833 O O . ASN A 1 375 ? 8.265 -8.446 -13.053 1.00 82.50 375 ASN A O 1
ATOM 2837 N N . CYS A 1 376 ? 10.238 -9.463 -12.741 1.00 88.88 376 CYS A N 1
ATOM 2838 C CA . CYS A 1 376 ? 11.041 -8.485 -13.473 1.00 88.88 376 CYS A CA 1
ATOM 2839 C C . CYS A 1 376 ? 12.083 -9.181 -14.350 1.00 88.88 376 CYS A C 1
ATOM 2841 O O . CYS A 1 376 ? 12.960 -9.900 -13.856 1.00 88.88 376 CYS A O 1
ATOM 2843 N N . PHE A 1 377 ? 12.020 -8.904 -15.645 1.00 93.56 377 PHE A N 1
ATOM 2844 C CA . PHE A 1 377 ? 12.920 -9.448 -16.649 1.00 93.56 377 PHE A CA 1
ATOM 2845 C C . PHE A 1 377 ? 13.637 -8.309 -17.352 1.00 93.56 377 PHE A C 1
ATOM 2847 O O . PHE A 1 377 ? 13.007 -7.379 -17.843 1.00 93.56 377 PHE A O 1
ATOM 2854 N N . GLU A 1 378 ? 14.953 -8.391 -17.444 1.00 96.19 378 GLU A N 1
ATOM 2855 C CA . GLU A 1 378 ? 15.688 -7.608 -18.424 1.00 96.19 378 GLU A CA 1
ATOM 2856 C C . GLU A 1 378 ? 15.574 -8.314 -19.766 1.00 96.19 378 GLU A C 1
ATOM 2858 O O . GLU A 1 378 ? 15.934 -9.488 -19.874 1.00 96.19 378 GLU A O 1
ATOM 2863 N N . VAL A 1 379 ? 15.058 -7.623 -20.774 1.00 96.81 379 VAL A N 1
ATOM 2864 C CA . VAL A 1 379 ? 14.839 -8.184 -22.106 1.00 96.81 379 VAL A CA 1
ATOM 2865 C C . VAL A 1 379 ? 15.716 -7.451 -23.106 1.00 96.81 379 VAL A C 1
ATOM 2867 O O . VAL A 1 379 ? 15.864 -6.230 -23.049 1.00 96.81 379 VAL A O 1
ATOM 2870 N N . ARG A 1 380 ? 16.295 -8.203 -24.041 1.00 97.06 380 ARG A N 1
ATOM 2871 C CA . ARG A 1 380 ? 17.046 -7.657 -25.165 1.00 97.06 380 ARG A CA 1
ATOM 2872 C C . ARG A 1 380 ? 16.427 -8.102 -26.482 1.00 97.06 380 ARG A C 1
ATOM 2874 O O . ARG A 1 380 ? 16.436 -9.286 -26.816 1.00 97.06 380 ARG A O 1
ATOM 2881 N N . LEU A 1 381 ? 15.920 -7.128 -27.228 1.00 95.50 381 LEU A N 1
ATOM 2882 C CA . LEU A 1 381 ? 15.370 -7.316 -28.565 1.00 95.50 381 LEU A CA 1
ATOM 2883 C C . LEU A 1 381 ? 16.488 -7.430 -29.600 1.00 95.50 381 LEU A C 1
ATOM 2885 O O . LEU A 1 381 ? 17.573 -6.852 -29.457 1.00 95.50 381 LEU A O 1
ATOM 2889 N N . HIS A 1 382 ? 16.209 -8.128 -30.698 1.00 93.06 382 HIS A N 1
ATOM 2890 C CA . HIS A 1 382 ? 17.132 -8.159 -31.826 1.00 93.06 382 HIS A CA 1
ATOM 2891 C C . HIS A 1 382 ? 17.289 -6.746 -32.420 1.00 93.06 382 HIS A C 1
ATOM 2893 O O . HIS A 1 382 ? 16.309 -6.050 -32.653 1.00 93.06 382 HIS A O 1
ATOM 2899 N N . GLY A 1 383 ? 18.523 -6.288 -32.647 1.00 92.75 383 GLY A N 1
ATOM 2900 C CA . GLY A 1 383 ? 18.786 -4.935 -33.162 1.00 92.75 383 GLY A CA 1
ATOM 2901 C C . GLY A 1 383 ? 18.523 -3.785 -32.178 1.00 92.75 383 GLY A C 1
ATOM 2902 O O . GLY A 1 383 ? 18.555 -2.629 -32.593 1.00 92.75 383 GLY A O 1
ATOM 2903 N N . GLN A 1 384 ? 18.275 -4.070 -30.896 1.00 96.50 384 GLN A N 1
ATOM 2904 C CA . GLN A 1 384 ? 18.222 -3.044 -29.851 1.00 96.50 384 GLN A CA 1
ATOM 2905 C C . GLN A 1 384 ? 19.587 -2.335 -29.721 1.00 96.50 384 GLN A C 1
ATOM 2907 O O . GLN A 1 384 ? 20.602 -3.036 -29.602 1.00 96.50 384 GLN A O 1
ATOM 2912 N N . PRO A 1 385 ? 19.637 -0.985 -29.723 1.00 97.06 385 PRO A N 1
ATOM 2913 C CA . PRO A 1 385 ? 20.860 -0.226 -29.442 1.00 97.06 385 PRO A CA 1
ATOM 2914 C C . PRO A 1 385 ? 21.503 -0.677 -28.128 1.00 97.06 385 PRO A C 1
ATOM 2916 O O . PRO A 1 385 ? 20.791 -1.010 -27.180 1.00 97.06 385 PRO A O 1
ATOM 2919 N N . GLN A 1 386 ? 22.836 -0.734 -28.057 1.00 96.56 386 GLN A N 1
ATOM 2920 C CA . GLN A 1 386 ? 23.513 -1.320 -26.889 1.00 96.56 386 GLN A CA 1
ATOM 2921 C C . GLN A 1 386 ? 23.333 -0.478 -25.620 1.00 96.56 386 GLN A C 1
ATOM 2923 O O . GLN A 1 386 ? 23.343 -1.014 -24.516 1.00 96.56 386 GLN A O 1
ATOM 2928 N N . GLU A 1 387 ? 23.146 0.817 -25.815 1.00 97.12 387 GLU A N 1
ATOM 2929 C CA . GLU A 1 387 ? 22.971 1.865 -24.821 1.00 97.12 387 GLU A CA 1
ATOM 2930 C C . GLU A 1 387 ? 21.558 1.929 -24.218 1.00 97.12 387 GLU A C 1
ATOM 2932 O O . GLU A 1 387 ? 21.384 2.548 -23.171 1.00 97.12 387 GLU A O 1
ATOM 2937 N N . ILE A 1 388 ? 20.556 1.278 -24.828 1.00 98.12 388 ILE A N 1
ATOM 2938 C CA . ILE A 1 388 ? 19.189 1.224 -24.290 1.00 98.12 388 ILE A CA 1
ATOM 2939 C C . ILE A 1 388 ? 18.979 -0.121 -23.601 1.00 98.12 388 ILE A C 1
ATOM 2941 O O . ILE A 1 388 ? 19.017 -1.164 -24.249 1.00 98.12 388 ILE A O 1
ATOM 2945 N N . GLY A 1 389 ? 18.698 -0.105 -22.301 1.00 97.62 389 GLY A N 1
ATOM 2946 C CA . GLY A 1 389 ? 18.185 -1.248 -21.548 1.00 97.62 389 GLY A CA 1
ATOM 2947 C C . GLY A 1 389 ? 16.655 -1.293 -21.564 1.00 97.62 389 GLY A C 1
ATOM 2948 O O . GLY A 1 389 ? 16.005 -0.249 -21.603 1.00 97.62 389 GLY A O 1
ATOM 2949 N N . LEU A 1 390 ? 16.082 -2.498 -21.505 1.00 97.44 390 LEU A N 1
ATOM 2950 C CA . LEU A 1 390 ? 14.640 -2.727 -21.367 1.00 97.44 390 LEU A CA 1
ATOM 2951 C C . LEU A 1 390 ? 14.384 -3.658 -20.179 1.00 97.44 390 LEU A C 1
ATOM 2953 O O . LEU A 1 390 ? 14.799 -4.817 -20.178 1.00 97.44 390 LEU A O 1
ATOM 2957 N N . ALA A 1 391 ? 13.670 -3.151 -19.180 1.00 95.44 391 ALA A N 1
ATOM 2958 C CA . ALA A 1 391 ? 13.144 -3.931 -18.071 1.00 95.44 391 ALA A CA 1
ATOM 2959 C C . ALA A 1 391 ? 11.630 -4.110 -18.240 1.00 95.44 391 ALA A C 1
ATOM 2961 O O . ALA A 1 391 ? 10.887 -3.138 -18.348 1.00 95.44 391 ALA A O 1
ATOM 2962 N N . CYS A 1 392 ? 11.178 -5.358 -18.246 1.00 93.94 392 CYS A N 1
ATOM 2963 C CA . CYS A 1 392 ? 9.777 -5.746 -18.316 1.00 93.94 392 CYS A CA 1
ATOM 2964 C C . CYS A 1 392 ? 9.319 -6.209 -16.935 1.00 93.94 392 CYS A C 1
ATOM 2966 O O . CYS A 1 392 ? 9.860 -7.171 -16.383 1.00 93.94 392 CYS A O 1
ATOM 2968 N N . TYR A 1 393 ? 8.314 -5.542 -16.386 1.00 89.94 393 TYR A N 1
ATOM 2969 C CA . TYR A 1 393 ? 7.682 -5.915 -15.132 1.00 89.94 393 TYR A CA 1
ATOM 2970 C C . TYR A 1 393 ? 6.349 -6.588 -15.430 1.00 89.94 393 TYR A C 1
ATOM 2972 O O . TYR A 1 393 ? 5.472 -6.014 -16.082 1.00 89.94 393 TYR A O 1
ATOM 2980 N N . SER A 1 394 ? 6.188 -7.819 -14.948 1.00 85.75 394 SER A N 1
ATOM 2981 C CA . SER A 1 394 ? 4.886 -8.471 -14.983 1.00 85.75 394 SER A CA 1
ATOM 2982 C C . SER A 1 394 ? 3.950 -7.703 -14.056 1.00 85.75 394 SER A C 1
ATOM 2984 O O . SER A 1 394 ? 4.299 -7.437 -12.902 1.00 85.75 394 SER A O 1
ATOM 2986 N N . SER A 1 395 ? 2.734 -7.431 -14.505 1.00 67.44 395 SER A N 1
ATOM 2987 C CA . SER A 1 395 ? 1.709 -6.819 -13.657 1.00 67.44 395 SER A CA 1
ATOM 2988 C C . SER A 1 395 ? 1.259 -7.691 -12.472 1.00 67.44 395 SER A C 1
ATOM 2990 O O . SER A 1 395 ? 0.511 -7.236 -11.606 1.00 67.44 395 SER A O 1
ATOM 2992 N N . ALA A 1 396 ? 1.742 -8.938 -12.397 1.00 55.25 396 ALA A N 1
ATOM 2993 C CA . ALA A 1 396 ? 1.493 -9.857 -11.290 1.00 55.25 396 ALA A CA 1
ATOM 2994 C C . ALA A 1 396 ? 2.044 -9.337 -9.949 1.00 55.25 396 ALA A C 1
ATOM 2996 O O . ALA A 1 396 ? 1.533 -9.705 -8.884 1.00 55.25 396 ALA A O 1
ATOM 2997 N N . SER A 1 397 ? 3.027 -8.426 -9.957 1.00 51.88 397 SER A N 1
ATOM 2998 C CA . SER A 1 397 ? 3.323 -7.625 -8.768 1.00 51.88 397 SER A CA 1
ATOM 2999 C C . SER A 1 397 ? 2.288 -6.511 -8.632 1.00 51.88 397 SER A C 1
ATOM 3001 O O . SER A 1 397 ? 2.515 -5.424 -9.142 1.00 51.88 397 SER A O 1
ATOM 3003 N N . ARG A 1 398 ? 1.165 -6.867 -7.984 1.00 53.00 398 ARG A N 1
ATOM 3004 C CA . ARG A 1 398 ? 0.184 -6.173 -7.098 1.00 53.00 398 ARG A CA 1
ATOM 3005 C C . ARG A 1 398 ? -0.065 -4.664 -7.176 1.00 53.00 398 ARG A C 1
ATOM 3007 O O . ARG A 1 398 ? -1.099 -4.214 -6.703 1.00 53.00 398 ARG A O 1
ATOM 3014 N N . ASP A 1 399 ? 0.782 -3.910 -7.832 1.00 54.03 399 ASP A N 1
ATOM 3015 C CA . ASP A 1 399 ? 0.666 -2.491 -8.035 1.00 54.03 399 ASP A CA 1
ATOM 3016 C C . ASP A 1 399 ? 0.374 -2.230 -9.504 1.00 54.03 399 ASP A C 1
ATOM 3018 O O . ASP A 1 399 ? 1.213 -1.747 -10.265 1.00 54.03 399 ASP A O 1
ATOM 3022 N N . ARG A 1 400 ? -0.872 -2.502 -9.904 1.00 50.78 400 ARG A N 1
ATOM 3023 C CA . ARG A 1 400 ? -1.394 -2.175 -11.244 1.00 50.78 400 ARG A CA 1
ATOM 3024 C C . ARG A 1 400 ? -1.304 -0.673 -11.573 1.00 50.78 400 ARG A C 1
ATOM 3026 O O . ARG A 1 400 ? -1.796 -0.265 -12.614 1.00 50.78 400 ARG A O 1
ATOM 3033 N N . HIS A 1 401 ? -0.725 0.138 -10.687 1.00 55.91 401 HIS A N 1
ATOM 3034 C CA . HIS A 1 401 ? -0.780 1.587 -10.658 1.00 55.91 401 HIS A CA 1
ATOM 3035 C C . HIS A 1 401 ? 0.549 2.273 -10.294 1.00 55.91 401 HIS A C 1
ATOM 3037 O O . HIS A 1 401 ? 0.551 3.474 -10.020 1.00 55.91 401 HIS A O 1
ATOM 3043 N N . HIS A 1 402 ? 1.677 1.553 -10.273 1.00 67.06 402 HIS A N 1
ATOM 3044 C CA . HIS A 1 402 ? 2.968 2.226 -10.118 1.00 67.06 402 HIS A CA 1
ATOM 3045 C C . HIS A 1 402 ? 3.445 2.774 -11.455 1.00 67.06 402 HIS A C 1
ATOM 3047 O O . HIS A 1 402 ? 3.602 2.038 -12.424 1.00 67.06 402 HIS A O 1
ATOM 3053 N N . THR A 1 403 ? 3.697 4.076 -11.483 1.00 80.88 403 THR A N 1
ATOM 3054 C CA . THR A 1 403 ? 4.453 4.715 -12.556 1.00 80.88 403 THR A CA 1
ATOM 3055 C C . THR A 1 403 ? 5.944 4.511 -12.317 1.00 80.88 403 THR A C 1
ATOM 3057 O O . THR A 1 403 ? 6.395 4.283 -11.188 1.00 80.88 403 THR A O 1
ATOM 3060 N N . LEU A 1 404 ? 6.730 4.649 -13.376 1.00 87.06 404 LEU A N 1
ATOM 3061 C CA . LEU A 1 404 ? 8.187 4.704 -13.340 1.00 87.06 404 LEU A CA 1
ATOM 3062 C C . LEU A 1 404 ? 8.708 5.662 -12.255 1.00 87.06 404 LEU A C 1
ATOM 3064 O O . LEU A 1 404 ? 9.605 5.298 -11.497 1.00 87.06 404 LEU A O 1
ATOM 3068 N N . GLU A 1 405 ? 8.098 6.841 -12.121 1.00 83.88 405 GLU A N 1
ATOM 3069 C CA . GLU A 1 405 ? 8.431 7.816 -11.078 1.00 83.88 405 GLU A CA 1
ATOM 3070 C C . GLU A 1 405 ? 8.269 7.228 -9.670 1.00 83.88 405 GLU A C 1
ATOM 3072 O O . GLU A 1 405 ? 9.187 7.304 -8.852 1.00 83.88 405 GLU A O 1
ATOM 3077 N N . VAL A 1 406 ? 7.139 6.573 -9.390 1.00 75.19 406 VAL A N 1
ATOM 3078 C CA . VAL A 1 406 ? 6.885 5.947 -8.085 1.00 75.19 406 VAL A CA 1
ATOM 3079 C C . VAL A 1 406 ? 7.866 4.799 -7.835 1.00 75.19 406 VAL A C 1
ATOM 3081 O O . VAL A 1 406 ? 8.472 4.729 -6.761 1.00 75.19 406 VAL A O 1
ATOM 3084 N N . CYS A 1 407 ? 8.081 3.930 -8.827 1.00 78.31 407 CYS A N 1
ATOM 3085 C CA . CYS A 1 407 ? 9.014 2.807 -8.727 1.00 78.31 407 CYS A CA 1
ATOM 3086 C C . CYS A 1 407 ? 10.446 3.256 -8.403 1.00 78.31 407 CYS A C 1
ATOM 3088 O O . CYS A 1 407 ? 11.098 2.656 -7.541 1.00 78.31 407 CYS A O 1
ATOM 3090 N N . LEU A 1 408 ? 10.950 4.288 -9.086 1.00 82.69 408 LEU A N 1
ATOM 3091 C CA . LEU A 1 408 ? 12.314 4.780 -8.884 1.00 82.69 408 LEU A CA 1
ATOM 3092 C C . LEU A 1 408 ? 12.439 5.624 -7.610 1.00 82.69 408 LEU A C 1
ATOM 3094 O O . LEU A 1 408 ? 13.444 5.499 -6.904 1.00 82.69 408 LEU A O 1
ATOM 3098 N N . LYS A 1 409 ? 11.383 6.338 -7.206 1.00 75.31 409 LYS A N 1
ATOM 3099 C CA . LYS A 1 409 ? 11.343 7.042 -5.919 1.00 75.31 409 LYS A CA 1
ATOM 3100 C C . LYS A 1 409 ? 11.496 6.100 -4.729 1.00 75.31 409 LYS A C 1
ATOM 3102 O O . LYS A 1 409 ? 12.255 6.400 -3.808 1.00 75.31 409 LYS A O 1
ATOM 3107 N N . TYR A 1 410 ? 10.879 4.915 -4.763 1.00 64.06 410 TYR A N 1
ATOM 3108 C CA . TYR A 1 410 ? 11.100 3.891 -3.728 1.00 64.06 410 TYR A CA 1
ATOM 3109 C C . TYR A 1 410 ? 12.554 3.396 -3.656 1.00 64.06 410 TYR A C 1
ATOM 3111 O O . TYR A 1 410 ? 12.993 2.909 -2.611 1.00 64.06 410 TYR A O 1
ATOM 3119 N N . ARG A 1 411 ? 13.323 3.551 -4.738 1.00 71.50 411 ARG A N 1
ATOM 3120 C CA . ARG A 1 411 ? 14.761 3.250 -4.790 1.00 71.50 411 ARG A CA 1
ATOM 3121 C C . ARG A 1 411 ? 15.636 4.448 -4.398 1.00 71.50 411 ARG A C 1
ATOM 3123 O O . ARG A 1 411 ? 16.852 4.301 -4.332 1.00 71.50 411 ARG A O 1
ATOM 3130 N N . GLY A 1 412 ? 15.028 5.586 -4.061 1.00 74.44 412 GLY A N 1
ATOM 3131 C CA . GLY A 1 412 ? 15.721 6.824 -3.701 1.00 74.44 412 GLY A CA 1
ATOM 3132 C C . GLY A 1 412 ? 16.178 7.647 -4.904 1.00 74.44 412 GLY A C 1
ATOM 3133 O O . GLY A 1 412 ? 17.081 8.461 -4.750 1.00 74.44 412 GLY A O 1
ATOM 3134 N N . MET A 1 413 ? 15.591 7.424 -6.082 1.00 82.31 413 MET A N 1
ATOM 3135 C CA . MET A 1 413 ? 15.844 8.221 -7.282 1.00 82.31 413 MET A CA 1
ATOM 3136 C C . MET A 1 413 ? 14.655 9.144 -7.538 1.00 82.31 413 MET A C 1
ATOM 3138 O O . MET A 1 413 ? 13.521 8.681 -7.655 1.00 82.31 413 MET A O 1
ATOM 3142 N N . GLU A 1 414 ? 14.911 10.444 -7.620 1.00 87.19 414 GLU A N 1
ATOM 3143 C CA . GLU A 1 414 ? 13.906 11.425 -8.022 1.00 87.19 414 GLU A CA 1
ATOM 3144 C C . GLU A 1 414 ? 13.998 11.647 -9.528 1.00 87.19 414 GLU A C 1
ATOM 3146 O O . GLU A 1 414 ? 15.086 11.835 -10.069 1.00 87.19 414 GLU A O 1
ATOM 3151 N N . LEU A 1 415 ? 12.850 11.595 -10.200 1.00 92.69 415 LEU A N 1
ATOM 3152 C CA . LEU A 1 415 ? 12.757 11.826 -11.631 1.00 92.69 415 LEU A CA 1
ATOM 3153 C C . LEU A 1 415 ? 12.119 13.183 -11.898 1.00 92.69 415 LEU A C 1
ATOM 3155 O O . LEU A 1 415 ? 11.195 13.597 -11.202 1.00 92.69 415 LEU A O 1
ATOM 3159 N N . SER A 1 416 ? 12.582 13.845 -12.949 1.00 94.50 416 SER A N 1
ATOM 3160 C CA . SER A 1 416 ? 11.968 15.051 -13.499 1.00 94.50 416 SER A CA 1
ATOM 3161 C C . SER A 1 416 ? 11.649 14.842 -14.976 1.00 94.50 416 SER A C 1
ATOM 3163 O O . SER A 1 416 ? 12.415 14.197 -15.693 1.00 94.50 416 SER A O 1
ATOM 3165 N N . SER A 1 417 ? 10.503 15.347 -15.434 1.00 94.94 417 SER A N 1
ATOM 3166 C CA . SER A 1 417 ? 10.150 15.348 -16.858 1.00 94.94 417 SER A CA 1
ATOM 3167 C C . SER A 1 417 ? 11.021 16.336 -17.634 1.00 94.94 417 SER A C 1
ATOM 3169 O O . SER A 1 417 ? 11.306 17.433 -17.154 1.00 94.94 417 SER A O 1
ATOM 3171 N N . VAL A 1 418 ? 11.407 15.968 -18.855 1.00 96.56 418 VAL A N 1
ATOM 3172 C CA . VAL A 1 418 ? 12.147 16.852 -19.767 1.00 96.56 418 VAL A CA 1
ATOM 3173 C C . VAL A 1 418 ? 11.173 17.819 -20.455 1.00 96.56 418 VAL A C 1
ATOM 3175 O O . VAL A 1 418 ? 10.170 17.376 -21.008 1.00 96.56 418 VAL A O 1
ATOM 3178 N N . GLU A 1 419 ? 11.471 19.124 -20.454 1.00 94.56 419 GLU A N 1
ATOM 3179 C CA . GLU A 1 419 ? 10.565 20.197 -20.921 1.00 94.56 419 GLU A CA 1
ATOM 3180 C C . GLU A 1 419 ? 10.045 19.980 -22.356 1.00 94.56 419 GLU A C 1
ATOM 3182 O O . GLU A 1 419 ? 8.838 20.007 -22.588 1.00 94.56 419 GLU A O 1
ATOM 3187 N N . ASP A 1 420 ? 10.934 19.643 -23.296 1.00 95.44 420 ASP A N 1
ATOM 3188 C CA . ASP A 1 420 ? 10.580 19.396 -24.704 1.00 95.44 420 ASP A CA 1
ATOM 3189 C C . ASP A 1 420 ? 10.053 17.972 -24.976 1.00 95.44 420 ASP A C 1
ATOM 3191 O O . ASP A 1 420 ? 9.622 17.655 -26.086 1.00 95.44 420 ASP A O 1
ATOM 3195 N N . CYS A 1 421 ? 10.136 17.071 -23.994 1.00 95.88 421 CYS A N 1
ATOM 3196 C CA . CYS A 1 421 ? 9.812 15.649 -24.127 1.00 95.88 421 CYS A CA 1
ATOM 3197 C C . CYS A 1 421 ? 9.203 15.121 -22.816 1.00 95.88 421 CYS A C 1
ATOM 3199 O O . CYS A 1 421 ? 9.842 14.322 -22.132 1.00 95.88 421 CYS A O 1
ATOM 3201 N N . PRO A 1 422 ? 7.965 15.508 -22.455 1.00 93.44 422 PRO A N 1
ATOM 3202 C CA . PRO A 1 422 ? 7.412 15.269 -21.115 1.00 93.44 422 PRO A CA 1
ATOM 3203 C C . PRO A 1 422 ? 7.230 13.786 -20.747 1.00 93.44 422 PRO A C 1
ATOM 3205 O O . PRO A 1 422 ? 7.152 13.454 -19.566 1.00 93.44 422 PRO A O 1
ATOM 3208 N N . LEU A 1 423 ? 7.188 12.892 -21.744 1.00 94.94 423 LEU A N 1
ATOM 3209 C CA . LEU A 1 423 ? 7.143 11.433 -21.561 1.00 94.94 423 LEU A CA 1
ATOM 3210 C C . LEU A 1 423 ? 8.516 10.813 -21.249 1.00 94.94 423 LEU A C 1
ATOM 3212 O O . LEU A 1 423 ? 8.589 9.636 -20.897 1.00 94.94 423 LEU A O 1
ATOM 3216 N N . VAL A 1 424 ? 9.600 11.576 -21.407 1.00 96.94 424 VAL A N 1
ATOM 3217 C CA . VAL A 1 424 ? 10.951 11.188 -20.998 1.00 96.94 424 VAL A CA 1
ATOM 3218 C C . VAL A 1 424 ? 11.244 11.827 -19.649 1.00 96.94 424 VAL A C 1
ATOM 3220 O O . VAL A 1 424 ? 11.086 13.033 -19.453 1.00 96.94 424 VAL A O 1
ATOM 3223 N N . MET A 1 425 ? 11.694 10.993 -18.725 1.00 97.31 425 MET A N 1
ATOM 3224 C CA . MET A 1 425 ? 12.072 11.370 -17.373 1.00 97.31 425 MET A CA 1
ATOM 3225 C C . MET A 1 425 ? 13.582 11.241 -17.177 1.00 97.31 425 MET A C 1
ATOM 3227 O O . MET A 1 425 ? 14.240 10.450 -17.856 1.00 97.31 425 MET A O 1
ATOM 3231 N N . THR A 1 426 ? 14.138 11.994 -16.232 1.00 97.38 426 THR A N 1
ATOM 3232 C CA . THR A 1 426 ? 15.565 11.945 -15.901 1.00 97.38 426 THR A CA 1
ATOM 3233 C C . THR A 1 426 ? 15.841 12.099 -14.414 1.00 97.38 426 THR A C 1
ATOM 3235 O O . THR A 1 426 ? 15.173 12.877 -13.735 1.00 97.38 426 THR A O 1
ATOM 3238 N N . ASP A 1 427 ? 16.862 11.386 -13.940 1.00 96.50 427 ASP A N 1
ATOM 3239 C CA . ASP A 1 427 ? 17.507 11.587 -12.634 1.00 96.50 427 ASP A CA 1
ATOM 3240 C C . ASP A 1 427 ? 18.757 12.495 -12.728 1.00 96.50 427 ASP A C 1
ATOM 3242 O O . ASP A 1 427 ? 19.509 12.634 -11.766 1.00 96.50 427 ASP A O 1
ATOM 3246 N N . GLY A 1 428 ? 19.017 13.082 -13.904 1.00 96.62 428 GLY A N 1
ATOM 3247 C CA . GLY A 1 428 ? 20.219 13.862 -14.211 1.00 96.62 428 GLY A CA 1
ATOM 3248 C C . GLY A 1 428 ? 21.390 13.050 -14.779 1.00 96.62 428 GLY A C 1
ATOM 3249 O O . GLY A 1 428 ? 22.335 13.651 -15.284 1.00 96.62 428 GLY A O 1
ATOM 3250 N N . THR A 1 429 ? 21.326 11.717 -14.758 1.00 97.50 429 THR A N 1
ATOM 3251 C CA . THR A 1 429 ? 22.366 10.799 -15.276 1.00 97.50 429 THR A CA 1
ATOM 3252 C C . THR A 1 429 ? 21.845 9.819 -16.327 1.00 97.50 429 THR A C 1
ATOM 3254 O O . THR A 1 429 ? 22.579 9.414 -17.227 1.00 97.50 429 THR A O 1
ATOM 3257 N N . HIS A 1 430 ? 20.559 9.488 -16.273 1.00 98.25 430 HIS A N 1
ATOM 3258 C CA . HIS A 1 430 ? 19.899 8.568 -17.184 1.00 98.25 430 HIS A CA 1
ATOM 3259 C C . HIS A 1 430 ? 18.633 9.192 -17.773 1.00 98.25 430 HIS A C 1
ATOM 3261 O O . HIS A 1 430 ? 17.998 10.071 -17.179 1.00 98.25 430 HIS A O 1
ATOM 3267 N N . TRP A 1 431 ? 18.254 8.696 -18.945 1.00 98.25 431 TRP A N 1
ATOM 3268 C CA . TRP A 1 431 ? 16.925 8.857 -19.511 1.00 98.25 431 TRP A CA 1
ATOM 3269 C C . TRP A 1 431 ? 16.081 7.634 -19.188 1.00 98.25 431 TRP A C 1
ATOM 3271 O O . TRP A 1 431 ? 16.540 6.500 -19.338 1.00 98.25 431 TRP A O 1
ATOM 3281 N N . PHE A 1 432 ? 14.833 7.872 -18.803 1.00 98.00 432 PHE A N 1
ATOM 3282 C CA . PHE A 1 432 ? 13.844 6.840 -18.542 1.00 98.00 432 PHE A CA 1
ATOM 3283 C C . PHE A 1 432 ? 12.574 7.110 -19.343 1.00 98.00 432 PHE A C 1
ATOM 3285 O O . PHE A 1 432 ? 12.132 8.255 -19.458 1.00 98.00 432 PHE A O 1
ATOM 3292 N N . ARG A 1 433 ? 11.972 6.056 -19.890 1.00 97.31 433 ARG A N 1
ATOM 3293 C CA . ARG A 1 433 ? 10.654 6.124 -20.531 1.00 97.31 433 ARG A CA 1
ATOM 3294 C C . ARG A 1 433 ? 9.884 4.847 -20.247 1.00 97.31 433 ARG A C 1
ATOM 3296 O O . ARG A 1 433 ? 10.462 3.763 -20.277 1.00 97.31 433 ARG A O 1
ATOM 3303 N N . GLU A 1 434 ? 8.590 4.976 -19.989 1.00 96.38 434 GLU A N 1
ATOM 3304 C CA . GLU A 1 434 ? 7.714 3.835 -19.742 1.00 96.38 434 GLU A CA 1
ATOM 3305 C C . GLU A 1 434 ? 6.664 3.639 -20.835 1.00 96.38 434 GLU A C 1
ATOM 3307 O O . GLU A 1 434 ? 6.248 4.592 -21.492 1.00 96.38 434 GLU A O 1
ATOM 3312 N N . PHE A 1 435 ? 6.244 2.388 -21.010 1.00 96.44 435 PHE A N 1
ATOM 3313 C CA . PHE A 1 435 ? 5.104 1.977 -21.826 1.00 96.44 435 PHE A CA 1
ATOM 3314 C C . PHE A 1 435 ? 4.362 0.852 -21.114 1.00 96.44 435 PHE A C 1
ATOM 3316 O O . PHE A 1 435 ? 4.922 0.162 -20.261 1.00 96.44 435 PHE A O 1
ATOM 3323 N N . PHE A 1 436 ? 3.120 0.608 -21.510 1.00 94.38 436 PHE A N 1
ATOM 3324 C CA . PHE A 1 436 ? 2.322 -0.488 -20.976 1.00 94.38 436 PHE A CA 1
ATOM 3325 C C . PHE A 1 436 ? 1.795 -1.345 -22.117 1.00 94.38 436 PHE A C 1
ATOM 3327 O O . PHE A 1 436 ? 1.272 -0.830 -23.099 1.00 94.38 436 PHE A O 1
ATOM 3334 N N . MET A 1 437 ? 1.911 -2.658 -21.991 1.00 93.75 437 MET A N 1
ATOM 3335 C CA . MET A 1 437 ? 1.299 -3.606 -22.909 1.00 93.75 437 MET A CA 1
ATOM 3336 C C . MET A 1 437 ? 0.066 -4.209 -22.278 1.00 93.75 437 MET A C 1
ATOM 3338 O O . MET A 1 437 ? 0.174 -4.896 -21.267 1.00 93.75 437 MET A O 1
ATOM 3342 N N . GLN A 1 438 ? -1.096 -3.986 -22.879 1.00 92.12 438 GLN A N 1
ATOM 3343 C CA . GLN A 1 438 ? -2.360 -4.440 -22.317 1.00 92.12 438 GLN A CA 1
ATOM 3344 C C . GLN A 1 438 ? -3.339 -4.826 -23.421 1.00 92.12 438 GLN A C 1
ATOM 3346 O O . GLN A 1 438 ? -3.510 -4.098 -24.394 1.00 92.12 438 GLN A O 1
ATOM 3351 N N . SER A 1 439 ? -3.970 -5.996 -23.284 1.00 88.00 439 SER A N 1
ATOM 3352 C CA . SER A 1 439 ? -5.001 -6.497 -24.209 1.00 88.00 439 SER A CA 1
ATOM 3353 C C . SER A 1 439 ? -4.627 -6.444 -25.701 1.00 88.00 439 SER A C 1
ATOM 3355 O O . SER A 1 439 ? -5.493 -6.189 -26.531 1.00 88.00 439 SER A O 1
ATOM 3357 N N . GLY A 1 440 ? -3.361 -6.664 -26.066 1.00 88.25 440 GLY A N 1
ATOM 3358 C CA . GLY A 1 440 ? -2.960 -6.581 -27.474 1.00 88.25 440 GLY A CA 1
ATOM 3359 C C . GLY A 1 440 ? -2.652 -5.158 -27.966 1.00 88.25 440 GLY A C 1
ATOM 3360 O O . GLY A 1 440 ? -2.674 -4.920 -29.169 1.00 88.25 440 GLY A O 1
ATOM 3361 N N . HIS A 1 441 ? -2.377 -4.209 -27.069 1.00 93.88 441 HIS A N 1
ATOM 3362 C CA . HIS A 1 441 ? -2.017 -2.836 -27.421 1.00 93.88 441 HIS A CA 1
ATOM 3363 C C . HIS A 1 441 ? -0.801 -2.352 -26.629 1.00 93.88 441 HIS A C 1
ATOM 3365 O O . HIS A 1 441 ? -0.629 -2.727 -25.468 1.00 93.88 441 HIS A O 1
ATOM 3371 N N . VAL A 1 442 ? 0.004 -1.483 -27.246 1.00 96.31 442 VAL A N 1
ATOM 3372 C CA . VAL A 1 442 ? 1.031 -0.680 -26.568 1.00 96.31 442 VAL A CA 1
ATOM 3373 C C . VAL A 1 442 ? 0.429 0.678 -26.229 1.00 96.31 442 VAL A C 1
ATOM 3375 O O . VAL A 1 442 ? -0.071 1.384 -27.102 1.00 96.31 442 VAL A O 1
ATOM 3378 N N . LEU A 1 443 ? 0.477 1.042 -24.956 1.00 95.69 443 LEU A N 1
ATOM 3379 C CA . LEU A 1 443 ? -0.026 2.294 -24.412 1.00 95.69 443 LEU A CA 1
ATOM 3380 C C . LEU A 1 443 ? 1.175 3.141 -23.988 1.00 95.69 443 LEU A C 1
ATOM 3382 O O . LEU A 1 443 ? 2.037 2.679 -23.239 1.00 95.69 443 LEU A O 1
ATOM 3386 N N . ALA A 1 444 ? 1.246 4.366 -24.506 1.00 93.62 444 ALA A N 1
ATOM 3387 C CA . ALA A 1 444 ? 2.390 5.262 -24.327 1.00 93.62 444 ALA A CA 1
ATOM 3388 C C . ALA A 1 444 ? 2.332 6.093 -23.039 1.00 93.62 444 ALA A C 1
ATOM 3390 O O . ALA A 1 444 ? 3.317 6.738 -22.686 1.00 93.62 444 ALA A O 1
ATOM 3391 N N . ASP A 1 445 ? 1.187 6.101 -22.357 1.00 88.94 445 ASP A N 1
ATOM 3392 C CA . ASP A 1 445 ? 0.986 6.866 -21.139 1.00 88.94 445 ASP A CA 1
ATOM 3393 C C . ASP A 1 445 ? 0.186 6.082 -20.094 1.00 88.94 445 ASP A C 1
ATOM 3395 O O . ASP A 1 445 ? -0.590 5.162 -20.382 1.00 88.94 445 ASP A O 1
ATOM 3399 N N . TYR A 1 446 ? 0.429 6.451 -18.841 1.00 87.06 446 TYR A N 1
ATOM 3400 C CA . TYR A 1 446 ? -0.182 5.824 -17.684 1.00 87.06 446 TYR A CA 1
ATOM 3401 C C . TYR A 1 446 ? -1.708 6.053 -17.589 1.00 87.06 446 TYR A C 1
ATOM 3403 O O . TYR A 1 446 ? -2.420 5.093 -17.287 1.00 87.06 446 TYR A O 1
ATOM 3411 N N . PRO A 1 447 ? -2.270 7.251 -17.875 1.00 86.44 447 PRO A N 1
ATOM 3412 C CA . PRO A 1 447 ? -3.722 7.446 -17.907 1.00 86.44 447 PRO A CA 1
ATOM 3413 C C . PRO A 1 447 ? -4.470 6.483 -18.842 1.00 86.44 447 PRO A C 1
ATOM 3415 O O . PRO A 1 447 ? -5.471 5.894 -18.422 1.00 86.44 447 PRO A O 1
ATOM 3418 N N . ALA A 1 448 ? -3.987 6.277 -20.070 1.00 88.50 448 ALA A N 1
ATOM 3419 C CA . ALA A 1 448 ? -4.563 5.326 -21.019 1.00 88.50 448 ALA A CA 1
ATOM 3420 C C . ALA A 1 448 ? -4.488 3.891 -20.480 1.00 88.50 448 ALA A C 1
ATOM 3422 O O . ALA A 1 448 ? -5.459 3.133 -20.558 1.00 88.50 448 ALA A O 1
ATOM 3423 N N . TYR A 1 449 ? -3.364 3.534 -19.857 1.00 89.12 449 TYR A N 1
ATOM 3424 C CA . TYR A 1 449 ? -3.204 2.245 -19.194 1.00 89.12 449 TYR A CA 1
ATOM 3425 C C . TYR A 1 449 ? -4.199 2.034 -18.043 1.00 89.12 449 TYR A C 1
ATOM 3427 O O . TYR A 1 449 ? -4.873 0.998 -18.010 1.00 89.12 449 TYR A O 1
ATOM 3435 N N . VAL A 1 450 ? -4.389 3.016 -17.158 1.00 83.62 450 VAL A N 1
ATOM 3436 C CA . VAL A 1 450 ? -5.394 2.941 -16.082 1.00 83.62 450 VAL A CA 1
ATOM 3437 C C . VAL A 1 450 ? -6.797 2.767 -16.656 1.00 83.62 450 VAL A C 1
ATOM 3439 O O . VAL A 1 450 ? -7.535 1.895 -16.205 1.00 83.62 450 VAL A O 1
ATOM 3442 N N . GLN A 1 451 ? -7.165 3.538 -17.683 1.00 85.62 451 GLN A N 1
ATOM 3443 C CA . GLN A 1 451 ? -8.471 3.400 -18.341 1.00 85.62 451 GLN A CA 1
ATOM 3444 C C . GLN A 1 451 ? -8.671 1.998 -18.933 1.00 85.62 451 GLN A C 1
ATOM 3446 O O . GLN A 1 451 ? -9.750 1.417 -18.802 1.00 85.62 451 GLN A O 1
ATOM 3451 N N . SER A 1 452 ? -7.625 1.432 -19.539 1.00 86.88 452 SER A N 1
ATOM 3452 C CA . SER A 1 452 ? -7.670 0.102 -20.150 1.00 86.88 452 SER A CA 1
ATOM 3453 C C . SER A 1 452 ? -7.807 -1.032 -19.120 1.00 86.88 452 SER A C 1
ATOM 3455 O O . SER A 1 452 ? -8.451 -2.051 -19.393 1.00 86.88 452 SER A O 1
ATOM 3457 N N . THR A 1 453 ? -7.244 -0.854 -17.920 1.00 83.12 453 THR A N 1
ATOM 3458 C CA . THR A 1 453 ? -7.196 -1.862 -16.843 1.00 83.12 453 THR A CA 1
ATOM 3459 C C . THR A 1 453 ? -8.279 -1.697 -15.780 1.00 83.12 453 THR A C 1
ATOM 3461 O O . THR A 1 453 ? -8.436 -2.582 -14.943 1.00 83.12 453 THR A O 1
ATOM 3464 N N . PHE A 1 454 ? -9.062 -0.615 -15.822 1.00 79.38 454 PHE A N 1
ATOM 3465 C CA . PHE A 1 454 ? -10.058 -0.290 -14.794 1.00 79.38 454 PHE A CA 1
ATOM 3466 C C . PHE A 1 454 ? -11.205 -1.308 -14.678 1.00 79.38 454 PHE A C 1
ATOM 3468 O O . PHE A 1 454 ? -11.866 -1.394 -13.644 1.00 79.38 454 PHE A O 1
ATOM 3475 N N . TYR A 1 455 ? -11.481 -2.086 -15.728 1.00 78.62 455 TYR A N 1
ATOM 3476 C CA . TYR A 1 455 ? -12.553 -3.079 -15.681 1.00 78.62 455 TYR A CA 1
ATOM 3477 C C . TYR A 1 455 ? -12.135 -4.320 -14.877 1.00 78.62 455 TYR A C 1
ATOM 3479 O O . TYR A 1 455 ? -11.039 -4.847 -15.093 1.00 78.62 455 TYR A O 1
ATOM 3487 N N . PRO A 1 456 ? -13.017 -4.850 -14.005 1.00 75.81 456 PRO A N 1
ATOM 3488 C CA . PRO A 1 456 ? -12.719 -6.066 -13.264 1.00 75.81 456 PRO A CA 1
ATOM 3489 C C . PRO A 1 456 ? -12.346 -7.211 -14.210 1.00 75.81 456 PRO A C 1
ATOM 3491 O O . PRO A 1 456 ? -12.911 -7.339 -15.298 1.00 75.81 456 PRO A O 1
ATOM 3494 N N . TRP A 1 457 ? -11.392 -8.040 -13.778 1.00 77.12 457 TRP A N 1
ATOM 3495 C CA . TRP A 1 457 ? -10.852 -9.184 -14.532 1.00 77.12 457 TRP A CA 1
ATOM 3496 C C . TRP A 1 457 ? -10.039 -8.856 -15.787 1.00 77.12 457 TRP A C 1
ATOM 3498 O O . TRP A 1 457 ? -9.581 -9.784 -16.454 1.00 77.12 457 TRP A O 1
ATOM 3508 N N . ARG A 1 458 ? -9.813 -7.578 -16.121 1.00 82.12 458 ARG A N 1
ATOM 3509 C CA . ARG A 1 458 ? -8.839 -7.241 -17.163 1.00 82.12 458 ARG A CA 1
ATOM 3510 C C . ARG A 1 458 ? -7.446 -7.682 -16.734 1.00 82.12 458 ARG A C 1
ATOM 3512 O O . ARG A 1 458 ? -7.065 -7.541 -15.567 1.00 82.12 458 ARG A O 1
ATOM 3519 N N . ASP A 1 459 ? -6.706 -8.198 -17.709 1.00 82.38 459 ASP A N 1
ATOM 3520 C CA . ASP A 1 459 ? -5.279 -8.422 -17.564 1.00 82.38 459 ASP A CA 1
ATOM 3521 C C . ASP A 1 459 ? -4.609 -7.073 -17.284 1.00 82.38 459 ASP A C 1
ATOM 3523 O O . ASP A 1 459 ? -4.914 -6.058 -17.925 1.00 82.38 459 ASP A O 1
ATOM 3527 N N . ALA A 1 460 ? -3.741 -7.065 -16.282 1.00 81.88 460 ALA A N 1
ATOM 3528 C CA . ALA A 1 460 ? -2.973 -5.890 -15.924 1.00 81.88 460 ALA A CA 1
ATOM 3529 C C . ALA A 1 460 ? -1.744 -5.724 -16.838 1.00 81.88 460 ALA A C 1
ATOM 3531 O O . ALA A 1 460 ? -1.091 -4.690 -16.803 1.00 81.88 460 ALA A O 1
ATOM 3532 N N . GLY A 1 461 ? -1.466 -6.690 -17.718 1.00 90.06 461 GLY A N 1
ATOM 3533 C CA . GLY A 1 461 ? -0.520 -6.517 -18.808 1.00 90.06 461 GLY A CA 1
ATOM 3534 C C . GLY A 1 461 ? 0.944 -6.551 -18.369 1.00 90.06 461 GLY A C 1
ATOM 3535 O O . GLY A 1 461 ? 1.308 -7.233 -17.406 1.00 90.06 461 GLY A O 1
ATOM 3536 N N . VAL A 1 462 ? 1.796 -5.833 -19.096 1.00 91.75 462 VAL A N 1
ATOM 3537 C CA . VAL A 1 462 ? 3.244 -5.755 -18.855 1.00 91.75 462 VAL A CA 1
ATOM 3538 C C . VAL A 1 462 ? 3.672 -4.296 -18.849 1.00 91.75 462 VAL A C 1
ATOM 3540 O O . VAL A 1 462 ? 3.338 -3.547 -19.764 1.00 91.75 462 VAL A O 1
ATOM 3543 N N . HIS A 1 463 ? 4.426 -3.891 -17.834 1.00 93.62 463 HIS A N 1
ATOM 3544 C CA . HIS A 1 463 ? 5.011 -2.555 -17.751 1.00 93.62 463 HIS A CA 1
ATOM 3545 C C . HIS A 1 463 ? 6.436 -2.593 -18.296 1.00 93.62 463 HIS A C 1
ATOM 3547 O O . HIS A 1 463 ? 7.269 -3.376 -17.840 1.00 93.62 463 HIS A O 1
ATOM 3553 N N . LEU A 1 464 ? 6.702 -1.776 -19.307 1.00 95.19 464 LEU A N 1
ATOM 3554 C CA . LEU A 1 464 ? 7.983 -1.689 -19.995 1.00 95.19 464 LEU A CA 1
ATOM 3555 C C . LEU A 1 464 ? 8.692 -0.427 -19.530 1.00 95.19 464 LEU A C 1
ATOM 3557 O O . LEU A 1 464 ? 8.149 0.666 -19.669 1.00 95.19 464 LEU A O 1
ATOM 3561 N N . ILE A 1 465 ? 9.906 -0.569 -19.013 1.00 95.88 465 ILE A N 1
ATOM 3562 C CA . ILE A 1 465 ? 10.760 0.548 -18.619 1.00 95.88 465 ILE A CA 1
ATOM 3563 C C . ILE A 1 465 ? 12.025 0.499 -19.464 1.00 95.88 465 ILE A C 1
ATOM 3565 O O . ILE A 1 465 ? 12.822 -0.436 -19.366 1.00 95.88 465 ILE A O 1
ATOM 3569 N N . PHE A 1 466 ? 12.212 1.536 -20.270 1.00 97.69 466 PHE A N 1
ATOM 3570 C CA . PHE A 1 466 ? 13.433 1.772 -21.019 1.00 97.69 466 PHE A CA 1
ATOM 3571 C C . PHE A 1 466 ? 14.351 2.696 -20.228 1.00 97.69 466 PHE A C 1
ATOM 3573 O O . PHE A 1 466 ? 13.891 3.671 -19.629 1.00 97.69 466 PHE A O 1
ATOM 3580 N N . VAL A 1 467 ? 15.648 2.398 -20.250 1.00 97.81 467 VAL A N 1
ATOM 3581 C CA . VAL A 1 467 ? 16.689 3.195 -19.594 1.00 97.81 467 VAL A CA 1
ATOM 3582 C C . VAL A 1 467 ? 17.887 3.370 -20.521 1.00 97.81 467 VAL A C 1
ATOM 3584 O O . VAL A 1 467 ? 18.266 2.435 -21.219 1.00 97.81 467 VAL A O 1
ATOM 3587 N N . SER A 1 468 ? 18.487 4.556 -20.537 1.00 98.12 468 SER A N 1
ATOM 3588 C CA . SER A 1 468 ? 19.726 4.853 -21.269 1.00 98.12 468 SER A CA 1
ATOM 3589 C C . SER A 1 468 ? 20.572 5.832 -20.468 1.00 98.12 468 SER A C 1
ATOM 3591 O O . SER A 1 468 ? 20.019 6.691 -19.788 1.00 98.12 468 SER A O 1
ATOM 3593 N N . ALA A 1 469 ? 21.899 5.766 -20.588 1.00 97.75 469 ALA A N 1
ATOM 3594 C CA . ALA A 1 469 ? 22.756 6.858 -20.122 1.00 97.75 469 ALA A CA 1
ATOM 3595 C C . ALA A 1 469 ? 22.379 8.155 -20.857 1.00 97.75 469 ALA A C 1
ATOM 3597 O O . ALA A 1 469 ? 22.068 8.117 -22.056 1.00 97.75 469 ALA A O 1
ATOM 3598 N N . ASN A 1 470 ? 22.377 9.284 -20.146 1.00 96.19 470 ASN A N 1
ATOM 3599 C CA . ASN A 1 470 ? 21.925 10.553 -20.712 1.00 96.19 470 ASN A CA 1
ATOM 3600 C C . ASN A 1 470 ? 22.866 11.108 -21.802 1.00 96.19 470 ASN A C 1
ATOM 3602 O O . ASN A 1 470 ? 22.423 11.800 -22.716 1.00 96.19 470 ASN A O 1
ATOM 3606 N N . GLU A 1 471 ? 24.149 10.757 -21.732 1.00 97.31 471 GLU A N 1
ATOM 3607 C CA . GLU A 1 471 ? 25.204 11.153 -22.668 1.00 97.31 471 GLU A CA 1
ATOM 3608 C C . GLU A 1 471 ? 25.159 10.398 -24.004 1.00 97.31 471 GLU A C 1
ATOM 3610 O O . GLU A 1 471 ? 25.716 10.867 -24.994 1.00 97.31 471 GLU A O 1
ATOM 3615 N N . ALA A 1 472 ? 24.480 9.247 -24.054 1.00 97.12 472 ALA A N 1
ATOM 3616 C CA . ALA A 1 472 ? 24.464 8.394 -25.239 1.00 97.12 472 ALA A CA 1
ATOM 3617 C C . ALA A 1 472 ? 23.611 8.968 -26.384 1.00 97.12 472 ALA A C 1
ATOM 3619 O O . ALA A 1 472 ? 23.870 8.674 -27.549 1.00 97.12 472 ALA A O 1
ATOM 3620 N N . GLN A 1 473 ? 22.578 9.755 -26.068 1.00 97.12 473 GLN A N 1
ATOM 3621 C CA . GLN A 1 473 ? 21.597 10.244 -27.043 1.00 97.12 473 GLN A CA 1
ATOM 3622 C C . GLN A 1 473 ? 20.750 11.383 -26.475 1.00 97.12 473 GLN A C 1
ATOM 3624 O O . GLN A 1 473 ? 20.604 11.521 -25.258 1.00 97.12 473 GLN A O 1
ATOM 3629 N N . ARG A 1 474 ? 20.142 12.190 -27.352 1.00 97.94 474 ARG A N 1
ATOM 3630 C CA . ARG A 1 474 ? 19.239 13.274 -26.927 1.00 97.94 474 ARG A CA 1
ATOM 3631 C C . ARG A 1 474 ? 17.880 12.722 -26.462 1.00 97.94 474 ARG A C 1
ATOM 3633 O O . ARG A 1 474 ? 17.450 11.685 -26.970 1.00 97.94 474 ARG A O 1
ATOM 3640 N N . PRO A 1 475 ? 17.133 13.429 -25.587 1.00 97.94 475 PRO A N 1
ATOM 3641 C CA . PRO A 1 475 ? 15.833 12.962 -25.091 1.00 97.94 475 PRO A CA 1
ATOM 3642 C C . PRO A 1 475 ? 14.835 12.592 -26.198 1.00 97.94 475 PRO A C 1
ATOM 3644 O O . PRO A 1 475 ? 14.200 11.544 -26.126 1.00 97.94 475 PRO A O 1
ATOM 3647 N N . GLY A 1 476 ? 14.735 13.400 -27.261 1.00 97.94 476 GLY A N 1
ATOM 3648 C CA . GLY A 1 476 ? 13.849 13.113 -28.397 1.00 97.94 476 GLY A CA 1
ATOM 3649 C C . GLY A 1 476 ? 14.260 11.877 -29.209 1.00 97.94 476 GLY A C 1
ATOM 3650 O O . GLY A 1 476 ? 13.403 11.116 -29.656 1.00 97.94 476 GLY A O 1
ATOM 3651 N N . GLU A 1 477 ? 15.565 11.632 -29.354 1.00 97.88 477 GLU A N 1
ATOM 3652 C CA . GLU A 1 477 ? 16.104 10.449 -30.042 1.00 97.88 477 GLU A CA 1
ATOM 3653 C C . GLU A 1 477 ? 15.831 9.180 -29.230 1.00 97.88 477 GLU A C 1
ATOM 3655 O O . GLU A 1 477 ? 15.308 8.203 -29.774 1.00 97.88 477 GLU A O 1
ATOM 3660 N N . PHE A 1 478 ? 16.088 9.236 -27.918 1.00 98.00 478 PHE A N 1
ATOM 3661 C CA . PHE A 1 478 ? 15.753 8.171 -26.975 1.00 98.00 478 PHE A CA 1
ATOM 3662 C C . PHE A 1 478 ? 14.259 7.856 -27.002 1.00 98.00 478 PHE A C 1
ATOM 3664 O O . PHE A 1 478 ? 13.868 6.696 -27.129 1.00 98.00 478 PHE A O 1
ATOM 3671 N N . SER A 1 479 ? 13.422 8.894 -26.947 1.00 97.88 479 SER A N 1
ATOM 3672 C CA . SER A 1 479 ? 11.968 8.792 -27.018 1.00 97.88 479 SER A CA 1
ATOM 3673 C C . SER A 1 479 ? 11.537 8.004 -28.263 1.00 97.88 479 SER A C 1
ATOM 3675 O O . SER A 1 479 ? 10.905 6.951 -28.138 1.00 97.88 479 SER A O 1
ATOM 3677 N N . ALA A 1 480 ? 11.961 8.438 -29.453 1.00 97.75 480 ALA A N 1
ATOM 3678 C CA . ALA A 1 480 ? 11.612 7.783 -30.712 1.00 97.75 480 ALA A CA 1
ATOM 3679 C C . ALA A 1 480 ? 12.169 6.350 -30.816 1.00 97.75 480 ALA A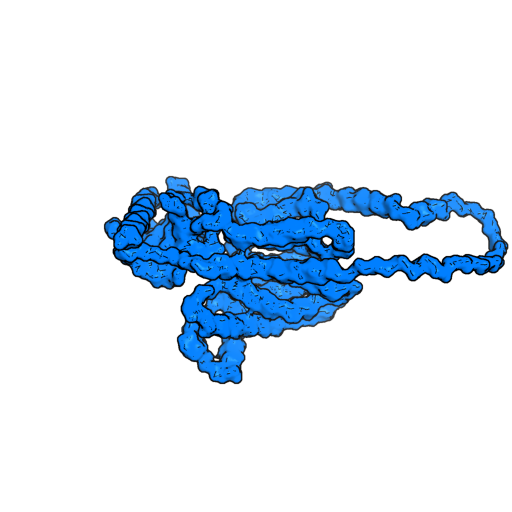 C 1
ATOM 3681 O O . ALA A 1 480 ? 11.534 5.473 -31.408 1.00 97.75 480 ALA A O 1
ATOM 3682 N N . ALA A 1 481 ? 13.357 6.089 -30.260 1.00 97.94 481 ALA A N 1
ATOM 3683 C CA . ALA A 1 481 ? 13.921 4.744 -30.202 1.00 97.94 481 ALA A CA 1
ATOM 3684 C C . ALA A 1 481 ? 13.072 3.811 -29.328 1.00 97.94 481 ALA A C 1
ATOM 3686 O O . ALA A 1 481 ? 12.764 2.698 -29.754 1.00 97.94 481 ALA A O 1
ATOM 3687 N N . CYS A 1 482 ? 12.634 4.275 -28.157 1.00 97.94 482 CYS A N 1
ATOM 3688 C CA . CYS A 1 482 ? 11.801 3.482 -27.258 1.00 97.94 482 CYS A CA 1
ATOM 3689 C C . CYS A 1 482 ? 10.428 3.162 -27.861 1.00 97.94 482 CYS A C 1
ATOM 3691 O O . CYS A 1 482 ? 9.968 2.039 -27.706 1.00 97.94 482 CYS A O 1
ATOM 3693 N N . GLU A 1 483 ? 9.801 4.083 -28.602 1.00 97.94 483 GLU A N 1
ATOM 3694 C CA . GLU A 1 483 ? 8.546 3.805 -29.328 1.00 97.94 483 GLU A CA 1
ATOM 3695 C C . GLU A 1 483 ? 8.696 2.643 -30.313 1.00 97.94 483 GLU A C 1
ATOM 3697 O O . GLU A 1 483 ? 7.894 1.707 -30.306 1.00 97.94 483 GLU A O 1
ATOM 3702 N N . ARG A 1 484 ? 9.761 2.663 -31.125 1.00 97.81 484 ARG A N 1
ATOM 3703 C CA . ARG A 1 484 ? 10.045 1.576 -32.073 1.00 97.81 484 ARG A CA 1
ATOM 3704 C C . ARG A 1 484 ? 10.312 0.256 -31.355 1.00 97.81 484 ARG A C 1
ATOM 3706 O O . ARG A 1 484 ? 9.838 -0.784 -31.803 1.00 97.81 484 ARG A O 1
ATOM 3713 N N . LEU A 1 485 ? 11.063 0.289 -30.254 1.00 97.50 485 LEU A N 1
ATOM 3714 C CA . LEU A 1 485 ? 11.375 -0.908 -29.472 1.00 97.50 485 LEU A CA 1
ATOM 3715 C C . LEU A 1 485 ? 10.137 -1.466 -28.761 1.00 97.50 485 LEU A C 1
ATOM 3717 O O . LEU A 1 485 ? 9.949 -2.677 -28.767 1.00 97.50 485 LEU A O 1
ATOM 3721 N N . ALA A 1 486 ? 9.275 -0.617 -28.200 1.00 97.12 486 ALA A N 1
ATOM 3722 C CA . ALA A 1 486 ? 8.034 -1.033 -27.552 1.00 97.12 486 ALA A CA 1
ATOM 3723 C C . ALA A 1 486 ? 7.077 -1.692 -28.556 1.00 97.12 486 ALA A C 1
ATOM 3725 O O . ALA A 1 486 ? 6.547 -2.769 -28.286 1.00 97.12 486 ALA A O 1
ATOM 3726 N N . GLN A 1 487 ? 6.920 -1.093 -29.740 1.00 97.12 487 GLN A N 1
ATOM 3727 C CA . GLN A 1 487 ? 6.107 -1.656 -30.818 1.00 97.12 487 GLN A CA 1
ATOM 3728 C C . GLN A 1 487 ? 6.666 -2.995 -31.322 1.00 97.12 487 GLN A C 1
ATOM 3730 O O . GLN A 1 487 ? 5.926 -3.961 -31.490 1.00 97.12 487 GLN A O 1
ATOM 3735 N N . ARG A 1 488 ? 7.987 -3.092 -31.494 1.00 95.62 488 ARG A N 1
ATOM 3736 C CA . ARG A 1 488 ? 8.640 -4.345 -31.886 1.00 95.62 488 ARG A CA 1
ATOM 3737 C C . ARG A 1 488 ? 8.489 -5.436 -30.827 1.00 95.62 488 ARG A C 1
ATOM 3739 O O . ARG A 1 488 ? 8.188 -6.576 -31.160 1.00 95.62 488 ARG A O 1
ATOM 3746 N N . PHE A 1 489 ? 8.708 -5.102 -29.558 1.00 95.31 489 PHE A N 1
ATOM 3747 C CA . PHE A 1 489 ? 8.531 -6.041 -28.451 1.00 95.31 489 PHE A CA 1
ATOM 3748 C C . PHE A 1 489 ? 7.097 -6.576 -28.417 1.00 95.31 489 PHE A C 1
ATOM 3750 O O . PHE A 1 489 ? 6.885 -7.777 -28.244 1.00 95.31 489 PHE A O 1
ATOM 3757 N N . PHE A 1 490 ? 6.121 -5.702 -28.662 1.00 95.00 490 PHE A N 1
ATOM 3758 C CA . PHE A 1 490 ? 4.727 -6.085 -28.814 1.00 95.00 490 PHE A CA 1
ATOM 3759 C C . PHE A 1 490 ? 4.499 -7.074 -29.969 1.00 95.00 490 PHE A C 1
ATOM 3761 O O . PHE A 1 490 ? 3.857 -8.104 -29.765 1.00 95.00 490 PHE A O 1
ATOM 3768 N N . GLU A 1 491 ? 5.056 -6.808 -31.151 1.00 93.88 491 GLU A N 1
ATOM 3769 C CA . GLU A 1 491 ? 4.960 -7.696 -32.320 1.00 93.88 491 GLU A CA 1
ATOM 3770 C C . GLU A 1 491 ? 5.597 -9.068 -32.066 1.00 93.88 491 GLU A C 1
ATOM 3772 O O . GLU A 1 491 ? 5.004 -10.096 -32.397 1.00 93.88 491 GLU A O 1
ATOM 3777 N N . GLU A 1 492 ? 6.769 -9.105 -31.427 1.00 92.31 492 GLU A N 1
ATOM 3778 C CA . GLU A 1 492 ? 7.445 -10.355 -31.062 1.00 92.31 492 GLU A CA 1
ATOM 3779 C C . GLU A 1 492 ? 6.635 -11.155 -30.020 1.00 92.31 492 GLU A C 1
ATOM 3781 O O . GLU A 1 492 ? 6.553 -12.382 -30.112 1.00 92.31 492 GLU A O 1
ATOM 3786 N N . CYS A 1 493 ? 5.956 -10.483 -29.081 1.00 90.56 493 CYS A N 1
ATOM 3787 C CA . CYS A 1 493 ? 5.024 -11.135 -28.153 1.00 90.56 493 CYS A CA 1
ATOM 3788 C C . CYS A 1 493 ? 3.763 -11.671 -28.850 1.00 90.56 493 CYS A C 1
ATOM 3790 O O . CYS A 1 493 ? 3.286 -12.756 -28.514 1.00 90.56 493 CYS A O 1
ATOM 3792 N N . ALA A 1 494 ? 3.211 -10.925 -29.811 1.00 88.00 494 ALA A N 1
ATOM 3793 C CA . ALA A 1 494 ? 2.011 -11.323 -30.545 1.00 88.00 494 ALA A CA 1
ATOM 3794 C C . ALA A 1 494 ? 2.277 -12.507 -31.491 1.00 88.00 494 ALA A C 1
ATOM 3796 O O . ALA A 1 494 ? 1.479 -13.445 -31.545 1.00 88.00 494 ALA A O 1
ATOM 3797 N N . GLY A 1 495 ? 3.423 -12.512 -32.180 1.00 82.69 495 GLY A N 1
ATOM 3798 C CA . GLY A 1 495 ? 3.794 -13.579 -33.112 1.00 82.69 495 GLY A CA 1
ATOM 3799 C C . GLY A 1 495 ? 3.915 -14.957 -32.452 1.00 82.69 495 GLY A C 1
ATOM 3800 O O . GLY A 1 495 ? 3.561 -15.969 -33.057 1.00 82.69 495 GLY A O 1
ATOM 3801 N N . GLU A 1 496 ? 4.347 -15.026 -31.189 1.00 70.38 496 GLU A N 1
ATOM 3802 C CA . GLU A 1 496 ? 4.414 -16.299 -30.462 1.00 70.38 496 GLU A CA 1
ATOM 3803 C C . GLU A 1 496 ? 3.019 -16.834 -30.083 1.00 70.38 496 GLU A C 1
ATOM 3805 O O . GLU A 1 496 ? 2.794 -18.050 -30.079 1.00 70.38 496 GLU A O 1
ATOM 3810 N N . ALA A 1 497 ? 2.058 -15.943 -29.805 1.00 66.38 497 ALA A N 1
ATOM 3811 C CA . ALA A 1 497 ? 0.686 -16.333 -29.485 1.00 66.38 497 ALA A CA 1
ATOM 3812 C C . ALA A 1 497 ? 0.023 -17.061 -30.666 1.00 66.38 497 ALA A C 1
ATOM 3814 O O . ALA A 1 497 ? -0.605 -18.108 -30.474 1.00 66.38 497 ALA A O 1
ATOM 3815 N N . ASP A 1 498 ? 0.244 -16.567 -31.886 1.00 71.62 498 ASP A N 1
ATOM 3816 C CA . ASP A 1 498 ? -0.273 -17.178 -33.113 1.00 71.62 498 ASP A CA 1
ATOM 3817 C C . ASP A 1 498 ? 0.346 -18.557 -33.379 1.00 71.62 498 ASP A C 1
ATOM 3819 O O . ASP A 1 498 ? -0.367 -19.507 -33.724 1.00 71.62 498 ASP A O 1
ATOM 3823 N N . VAL A 1 499 ? 1.655 -18.716 -33.148 1.00 71.56 499 VAL A N 1
ATOM 3824 C CA . VAL A 1 499 ? 2.347 -20.008 -33.308 1.00 71.56 499 VAL A CA 1
ATOM 3825 C C . VAL A 1 499 ? 1.843 -21.040 -32.295 1.00 71.56 499 VAL A C 1
ATOM 3827 O O . VAL A 1 499 ? 1.573 -22.186 -32.669 1.00 71.56 499 VAL A O 1
ATOM 3830 N N . ARG A 1 500 ? 1.651 -20.653 -31.025 1.00 65.69 500 ARG A N 1
ATOM 3831 C CA . ARG A 1 500 ? 1.102 -21.553 -29.992 1.00 65.69 500 ARG A CA 1
ATOM 3832 C C . ARG A 1 500 ? -0.330 -21.981 -30.317 1.00 65.69 500 ARG A C 1
ATOM 3834 O O . ARG A 1 500 ? -0.643 -23.169 -30.231 1.00 65.69 500 ARG A O 1
ATOM 3841 N N . LEU A 1 501 ? -1.183 -21.048 -30.744 1.00 68.12 501 LEU A N 1
ATOM 3842 C CA . LEU A 1 501 ? -2.561 -21.345 -31.151 1.00 68.12 501 LEU A CA 1
ATOM 3843 C C . LEU A 1 501 ? -2.623 -22.274 -32.371 1.00 68.12 501 LEU A C 1
ATOM 3845 O O . LEU A 1 501 ? -3.470 -23.168 -32.415 1.00 68.12 501 LEU A O 1
ATOM 3849 N N . ALA A 1 502 ? -1.726 -22.099 -33.344 1.00 67.56 502 ALA A N 1
ATOM 3850 C CA . ALA A 1 502 ? -1.627 -22.982 -34.504 1.00 67.56 502 ALA A CA 1
ATOM 3851 C C . ALA A 1 502 ? -1.137 -24.393 -34.127 1.00 67.56 502 ALA A C 1
ATOM 3853 O O . ALA A 1 502 ? -1.616 -25.376 -34.694 1.00 67.56 502 ALA A O 1
ATOM 3854 N N . GLY A 1 503 ? -0.226 -24.498 -33.154 1.00 68.50 503 GLY A N 1
ATOM 3855 C CA . GLY A 1 503 ? 0.273 -25.771 -32.631 1.00 68.50 503 GLY A CA 1
ATOM 3856 C C . GLY A 1 503 ? -0.769 -26.577 -31.850 1.00 68.50 503 GLY A C 1
ATOM 3857 O O . GLY A 1 503 ? -0.770 -27.794 -31.953 1.00 68.50 503 GLY A O 1
ATOM 3858 N N . MET A 1 504 ? -1.685 -25.923 -31.124 1.00 66.12 504 MET A N 1
ATOM 3859 C CA . MET A 1 504 ? -2.749 -26.604 -30.358 1.00 66.12 504 MET A CA 1
ATOM 3860 C C . MET A 1 504 ? -3.931 -27.088 -31.215 1.00 66.12 504 MET A C 1
ATOM 3862 O O . MET A 1 504 ? -4.753 -27.864 -30.737 1.00 66.12 504 MET A O 1
ATOM 3866 N N . LYS A 1 505 ? -4.060 -26.599 -32.454 1.00 66.62 505 LYS A N 1
ATOM 3867 C CA . LYS A 1 505 ? -5.116 -27.013 -33.398 1.00 66.62 505 LYS A CA 1
ATOM 3868 C C . LYS A 1 505 ? -4.724 -28.211 -34.273 1.00 66.62 505 LYS A C 1
ATOM 3870 O O . LYS A 1 505 ? -5.542 -28.642 -35.084 1.00 66.62 505 LYS A O 1
ATOM 3875 N N . ARG A 1 506 ? -3.492 -28.705 -34.150 1.00 56.56 506 ARG A N 1
ATOM 3876 C CA . ARG A 1 506 ? -3.012 -29.947 -34.770 1.00 56.56 506 ARG A CA 1
ATOM 3877 C C . ARG A 1 506 ? -3.006 -31.049 -33.726 1.00 56.56 506 ARG A C 1
ATOM 3879 O O . ARG A 1 506 ? -3.297 -32.194 -34.126 1.00 56.56 506 ARG A O 1
#

pLDDT: mean 82.67, std 14.47, range [39.53, 98.25]

Secondary structure (DSSP, 8-state):
-HHHHHHHHHHHHHHHTT--SSSHHHHHHHHHHHHHHTT--EEE-SSEEEETTEEEE--GGGG-HHHHHHHHHHHHHHTTT---HHHHHHHHHHHHHHHHHHHHHHHHHHHHHHHHHTTSPP-HHHHHHHHHHHHHHHHHHHS---SS-HHHHHHHHHHHHHHHHHHHHHTTSTTHHHHHHHHHHHHTT----GGGGTS-SHHHHHHHHHHHHHHHHT-GGGHHHHHHT-TTTS-HHHHTSHHHHHHHHTTSHHHHTSTTHHHHHHHHHHHHHHHHHHHHHHHHHHHHTT-TTHHHHTTSSS-----------------SS--------SHHHHHHHHHHHHHHHHHHHHHHHHHTTPPPP---BTBEEEEEETTEEEEE-TT--TTEEEEEEETTSS-TT--HHHHHHTTT---EEETTEEEEEESSSEEEEEEEEETTEEESSHHHHHHHH-STT----EEEEEEEEGGGS-HHHHHHHHHHHHHHHHHHHHHHHHHHHHHHT-

Sequence (506 aa):
MRTGLAAAVVAGAVHLAQSRDVVVDFTRPLVLGTLRWFGNEAVDCGENLRVGKLLVPWTRDCAGINLLFILLALAVWVNRKESRAWRFWLCMVGMVPAAALANVLRVLTLLAYRTVAYPGVESPQTHYFIGFIWLVPFITLITPRDKRPLASGLMETLHAAAVVALLAPLAGTPNALLLTLAAVVALAQCHVRDDLVRASGWPLAAWVAAGAGIAVVGMESFWLPWLLLCPLLVQARWVFSVPGAACIACTHSLVVMQPWSWAVAAVGAAWVYFYGEGAQTAADDKEAASEPENRSSYRYYTTYGSAPAGAEAAAGTQASDAAAGCERPRRMRWAGQAAFYACLTLPFLASTLLAIGQKSWEPPVGMVARCISPNCFEVRLHGQPQEIGLACYSSASRDRHHTLEVCLKYRGMELSSVEDCPLVMTDGTHWFREFFMQSGHVLADYPAYVQSTFYPWRDAGVHLIFVSANEAQRPGEFSAACERLAQRFFEECAGEADVRLAGMKR

Foldseek 3Di:
DLLVVLLVLLLVLLLVLPDDDDQLVPLVVVLQVVLVVVVWPWDDPPQWIDTPPDTHGSDSLLSLSLLLSLQLSLLSNQCSVPPDPVLSVVLNVVSVVLSSVLSSQLNVVVVVCCVVQPPDDDAPLSSLLSSLVSCLVSLLVSQDPDPDDSLQSSLLSSLSSLLSSLLNVVSLAQQSSLLSSLLSVLSVQFGQDPCVLPDDCVQVVVLLVVLVVCLLLLPLQCLNLSSSSRVRTHDPVQCPDLLNVLSSQSNRRVLSNDPCNVVSVVVSVVCCVPPVPVVVVVVVVVVCVPPVVNVVVVVPPPDPDDDDDDDDDDDDDDPDDPPPCPPPRPPVVVVSSVSSVVSSSSSSCSLVVVLVPDDFDDQDDPWPWDDPDPFKIWTDDVPQDPQKTKIKGTPNNSCLPDDPQNVVSVVVAHWDADPVGRQWIDSPFKIKHKWFAFPLDIHRDRVVLCVRSSDRPGRSGMMMMMMGTPVPDDNVVSVVSVVVVSVVSSVSVVVSVVVVVVVVVD

Radius of gyration: 28.93 Å; chains: 1; bounding box: 76×63×90 Å